Protein 2KI0 (pdb70)

Secondary structure (DSSP, 8-state):
---S-----B---HHHHHHHHHHHHHH-----B---

Solvent-accessible surface area: 3154 Å² total; per-residue (Å²): 134,130,43,119,90,147,85,25,172,21,36,22,64,111,109,59,78,157,121,47,103,76,79,16,141,153,26,140,13,140,37,63,66,86,87,156

Sequence (36 aa):
GSGQVRTIWVGGTPEELKKLKEEAKKANIRVTFWGDGSGQVRTIWVGGTPEELKKLKEEAKKANIRVTFWGDGSGQVRTIWVGGTPEELKKLKEEAKKANIRVTFWGDGSGQVRTIWVGGTPEELKKLKEEAKKANIRVTFWGDGSGQVRTIWVGGTPEELKKLKEEAKKANIRVTFWGDGSGQVRTIWVGGTPEELKKLKEEAKKANIRVTFWGDGSGQVRTIWVGGTPEELKKLKEEAKKANIRVTFWGDGSGQVRTIWVGGTPEELKKLKEEAKKANIRVTFWGDGSGQVRTIWVGGTPEELKKLKEEAKKANIRVTFWGDGSGQVRTIWVGGTPEELKKLKEEAKKANIRVTFWGDGSGQVRTIWVGGTPEELKKLKEEAKKANIRVTFWGDGSGQVRTIWVGGTPEELKKLKEEAKKANIRVTFWGDGSGQVRTIWVGGTPEELKKLKEEAKKANIRVTFWGDGSGQVRTIWVGGTPEELKKLKEEAKKANIRVTFWGDGSGQVRTIWVGGTPEELKKLKEEAKKANIRVTFWGDGSGQVRTIWVGGTPEELKKLKEEAKKANIRVTFWGDGSGQVRTIWVGGTPEELKKLKEEAKKANIRVTFWGDGSGQVRTIWVGGTPEELKKLKEEAKKANIRVTFWGDGSGQVRTIWVGGTPEELKKLKEEAKKANIRVTFWGDGSGQVRTIWVGGTPEELKKLKEEAKKANIRVTFWGD

Nearest PDB structures (foldseek):
  3a0u-assembly1_A  TM=4.942E-01  e=3.829E+00  Thermotoga maritima
  3eq2-assembly1_B  TM=5.271E-01  e=6.794E+00  Pseudomonas aeruginosa
  2ki0-assembly1_A  TM=1.029E+00  e=5.002E-06  unclassified
  8g4i-assembly1_A  TM=6.285E-01  e=5.374E+00  Giardia duodenalis assemblage A
  5kbx-assembly1_B  TM=5.888E-01  e=4.664E+00  Saccharomyces cerevisiae S288C

Structure (mmCIF, N/CA/C/O backbone):
data_2KI0
#
_entry.id   2KI0
#
loop_
_atom_site.group_PDB
_atom_site.id
_atom_site.type_symbol
_atom_site.label_atom_id
_atom_site.label_alt_id
_atom_site.label_comp_id
_atom_site.label_asym_id
_atom_site.label_entity_id
_atom_site.label_seq_id
_atom_site.pdbx_PDB_ins_code
_atom_site.Cartn_x
_atom_site.Cartn_y
_atom_site.Cartn_z
_atom_site.occupancy
_atom_site.B_iso_or_equiv
_atom_site.auth_seq_id
_atom_site.auth_comp_id
_atom_site.auth_asym_id
_atom_site.auth_atom_id
_atom_site.pdbx_PDB_model_num
ATOM 1 N N . GLY A 1 1 ? 9.163 -4.817 -8.353 1.00 0.00 1 GLY A N 1
ATOM 2 C CA . GLY A 1 1 ? 9.776 -5.859 -7.507 1.00 0.00 1 GLY A CA 1
ATOM 3 C C . GLY A 1 1 ? 9.937 -5.374 -6.071 1.00 0.00 1 GLY A C 1
ATOM 4 O O . GLY A 1 1 ? 10.738 -4.473 -5.801 1.00 0.00 1 GLY A O 1
ATOM 10 N N . SER A 1 2 ? 9.181 -5.962 -5.138 1.00 0.00 2 SER A N 1
ATOM 11 C CA . SER A 1 2 ? 9.243 -5.648 -3.712 1.00 0.00 2 SER A CA 1
ATOM 12 C C . SER A 1 2 ? 10.641 -5.927 -3.135 1.00 0.00 2 SER A C 1
ATOM 13 O O . SER A 1 2 ? 11.381 -6.778 -3.643 1.00 0.00 2 SER A O 1
ATOM 21 N N . GLY A 1 3 ? 10.990 -5.236 -2.050 1.00 0.00 3 GLY A N 1
ATOM 22 C CA . GLY A 1 3 ? 12.259 -5.374 -1.349 1.00 0.00 3 GLY A CA 1
ATOM 23 C C . GLY A 1 3 ? 12.292 -4.423 -0.157 1.00 0.00 3 GLY A C 1
ATOM 24 O O . GLY A 1 3 ? 11.316 -3.709 0.101 1.00 0.00 3 GLY A O 1
ATOM 28 N N . GLN A 1 4 ? 13.403 -4.412 0.584 1.00 0.00 4 GLN A N 1
ATOM 29 C CA . GLN A 1 4 ? 13.582 -3.490 1.700 1.00 0.00 4 GLN A CA 1
ATOM 30 C C . GLN A 1 4 ? 13.593 -2.055 1.168 1.00 0.00 4 GLN A C 1
ATOM 31 O O . GLN A 1 4 ? 12.779 -1.241 1.606 1.00 0.00 4 GLN A O 1
ATOM 45 N N . VAL A 1 5 ? 14.481 -1.748 0.215 1.00 0.00 5 VAL A N 1
ATOM 46 C CA . VAL A 1 5 ? 14.648 -0.388 -0.291 1.00 0.00 5 VAL A CA 1
ATOM 47 C C . VAL A 1 5 ? 13.355 0.060 -0.981 1.00 0.00 5 VAL A C 1
ATOM 48 O O . VAL A 1 5 ? 12.716 -0.697 -1.718 1.00 0.00 5 VAL A O 1
ATOM 61 N N . ARG A 1 6 ? 12.977 1.305 -0.700 1.00 0.00 6 ARG A N 1
ATOM 62 C CA . ARG A 1 6 ? 11.744 1.967 -1.099 1.00 0.00 6 ARG A CA 1
ATOM 63 C C . ARG A 1 6 ? 11.995 3.471 -0.993 1.00 0.00 6 ARG A C 1
ATOM 64 O O . ARG A 1 6 ? 13.069 3.875 -0.537 1.00 0.00 6 ARG A O 1
ATOM 85 N N . THR A 1 7 ? 11.013 4.276 -1.379 1.00 0.00 7 THR A N 1
ATOM 86 C CA . THR A 1 7 ? 11.098 5.730 -1.421 1.00 0.00 7 THR A CA 1
ATOM 87 C C . THR A 1 7 ? 9.762 6.282 -0.922 1.00 0.00 7 THR A C 1
ATOM 88 O O . THR A 1 7 ? 8.730 5.604 -0.979 1.00 0.00 7 THR A O 1
ATOM 99 N N . ILE A 1 8 ? 9.798 7.513 -0.415 1.00 0.00 8 ILE A N 1
ATOM 100 C CA . ILE A 1 8 ? 8.677 8.181 0.252 1.00 0.00 8 ILE A CA 1
ATOM 101 C C . ILE A 1 8 ? 8.348 9.478 -0.510 1.00 0.00 8 ILE A C 1
ATOM 102 O O . ILE A 1 8 ? 9.155 9.935 -1.323 1.00 0.00 8 ILE A O 1
ATOM 118 N N . TRP A 1 9 ? 7.199 10.098 -0.218 1.00 0.00 9 TRP A N 1
ATOM 119 C CA . TRP A 1 9 ? 6.817 11.404 -0.765 1.00 0.00 9 TRP A CA 1
ATOM 120 C C . TRP A 1 9 ? 5.983 12.168 0.276 1.00 0.00 9 TRP A C 1
ATOM 121 O O . TRP A 1 9 ? 4.918 12.711 -0.022 1.00 0.00 9 TRP A O 1
ATOM 142 N N . VAL A 1 10 ? 6.411 12.132 1.541 1.00 0.00 10 VAL A N 1
ATOM 143 C CA . VAL A 1 10 ? 5.671 12.768 2.629 1.00 0.00 10 VAL A CA 1
ATOM 144 C C . VAL A 1 10 ? 5.856 14.287 2.581 1.00 0.00 10 VAL A C 1
ATOM 145 O O . VAL A 1 10 ? 6.916 14.790 2.194 1.00 0.00 10 VAL A O 1
ATOM 158 N N . GLY A 1 11 ? 4.839 15.010 3.053 1.00 0.00 11 GLY A N 1
ATOM 159 C CA . GLY A 1 11 ? 4.815 16.466 3.127 1.00 0.00 11 GLY A CA 1
ATOM 160 C C . GLY A 1 11 ? 5.411 16.990 4.435 1.00 0.00 11 GLY A C 1
ATOM 161 O O . GLY A 1 11 ? 4.926 17.989 4.969 1.00 0.00 11 GLY A O 1
ATOM 165 N N . GLY A 1 12 ? 6.423 16.299 4.976 1.00 0.00 12 GLY A N 1
ATOM 166 C CA . GLY A 1 12 ? 7.166 16.742 6.149 1.00 0.00 12 GLY A CA 1
ATOM 167 C C . GLY A 1 12 ? 6.288 16.881 7.395 1.00 0.00 12 GLY A C 1
ATOM 168 O O . GLY A 1 12 ? 6.462 17.833 8.157 1.00 0.00 12 GLY A O 1
ATOM 172 N N . THR A 1 13 ? 5.329 15.973 7.601 1.00 0.00 13 THR A N 1
ATOM 173 C CA . THR A 1 13 ? 4.550 15.910 8.828 1.00 0.00 13 THR A CA 1
ATOM 174 C C . THR A 1 13 ? 5.533 15.602 9.967 1.00 0.00 13 THR A C 1
ATOM 175 O O . THR A 1 13 ? 6.365 14.712 9.781 1.00 0.00 13 THR A O 1
ATOM 186 N N . PRO A 1 14 ? 5.461 16.261 11.138 1.00 0.00 14 PRO A N 1
ATOM 187 C CA . PRO A 1 14 ? 6.342 15.966 12.268 1.00 0.00 14 PRO A CA 1
ATOM 188 C C . PRO A 1 14 ? 6.389 14.479 12.645 1.00 0.00 14 PRO A C 1
ATOM 189 O O . PRO A 1 14 ? 7.432 13.982 13.069 1.00 0.00 14 PRO A O 1
ATOM 200 N N . GLU A 1 15 ? 5.275 13.759 12.471 1.00 0.00 15 GLU A N 1
ATOM 201 C CA . GLU A 1 15 ? 5.190 12.346 12.813 1.00 0.00 15 GLU A CA 1
ATOM 202 C C . GLU A 1 15 ? 5.961 11.509 11.790 1.00 0.00 15 GLU A C 1
ATOM 203 O O . GLU A 1 15 ? 6.658 10.565 12.154 1.00 0.00 15 GLU A O 1
ATOM 215 N N . GLU A 1 16 ? 5.881 11.870 10.509 1.00 0.00 16 GLU A N 1
ATOM 216 C CA . GLU A 1 16 ? 6.532 11.129 9.434 1.00 0.00 16 GLU A CA 1
ATOM 217 C C . GLU A 1 16 ? 8.028 11.456 9.430 1.00 0.00 16 GLU A C 1
ATOM 218 O O . GLU A 1 16 ? 8.855 10.563 9.256 1.00 0.00 16 GLU A O 1
ATOM 230 N N . LEU A 1 17 ? 8.384 12.708 9.737 1.00 0.00 17 LEU A N 1
ATOM 231 C CA . LEU A 1 17 ? 9.757 13.138 9.987 1.00 0.00 17 LEU A CA 1
ATOM 232 C C . LEU A 1 17 ? 10.378 12.374 11.157 1.00 0.00 17 LEU A C 1
ATOM 233 O O . LEU A 1 17 ? 11.598 12.240 11.193 1.00 0.00 17 LEU A O 1
ATOM 249 N N . LYS A 1 18 ? 9.580 11.877 12.111 1.00 0.00 18 LYS A N 1
ATOM 250 C CA . LYS A 1 18 ? 10.086 11.038 13.192 1.00 0.00 18 LYS A CA 1
ATOM 251 C C . LYS A 1 18 ? 10.174 9.595 12.703 1.00 0.00 18 LYS A C 1
ATOM 252 O O . LYS A 1 18 ? 11.270 9.043 12.606 1.00 0.00 18 LYS A O 1
ATOM 271 N N . LYS A 1 19 ? 9.033 8.983 12.371 1.00 0.00 19 LYS A N 1
ATOM 272 C CA . LYS A 1 19 ? 8.955 7.549 12.099 1.00 0.00 19 LYS A CA 1
ATOM 273 C C . LYS A 1 19 ? 9.816 7.161 10.907 1.00 0.00 19 LYS A C 1
ATOM 274 O O . LYS A 1 19 ? 10.591 6.212 10.998 1.00 0.00 19 LYS A O 1
ATOM 293 N N . LEU A 1 20 ? 9.698 7.873 9.786 1.00 0.00 20 LEU A N 1
ATOM 294 C CA . LEU A 1 20 ? 10.358 7.449 8.557 1.00 0.00 20 LEU A CA 1
ATOM 295 C C . LEU A 1 20 ? 11.852 7.752 8.628 1.00 0.00 20 LEU A C 1
ATOM 296 O O . LEU A 1 20 ? 12.642 6.992 8.078 1.00 0.00 20 LEU A O 1
ATOM 312 N N . LYS A 1 21 ? 12.273 8.800 9.347 1.00 0.00 21 LYS A N 1
ATOM 313 C CA . LYS A 1 21 ? 13.696 9.004 9.628 1.00 0.00 21 LYS A CA 1
ATOM 314 C C . LYS A 1 21 ? 14.236 7.846 10.465 1.00 0.00 21 LYS A C 1
ATOM 315 O O . LYS A 1 21 ? 15.351 7.394 10.210 1.00 0.00 21 LYS A O 1
ATOM 334 N N . GLU A 1 22 ? 13.465 7.334 11.425 1.00 0.00 22 GLU A N 1
ATOM 335 C CA . GLU A 1 22 ? 13.872 6.162 12.187 1.00 0.00 22 GLU A CA 1
ATOM 336 C C . GLU A 1 22 ? 14.031 4.961 11.252 1.00 0.00 22 GLU A C 1
ATOM 337 O O . GLU A 1 22 ? 15.034 4.267 11.342 1.00 0.00 22 GLU A O 1
ATOM 349 N N . GLU A 1 23 ? 13.117 4.745 10.302 1.00 0.00 23 GLU A N 1
ATOM 350 C CA . GLU A 1 23 ? 13.238 3.680 9.306 1.00 0.00 23 GLU A CA 1
ATOM 351 C C . GLU A 1 23 ? 14.476 3.882 8.425 1.00 0.00 23 GLU A C 1
ATOM 352 O O . GLU A 1 23 ? 15.175 2.913 8.134 1.00 0.00 23 GLU A O 1
ATOM 364 N N . ALA A 1 24 ? 14.795 5.121 8.038 1.00 0.00 24 ALA A N 1
ATOM 365 C CA . ALA A 1 24 ? 15.998 5.426 7.273 1.00 0.00 24 ALA A CA 1
ATOM 366 C C . ALA A 1 24 ? 17.243 5.019 8.058 1.00 0.00 24 ALA A C 1
ATOM 367 O O . ALA A 1 24 ? 18.127 4.351 7.522 1.00 0.00 24 ALA A O 1
ATOM 374 N N . LYS A 1 25 ? 17.298 5.372 9.344 1.00 0.00 25 LYS A N 1
ATOM 375 C CA . LYS A 1 25 ? 18.403 5.002 10.223 1.00 0.00 25 LYS A CA 1
ATOM 376 C C . LYS A 1 25 ? 18.434 3.490 10.454 1.00 0.00 25 LYS A C 1
ATOM 377 O O . LYS A 1 25 ? 19.520 2.915 10.539 1.00 0.00 25 LYS A O 1
ATOM 396 N N . LYS A 1 26 ? 17.271 2.837 10.567 1.00 0.00 26 LYS A N 1
ATOM 397 C CA . LYS A 1 26 ? 17.193 1.439 10.998 1.00 0.00 26 LYS A CA 1
ATOM 398 C C . LYS A 1 26 ? 17.422 0.470 9.842 1.00 0.00 26 LYS A C 1
ATOM 399 O O . LYS A 1 26 ? 17.989 -0.600 10.069 1.00 0.00 26 LYS A O 1
ATOM 418 N N . ALA A 1 27 ? 17.004 0.823 8.624 1.00 0.00 27 ALA A N 1
ATOM 419 C CA . ALA A 1 27 ? 16.965 -0.087 7.481 1.00 0.00 27 ALA A CA 1
ATOM 420 C C . ALA A 1 27 ? 17.664 0.479 6.237 1.00 0.00 27 ALA A C 1
ATOM 421 O O . ALA A 1 27 ? 17.606 -0.151 5.183 1.00 0.00 27 ALA A O 1
ATOM 428 N N . ASN A 1 28 ? 18.320 1.646 6.336 1.00 0.00 28 ASN A N 1
ATOM 429 C CA . ASN A 1 28 ? 19.071 2.325 5.264 1.00 0.00 28 ASN A CA 1
ATOM 430 C C . ASN A 1 28 ? 18.205 2.795 4.085 1.00 0.00 28 ASN A C 1
ATOM 431 O O . ASN A 1 28 ? 18.732 3.285 3.085 1.00 0.00 28 ASN A O 1
ATOM 442 N N . ILE A 1 29 ? 16.885 2.622 4.166 1.00 0.00 29 ILE A N 1
ATOM 443 C CA . ILE A 1 29 ? 15.964 2.896 3.072 1.00 0.00 29 ILE A CA 1
ATOM 444 C C . ILE A 1 29 ? 15.934 4.394 2.719 1.00 0.00 29 ILE A C 1
ATOM 445 O O . ILE A 1 29 ? 16.302 5.242 3.539 1.00 0.00 29 ILE A O 1
ATOM 461 N N . ARG A 1 30 ? 15.541 4.730 1.481 1.00 0.00 30 ARG A N 1
ATOM 462 C CA . ARG A 1 30 ? 15.547 6.124 1.033 1.00 0.00 30 ARG A CA 1
ATOM 463 C C . ARG A 1 30 ? 14.433 6.873 1.745 1.00 0.00 30 ARG A C 1
ATOM 464 O O . ARG A 1 30 ? 13.331 6.345 1.900 1.00 0.00 30 ARG A O 1
ATOM 485 N N . VAL A 1 31 ? 14.690 8.132 2.081 1.00 0.00 31 VAL A N 1
ATOM 486 C CA . VAL A 1 31 ? 13.682 9.062 2.565 1.00 0.00 31 VAL A CA 1
ATOM 487 C C . VAL A 1 31 ? 13.986 10.427 1.951 1.00 0.00 31 VAL A C 1
ATOM 488 O O . VAL A 1 31 ? 15.151 10.808 1.809 1.00 0.00 31 VAL A O 1
ATOM 501 N N . THR A 1 32 ? 12.931 11.148 1.584 1.00 0.00 32 THR A N 1
ATOM 502 C CA . THR A 1 32 ? 12.983 12.509 1.070 1.00 0.00 32 THR A CA 1
ATOM 503 C C . THR A 1 32 ? 11.722 13.181 1.612 1.00 0.00 32 THR A C 1
ATOM 504 O O . THR A 1 32 ? 10.633 12.614 1.515 1.00 0.00 32 THR A O 1
ATOM 515 N N . PHE A 1 33 ? 11.864 14.359 2.215 1.00 0.00 33 PHE A N 1
ATOM 516 C CA . PHE A 1 33 ? 10.797 15.005 2.967 1.00 0.00 33 PHE A CA 1
ATOM 517 C C . PHE A 1 33 ? 10.533 16.363 2.316 1.00 0.00 33 PHE A C 1
ATOM 518 O O . PHE A 1 33 ? 11.398 17.242 2.351 1.00 0.00 33 PHE A O 1
ATOM 535 N N . TRP A 1 34 ? 9.373 16.525 1.674 1.00 0.00 34 TRP A N 1
ATOM 536 C CA . TRP A 1 34 ? 9.014 17.769 0.999 1.00 0.00 34 TRP A CA 1
ATOM 537 C C . TRP A 1 34 ? 8.356 18.728 1.987 1.00 0.00 34 TRP A C 1
ATOM 538 O O . TRP A 1 34 ? 7.610 18.303 2.869 1.00 0.00 34 TRP A O 1
ATOM 559 N N . GLY A 1 35 ? 8.553 20.031 1.782 1.00 0.00 35 GLY A N 1
ATOM 560 C CA . GLY A 1 35 ? 7.838 21.091 2.487 1.00 0.00 35 GLY A CA 1
ATOM 561 C C . GLY A 1 35 ? 6.518 21.385 1.771 1.00 0.00 35 GLY A C 1
ATOM 562 O O . GLY A 1 35 ? 6.217 22.546 1.483 1.00 0.00 35 GLY A O 1
ATOM 566 N N . ASP A 1 36 ? 5.792 20.330 1.386 1.00 0.00 36 ASP A N 1
ATOM 567 C CA . ASP A 1 36 ? 4.579 20.398 0.573 1.00 0.00 36 ASP A CA 1
ATOM 568 C C . ASP A 1 36 ? 3.516 21.278 1.230 1.00 0.00 36 ASP A C 1
ATOM 569 O O . ASP A 1 36 ? 3.259 21.115 2.442 1.00 0.00 36 ASP A O 1
ATOM 579 N N . GLY A 1 1 ? 10.047 -4.394 -9.082 1.00 0.00 1 GLY A N 2
ATOM 580 C CA . GLY A 1 1 ? 10.493 -5.475 -8.184 1.00 0.00 1 GLY A CA 2
ATOM 581 C C . GLY A 1 1 ? 10.429 -5.040 -6.724 1.00 0.00 1 GLY A C 2
ATOM 582 O O . GLY A 1 1 ? 11.189 -4.163 -6.299 1.00 0.00 1 GLY A O 2
ATOM 588 N N . SER A 1 2 ? 9.524 -5.642 -5.945 1.00 0.00 2 SER A N 2
ATOM 589 C CA . SER A 1 2 ? 9.361 -5.376 -4.516 1.00 0.00 2 SER A CA 2
ATOM 590 C C . SER A 1 2 ? 10.645 -5.701 -3.736 1.00 0.00 2 SER A C 2
ATOM 591 O O . SER A 1 2 ? 11.445 -6.548 -4.151 1.00 0.00 2 SER A O 2
ATOM 599 N N . GLY A 1 3 ? 10.827 -5.057 -2.582 1.00 0.00 3 GLY A N 2
ATOM 600 C CA . GLY A 1 3 ? 11.968 -5.246 -1.699 1.00 0.00 3 GLY A CA 2
ATOM 601 C C . GLY A 1 3 ? 11.840 -4.339 -0.477 1.00 0.00 3 GLY A C 2
ATOM 602 O O . GLY A 1 3 ? 10.854 -3.609 -0.340 1.00 0.00 3 GLY A O 2
ATOM 606 N N . GLN A 1 4 ? 12.834 -4.391 0.415 1.00 0.00 4 GLN A N 2
ATOM 607 C CA . GLN A 1 4 ? 12.878 -3.552 1.612 1.00 0.00 4 GLN A CA 2
ATOM 608 C C . GLN A 1 4 ? 13.042 -2.073 1.232 1.00 0.00 4 GLN A C 2
ATOM 609 O O . GLN A 1 4 ? 12.447 -1.206 1.878 1.00 0.00 4 GLN A O 2
ATOM 623 N N . VAL A 1 5 ? 13.850 -1.788 0.204 1.00 0.00 5 VAL A N 2
ATOM 624 C CA . VAL A 1 5 ? 14.104 -0.440 -0.298 1.00 0.00 5 VAL A CA 2
ATOM 625 C C . VAL A 1 5 ? 12.801 0.131 -0.865 1.00 0.00 5 VAL A C 2
ATOM 626 O O . VAL A 1 5 ? 12.020 -0.579 -1.506 1.00 0.00 5 VAL A O 2
ATOM 639 N N . ARG A 1 6 ? 12.568 1.423 -0.616 1.00 0.00 6 ARG A N 2
ATOM 640 C CA . ARG A 1 6 ? 11.338 2.125 -0.975 1.00 0.00 6 ARG A CA 2
ATOM 641 C C . ARG A 1 6 ? 11.639 3.594 -1.270 1.00 0.00 6 ARG A C 2
ATOM 642 O O . ARG A 1 6 ? 12.776 4.040 -1.112 1.00 0.00 6 ARG A O 2
ATOM 663 N N . THR A 1 7 ? 10.603 4.342 -1.634 1.00 0.00 7 THR A N 2
ATOM 664 C CA . THR A 1 7 ? 10.612 5.791 -1.758 1.00 0.00 7 THR A CA 2
ATOM 665 C C . THR A 1 7 ? 9.366 6.293 -1.027 1.00 0.00 7 THR A C 2
ATOM 666 O O . THR A 1 7 ? 8.374 5.572 -0.880 1.00 0.00 7 THR A O 2
ATOM 677 N N . ILE A 1 8 ? 9.451 7.531 -0.545 1.00 0.00 8 ILE A N 2
ATOM 678 C CA . ILE A 1 8 ? 8.439 8.192 0.276 1.00 0.00 8 ILE A CA 2
ATOM 679 C C . ILE A 1 8 ? 8.082 9.530 -0.391 1.00 0.00 8 ILE A C 2
ATOM 680 O O . ILE A 1 8 ? 8.789 9.965 -1.304 1.00 0.00 8 ILE A O 2
ATOM 696 N N . TRP A 1 9 ? 7.033 10.210 0.086 1.00 0.00 9 TRP A N 2
ATOM 697 C CA . TRP A 1 9 ? 6.675 11.550 -0.383 1.00 0.00 9 TRP A CA 2
ATOM 698 C C . TRP A 1 9 ? 6.055 12.385 0.749 1.00 0.00 9 TRP A C 2
ATOM 699 O O . TRP A 1 9 ? 5.126 13.165 0.534 1.00 0.00 9 TRP A O 2
ATOM 720 N N . VAL A 1 10 ? 6.527 12.194 1.985 1.00 0.00 10 VAL A N 2
ATOM 721 C CA . VAL A 1 10 ? 6.053 12.993 3.113 1.00 0.00 10 VAL A CA 2
ATOM 722 C C . VAL A 1 10 ? 6.649 14.404 3.036 1.00 0.00 10 VAL A C 2
ATOM 723 O O . VAL A 1 10 ? 7.707 14.639 2.436 1.00 0.00 10 VAL A O 2
ATOM 736 N N . GLY A 1 11 ? 5.976 15.331 3.705 1.00 0.00 11 GLY A N 2
ATOM 737 C CA . GLY A 1 11 ? 6.445 16.679 3.954 1.00 0.00 11 GLY A CA 2
ATOM 738 C C . GLY A 1 11 ? 5.511 17.338 4.960 1.00 0.00 11 GLY A C 2
ATOM 739 O O . GLY A 1 11 ? 4.357 16.919 5.089 1.00 0.00 11 GLY A O 2
ATOM 743 N N . GLY A 1 12 ? 6.009 18.334 5.699 1.00 0.00 12 GLY A N 2
ATOM 744 C CA . GLY A 1 12 ? 5.244 19.088 6.693 1.00 0.00 12 GLY A CA 2
ATOM 745 C C . GLY A 1 12 ? 4.503 18.214 7.716 1.00 0.00 12 GLY A C 2
ATOM 746 O O . GLY A 1 12 ? 3.448 18.622 8.207 1.00 0.00 12 GLY A O 2
ATOM 750 N N . THR A 1 13 ? 5.019 17.017 8.018 1.00 0.00 13 THR A N 2
ATOM 751 C CA . THR A 1 13 ? 4.344 16.000 8.818 1.00 0.00 13 THR A CA 2
ATOM 752 C C . THR A 1 13 ? 5.388 15.382 9.761 1.00 0.00 13 THR A C 2
ATOM 753 O O . THR A 1 13 ? 5.870 14.273 9.512 1.00 0.00 13 THR A O 2
ATOM 764 N N . PRO A 1 14 ? 5.797 16.092 10.832 1.00 0.00 14 PRO A N 2
ATOM 765 C CA . PRO A 1 14 ? 6.818 15.599 11.752 1.00 0.00 14 PRO A CA 2
ATOM 766 C C . PRO A 1 14 ? 6.405 14.275 12.403 1.00 0.00 14 PRO A C 2
ATOM 767 O O . PRO A 1 14 ? 7.260 13.450 12.711 1.00 0.00 14 PRO A O 2
ATOM 778 N N . GLU A 1 15 ? 5.099 14.037 12.540 1.00 0.00 15 GLU A N 2
ATOM 779 C CA . GLU A 1 15 ? 4.540 12.846 13.171 1.00 0.00 15 GLU A CA 2
ATOM 780 C C . GLU A 1 15 ? 4.892 11.563 12.402 1.00 0.00 15 GLU A C 2
ATOM 781 O O . GLU A 1 15 ? 4.793 10.474 12.969 1.00 0.00 15 GLU A O 2
ATOM 793 N N . GLU A 1 16 ? 5.317 11.673 11.136 1.00 0.00 16 GLU A N 2
ATOM 794 C CA . GLU A 1 16 ? 5.620 10.525 10.286 1.00 0.00 16 GLU A CA 2
ATOM 795 C C . GLU A 1 16 ? 7.015 10.633 9.690 1.00 0.00 16 GLU A C 2
ATOM 796 O O . GLU A 1 16 ? 7.705 9.619 9.612 1.00 0.00 16 GLU A O 2
ATOM 808 N N . LEU A 1 17 ? 7.500 11.837 9.363 1.00 0.00 17 LEU A N 2
ATOM 809 C CA . LEU A 1 17 ? 8.877 12.003 8.919 1.00 0.00 17 LEU A CA 2
ATOM 810 C C . LEU A 1 17 ? 9.841 11.607 10.035 1.00 0.00 17 LEU A C 2
ATOM 811 O O . LEU A 1 17 ? 10.936 11.160 9.721 1.00 0.00 17 LEU A O 2
ATOM 827 N N . LYS A 1 18 ? 9.444 11.677 11.316 1.00 0.00 18 LYS A N 2
ATOM 828 C CA . LYS A 1 18 ? 10.300 11.181 12.397 1.00 0.00 18 LYS A CA 2
ATOM 829 C C . LYS A 1 18 ? 10.421 9.660 12.338 1.00 0.00 18 LYS A C 2
ATOM 830 O O . LYS A 1 18 ? 11.527 9.141 12.476 1.00 0.00 18 LYS A O 2
ATOM 849 N N . LYS A 1 19 ? 9.330 8.925 12.097 1.00 0.00 19 LYS A N 2
ATOM 850 C CA . LYS A 1 19 ? 9.416 7.465 12.007 1.00 0.00 19 LYS A CA 2
ATOM 851 C C . LYS A 1 19 ? 10.036 7.021 10.686 1.00 0.00 19 LYS A C 2
ATOM 852 O O . LYS A 1 19 ? 10.708 5.993 10.654 1.00 0.00 19 LYS A O 2
ATOM 871 N N . LEU A 1 20 ? 9.878 7.779 9.600 1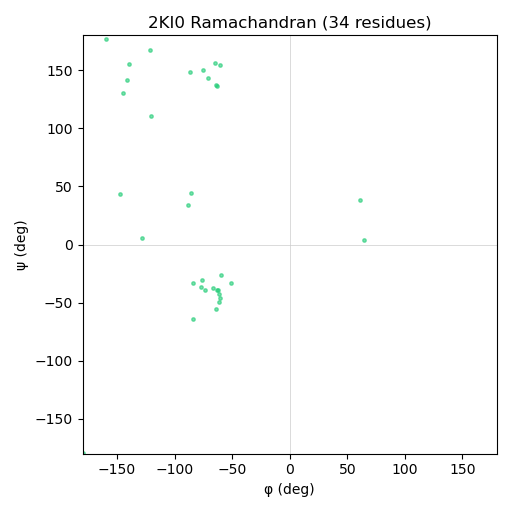.00 0.00 20 LEU A N 2
ATOM 872 C CA . LEU A 1 20 ? 10.580 7.474 8.357 1.00 0.00 20 LEU A CA 2
ATOM 873 C C . LEU A 1 20 ? 12.066 7.818 8.499 1.00 0.00 20 LEU A C 2
ATOM 874 O O . LEU A 1 20 ? 12.898 7.068 7.994 1.00 0.00 20 LEU A O 2
ATOM 890 N N . LYS A 1 21 ? 12.432 8.876 9.240 1.00 0.00 21 LYS A N 2
ATOM 891 C CA . LYS A 1 21 ? 13.838 9.115 9.603 1.00 0.00 21 LYS A CA 2
ATOM 892 C C . LYS A 1 21 ? 14.373 7.933 10.411 1.00 0.00 21 LYS A C 2
ATOM 893 O O . LYS A 1 21 ? 15.472 7.460 10.136 1.00 0.00 21 LYS A O 2
ATOM 912 N N . GLU A 1 22 ? 13.606 7.452 11.392 1.00 0.00 22 GLU A N 2
ATOM 913 C CA . GLU A 1 22 ? 13.970 6.303 12.209 1.00 0.00 22 GLU A CA 2
ATOM 914 C C . GLU A 1 22 ? 14.203 5.083 11.311 1.00 0.00 22 GLU A C 2
ATOM 915 O O . GLU A 1 22 ? 15.235 4.435 11.437 1.00 0.00 22 GLU A O 2
ATOM 927 N N . GLU A 1 23 ? 13.322 4.805 10.348 1.00 0.00 23 GLU A N 2
ATOM 928 C CA . GLU A 1 23 ? 13.479 3.713 9.393 1.00 0.00 23 GLU A CA 2
ATOM 929 C C . GLU A 1 23 ? 14.753 3.899 8.562 1.00 0.00 23 GLU A C 2
ATOM 930 O O . GLU A 1 23 ? 15.503 2.943 8.390 1.00 0.00 23 GLU A O 2
ATOM 942 N N . ALA A 1 24 ? 15.056 5.123 8.119 1.00 0.00 24 ALA A N 2
ATOM 943 C CA . ALA A 1 24 ? 16.269 5.450 7.369 1.00 0.00 24 ALA A CA 2
ATOM 944 C C . ALA A 1 24 ? 17.557 5.358 8.201 1.00 0.00 24 ALA A C 2
ATOM 945 O O . ALA A 1 24 ? 18.649 5.574 7.668 1.00 0.00 24 ALA A O 2
ATOM 952 N N . LYS A 1 25 ? 17.448 5.060 9.499 1.00 0.00 25 LYS A N 2
ATOM 953 C CA . LYS A 1 25 ? 18.574 4.839 10.406 1.00 0.00 25 LYS A CA 2
ATOM 954 C C . LYS A 1 25 ? 18.540 3.402 10.935 1.00 0.00 25 LYS A C 2
ATOM 955 O O . LYS A 1 25 ? 19.590 2.845 11.253 1.00 0.00 25 LYS A O 2
ATOM 974 N N . LYS A 1 26 ? 17.359 2.777 10.987 1.00 0.00 26 LYS A N 2
ATOM 975 C CA . LYS A 1 26 ? 17.174 1.371 11.333 1.00 0.00 26 LYS A CA 2
ATOM 976 C C . LYS A 1 26 ? 17.661 0.494 10.182 1.00 0.00 26 LYS A C 2
ATOM 977 O O . LYS A 1 26 ? 18.301 -0.530 10.418 1.00 0.00 26 LYS A O 2
ATOM 996 N N . ALA A 1 27 ? 17.378 0.914 8.949 1.00 0.00 27 ALA A N 2
ATOM 997 C CA . ALA A 1 27 ? 17.768 0.255 7.715 1.00 0.00 27 ALA A CA 2
ATOM 998 C C . ALA A 1 27 ? 18.335 1.301 6.750 1.00 0.00 27 ALA A C 2
ATOM 999 O O . ALA A 1 27 ? 18.196 2.507 6.951 1.00 0.00 27 ALA A O 2
ATOM 1006 N N . ASN A 1 28 ? 18.965 0.824 5.677 1.00 0.00 28 ASN A N 2
ATOM 1007 C CA . ASN A 1 28 ? 19.671 1.647 4.687 1.00 0.00 28 ASN A CA 2
ATOM 1008 C C . ASN A 1 28 ? 18.724 2.328 3.681 1.00 0.00 28 ASN A C 2
ATOM 1009 O O . ASN A 1 28 ? 19.182 2.935 2.712 1.00 0.00 28 ASN A O 2
ATOM 1020 N N . ILE A 1 29 ? 17.407 2.177 3.855 1.00 0.00 29 ILE A N 2
ATOM 1021 C CA . ILE A 1 29 ? 16.404 2.576 2.872 1.00 0.00 29 ILE A CA 2
ATOM 1022 C C . ILE A 1 29 ? 16.449 4.078 2.544 1.00 0.00 29 ILE A C 2
ATOM 1023 O O . ILE A 1 29 ? 16.866 4.912 3.353 1.00 0.00 29 ILE A O 2
ATOM 1039 N N . ARG A 1 30 ? 16.035 4.414 1.318 1.00 0.00 30 ARG A N 2
ATOM 1040 C CA . ARG A 1 30 ? 15.962 5.787 0.829 1.00 0.00 30 ARG A CA 2
ATOM 1041 C C . ARG A 1 30 ? 14.753 6.476 1.457 1.00 0.00 30 ARG A C 2
ATOM 1042 O O . ARG A 1 30 ? 13.692 5.870 1.602 1.00 0.00 30 ARG A O 2
ATOM 1063 N N . VAL A 1 31 ? 14.901 7.766 1.747 1.00 0.00 31 VAL A N 2
ATOM 1064 C CA . VAL A 1 31 ? 13.837 8.676 2.154 1.00 0.00 31 VAL A CA 2
ATOM 1065 C C . VAL A 1 31 ? 14.142 10.036 1.526 1.00 0.00 31 VAL A C 2
ATOM 1066 O O . VAL A 1 31 ? 15.302 10.356 1.251 1.00 0.00 31 VAL A O 2
ATOM 1079 N N . THR A 1 32 ? 13.100 10.830 1.305 1.00 0.00 32 THR A N 2
ATOM 1080 C CA . THR A 1 32 ? 13.203 12.216 0.848 1.00 0.00 32 THR A CA 2
ATOM 1081 C C . THR A 1 32 ? 12.045 12.987 1.482 1.00 0.00 32 THR A C 2
ATOM 1082 O O . THR A 1 32 ? 10.943 12.453 1.609 1.00 0.00 32 THR A O 2
ATOM 1093 N N . PHE A 1 33 ? 12.295 14.231 1.891 1.00 0.00 33 PHE A N 2
ATOM 1094 C CA . PHE A 1 33 ? 11.371 15.011 2.704 1.00 0.00 33 PHE A CA 2
ATOM 1095 C C . PHE A 1 33 ? 11.162 16.362 2.028 1.00 0.00 33 PHE A C 2
ATOM 1096 O O . PHE A 1 33 ? 12.099 17.161 1.933 1.00 0.00 33 PHE A O 2
ATOM 1113 N N . TRP A 1 34 ? 9.955 16.605 1.516 1.00 0.00 34 TRP A N 2
ATOM 1114 C CA . TRP A 1 34 ? 9.617 17.856 0.847 1.00 0.00 34 TRP A CA 2
ATOM 1115 C C . TRP A 1 34 ? 9.151 18.902 1.861 1.00 0.00 34 TRP A C 2
ATOM 1116 O O . TRP A 1 34 ? 8.617 18.567 2.920 1.00 0.00 34 TRP A O 2
ATOM 1137 N N . GLY A 1 35 ? 9.281 20.180 1.500 1.00 0.00 35 GLY A N 2
ATOM 1138 C CA . GLY A 1 35 ? 8.708 21.306 2.233 1.00 0.00 35 GLY A CA 2
ATOM 1139 C C . GLY A 1 35 ? 7.248 21.501 1.821 1.00 0.00 35 GLY A C 2
ATOM 1140 O O . GLY A 1 35 ? 6.862 22.602 1.422 1.00 0.00 35 GLY A O 2
ATOM 1144 N N . ASP A 1 36 ? 6.475 20.411 1.812 1.00 0.00 36 ASP A N 2
ATOM 1145 C CA . ASP A 1 36 ? 5.094 20.367 1.328 1.00 0.00 36 ASP A CA 2
ATOM 1146 C C . ASP A 1 36 ? 4.218 21.401 2.037 1.00 0.00 36 ASP A C 2
ATOM 1147 O O . ASP A 1 36 ? 3.482 22.130 1.343 1.00 0.00 36 ASP A O 2
ATOM 1157 N N . GLY A 1 1 ? 8.750 -7.946 -4.138 1.00 0.00 1 GLY A N 3
ATOM 1158 C CA . GLY A 1 1 ? 9.579 -6.855 -3.588 1.00 0.00 1 GLY A CA 3
ATOM 1159 C C . GLY A 1 1 ? 11.046 -7.041 -3.954 1.00 0.00 1 GLY A C 3
ATOM 1160 O O . GLY A 1 1 ? 11.695 -7.981 -3.482 1.00 0.00 1 GLY A O 3
ATOM 1166 N N . SER A 1 2 ? 11.591 -6.148 -4.788 1.00 0.00 2 SER A N 3
ATOM 1167 C CA . SER A 1 2 ? 12.964 -6.219 -5.291 1.00 0.00 2 SER A CA 3
ATOM 1168 C C . SER A 1 2 ? 14.021 -6.089 -4.181 1.00 0.00 2 SER A C 3
ATOM 1169 O O . SER A 1 2 ? 15.141 -6.582 -4.338 1.00 0.00 2 SER A O 3
ATOM 1177 N N . GLY A 1 3 ? 13.680 -5.451 -3.058 1.00 0.00 3 GLY A N 3
ATOM 1178 C CA . GLY A 1 3 ? 14.552 -5.264 -1.907 1.00 0.00 3 GLY A CA 3
ATOM 1179 C C . GLY A 1 3 ? 13.806 -4.518 -0.805 1.00 0.00 3 GLY A C 3
ATOM 1180 O O . GLY A 1 3 ? 12.624 -4.193 -0.956 1.00 0.00 3 GLY A O 3
ATOM 1184 N N . GLN A 1 4 ? 14.495 -4.244 0.307 1.00 0.00 4 GLN A N 3
ATOM 1185 C CA . GLN A 1 4 ? 13.930 -3.534 1.455 1.00 0.00 4 GLN A CA 3
ATOM 1186 C C . GLN A 1 4 ? 13.680 -2.047 1.143 1.00 0.00 4 GLN A C 3
ATOM 1187 O O . GLN A 1 4 ? 12.927 -1.391 1.861 1.00 0.00 4 GLN A O 3
ATOM 1201 N N . VAL A 1 5 ? 14.312 -1.491 0.103 1.00 0.00 5 VAL A N 3
ATOM 1202 C CA . VAL A 1 5 ? 14.174 -0.083 -0.262 1.00 0.00 5 VAL A CA 3
ATOM 1203 C C . VAL A 1 5 ? 12.701 0.233 -0.574 1.00 0.00 5 VAL A C 3
ATOM 1204 O O . VAL A 1 5 ? 11.982 -0.568 -1.180 1.00 0.00 5 VAL A O 3
ATOM 1217 N N . ARG A 1 6 ? 12.276 1.434 -0.179 1.00 0.00 6 ARG A N 3
ATOM 1218 C CA . ARG A 1 6 ? 11.001 2.059 -0.523 1.00 0.00 6 ARG A CA 3
ATOM 1219 C C . ARG A 1 6 ? 11.296 3.526 -0.846 1.00 0.00 6 ARG A C 3
ATOM 1220 O O . ARG A 1 6 ? 12.446 3.947 -0.748 1.00 0.00 6 ARG A O 3
ATOM 1241 N N . THR A 1 7 ? 10.285 4.306 -1.202 1.00 0.00 7 THR A N 3
ATOM 1242 C CA . THR A 1 7 ? 10.357 5.724 -1.518 1.00 0.00 7 THR A CA 3
ATOM 1243 C C . THR A 1 7 ? 9.116 6.367 -0.903 1.00 0.00 7 THR A C 3
ATOM 1244 O O . THR A 1 7 ? 8.089 5.708 -0.703 1.00 0.00 7 THR A O 3
ATOM 1255 N N . ILE A 1 8 ? 9.242 7.646 -0.566 1.00 0.00 8 ILE A N 3
ATOM 1256 C CA . ILE A 1 8 ? 8.268 8.409 0.213 1.00 0.00 8 ILE A CA 3
ATOM 1257 C C . ILE A 1 8 ? 7.937 9.703 -0.548 1.00 0.00 8 ILE A C 3
ATOM 1258 O O . ILE A 1 8 ? 8.619 10.022 -1.523 1.00 0.00 8 ILE A O 3
ATOM 1274 N N . TRP A 1 9 ? 6.927 10.458 -0.102 1.00 0.00 9 TRP A N 3
ATOM 1275 C CA . TRP A 1 9 ? 6.566 11.753 -0.689 1.00 0.00 9 TRP A CA 3
ATOM 1276 C C . TRP A 1 9 ? 5.935 12.668 0.379 1.00 0.00 9 TRP A C 3
ATOM 1277 O O . TRP A 1 9 ? 4.949 13.366 0.134 1.00 0.00 9 TRP A O 3
ATOM 1298 N N . VAL A 1 10 ? 6.455 12.608 1.607 1.00 0.00 10 VAL A N 3
ATOM 1299 C CA . VAL A 1 10 ? 5.929 13.372 2.736 1.00 0.00 10 VAL A CA 3
ATOM 1300 C C . VAL A 1 10 ? 6.185 14.877 2.563 1.00 0.00 10 VAL A C 3
ATOM 1301 O O . VAL A 1 10 ? 7.166 15.297 1.940 1.00 0.00 10 VAL A O 3
ATOM 1314 N N . GLY A 1 11 ? 5.309 15.682 3.167 1.00 0.00 11 GLY A N 3
ATOM 1315 C CA . GLY A 1 11 ? 5.343 17.140 3.125 1.00 0.00 11 GLY A CA 3
ATOM 1316 C C . GLY A 1 11 ? 4.571 17.734 4.306 1.00 0.00 11 GLY A C 3
ATOM 1317 O O . GLY A 1 11 ? 3.781 18.666 4.135 1.00 0.00 11 GLY A O 3
ATOM 1321 N N . GLY A 1 12 ? 4.729 17.138 5.490 1.00 0.00 12 GLY A N 3
ATOM 1322 C CA . GLY A 1 12 ? 4.020 17.482 6.716 1.00 0.00 12 GLY A CA 3
ATOM 1323 C C . GLY A 1 12 ? 4.139 16.321 7.701 1.00 0.00 12 GLY A C 3
ATOM 1324 O O . GLY A 1 12 ? 4.876 15.368 7.433 1.00 0.00 12 GLY A O 3
ATOM 1328 N N . THR A 1 13 ? 3.387 16.378 8.805 1.00 0.00 13 THR A N 3
ATOM 1329 C CA . THR A 1 13 ? 3.312 15.332 9.821 1.00 0.00 13 THR A CA 3
ATOM 1330 C C . THR A 1 13 ? 4.711 15.059 10.402 1.00 0.00 13 THR A C 3
ATOM 1331 O O . THR A 1 13 ? 5.313 14.031 10.098 1.00 0.00 13 THR A O 3
ATOM 1342 N N . PRO A 1 14 ? 5.260 15.954 11.247 1.00 0.00 14 PRO A N 3
ATOM 1343 C CA . PRO A 1 14 ? 6.604 15.790 11.796 1.00 0.00 14 PRO A CA 3
ATOM 1344 C C . PRO A 1 14 ? 6.771 14.487 12.588 1.00 0.00 14 PRO A C 3
ATOM 1345 O O . PRO A 1 14 ? 7.886 13.972 12.678 1.00 0.00 14 PRO A O 3
ATOM 1356 N N . GLU A 1 15 ? 5.678 13.911 13.101 1.00 0.00 15 GLU A N 3
ATOM 1357 C CA . GLU A 1 15 ? 5.713 12.596 13.733 1.00 0.00 15 GLU A CA 3
ATOM 1358 C C . GLU A 1 15 ? 6.134 11.528 12.712 1.00 0.00 15 GLU A C 3
ATOM 1359 O O . GLU A 1 15 ? 6.968 10.674 13.003 1.00 0.00 15 GLU A O 3
ATOM 1371 N N . GLU A 1 16 ? 5.591 11.585 11.496 1.00 0.00 16 GLU A N 3
ATOM 1372 C CA . GLU A 1 16 ? 5.890 10.661 10.436 1.00 0.00 16 GLU A CA 3
ATOM 1373 C C . GLU A 1 16 ? 7.273 10.970 9.856 1.00 0.00 16 GLU A C 3
ATOM 1374 O O . GLU A 1 16 ? 7.979 10.038 9.497 1.00 0.00 16 GLU A O 3
ATOM 1386 N N . LEU A 1 17 ? 7.723 12.229 9.830 1.00 0.00 17 LEU A N 3
ATOM 1387 C CA . LEU A 1 17 ? 9.090 12.566 9.440 1.00 0.00 17 LEU A CA 3
ATOM 1388 C C . LEU A 1 17 ? 10.056 11.880 10.400 1.00 0.00 17 LEU A C 3
ATOM 1389 O O . LEU A 1 17 ? 11.029 11.281 9.951 1.00 0.00 17 LEU A O 3
ATOM 1405 N N . LYS A 1 18 ? 9.773 11.911 11.708 1.00 0.00 18 LYS A N 3
ATOM 1406 C CA . LYS A 1 18 ? 10.591 11.231 12.708 1.00 0.00 18 LYS A CA 3
ATOM 1407 C C . LYS A 1 18 ? 10.543 9.720 12.494 1.00 0.00 18 LYS A C 3
ATOM 1408 O O . LYS A 1 18 ? 11.593 9.084 12.474 1.00 0.00 18 LYS A O 3
ATOM 1427 N N . LYS A 1 19 ? 9.359 9.130 12.303 1.00 0.00 19 LYS A N 3
ATOM 1428 C CA . LYS A 1 19 ? 9.236 7.682 12.107 1.00 0.00 19 LYS A CA 3
ATOM 1429 C C . LYS A 1 19 ? 9.951 7.237 10.832 1.00 0.00 19 LYS A C 3
ATOM 1430 O O . LYS A 1 19 ? 10.701 6.267 10.868 1.00 0.00 19 LYS A O 3
ATOM 1449 N N . LEU A 1 20 ? 9.769 7.940 9.715 1.00 0.00 20 LEU A N 3
ATOM 1450 C CA . LEU A 1 20 ? 10.438 7.618 8.459 1.00 0.00 20 LEU A CA 3
ATOM 1451 C C . LEU A 1 20 ? 11.942 7.852 8.590 1.00 0.00 20 LEU A C 3
ATOM 1452 O O . LEU A 1 20 ? 12.719 7.053 8.069 1.00 0.00 20 LEU A O 3
ATOM 1468 N N . LYS A 1 21 ? 12.381 8.891 9.312 1.00 0.00 21 LYS A N 3
ATOM 1469 C CA . LYS A 1 21 ? 13.809 9.055 9.611 1.00 0.00 21 LYS A CA 3
ATOM 1470 C C . LYS A 1 21 ? 14.333 7.859 10.408 1.00 0.00 21 LYS A C 3
ATOM 1471 O O . LYS A 1 21 ? 15.425 7.376 10.121 1.00 0.00 21 LYS A O 3
ATOM 1490 N N . GLU A 1 22 ? 13.572 7.353 11.377 1.00 0.00 22 GLU A N 3
ATOM 1491 C CA . GLU A 1 22 ? 13.956 6.181 12.150 1.00 0.00 22 GLU A CA 3
ATOM 1492 C C . GLU A 1 22 ? 14.065 4.954 11.242 1.00 0.00 22 GLU A C 3
ATOM 1493 O O . GLU A 1 22 ? 15.031 4.212 11.367 1.00 0.00 22 GLU A O 3
ATOM 1505 N N . GLU A 1 23 ? 13.154 4.762 10.285 1.00 0.00 23 GLU A N 3
ATOM 1506 C CA . GLU A 1 23 ? 13.239 3.678 9.306 1.00 0.00 23 GLU A CA 3
ATOM 1507 C C . GLU A 1 23 ? 14.494 3.821 8.445 1.00 0.00 23 GLU A C 3
ATOM 1508 O O . GLU A 1 23 ? 15.180 2.827 8.209 1.00 0.00 23 GLU A O 3
ATOM 1520 N N . ALA A 1 24 ? 14.839 5.037 8.014 1.00 0.00 24 ALA A N 3
ATOM 1521 C CA . ALA A 1 24 ? 16.061 5.280 7.258 1.00 0.00 24 ALA A CA 3
ATOM 1522 C C . ALA A 1 24 ? 17.287 4.898 8.084 1.00 0.00 24 ALA A C 3
ATOM 1523 O O . ALA A 1 24 ? 18.176 4.205 7.590 1.00 0.00 24 ALA A O 3
ATOM 1530 N N . LYS A 1 25 ? 17.323 5.300 9.356 1.00 0.00 25 LYS A N 3
ATOM 1531 C CA . LYS A 1 25 ? 18.413 4.953 10.264 1.00 0.00 25 LYS A CA 3
ATOM 1532 C C . LYS A 1 25 ? 18.438 3.448 10.543 1.00 0.00 25 LYS A C 3
ATOM 1533 O O . LYS A 1 25 ? 19.524 2.883 10.683 1.00 0.00 25 LYS A O 3
ATOM 1552 N N . LYS A 1 26 ? 17.277 2.788 10.625 1.00 0.00 26 LYS A N 3
ATOM 1553 C CA . LYS A 1 26 ? 17.200 1.385 11.040 1.00 0.00 26 LYS A CA 3
ATOM 1554 C C . LYS A 1 26 ? 17.509 0.438 9.888 1.00 0.00 26 LYS A C 3
ATOM 1555 O O . LYS A 1 26 ? 18.189 -0.566 10.110 1.00 0.00 26 LYS A O 3
ATOM 1574 N N . ALA A 1 27 ? 17.037 0.739 8.675 1.00 0.00 27 ALA A N 3
ATOM 1575 C CA . ALA A 1 27 ? 17.083 -0.180 7.538 1.00 0.00 27 ALA A CA 3
ATOM 1576 C C . ALA A 1 27 ? 17.938 0.349 6.378 1.00 0.00 27 ALA A C 3
ATOM 1577 O O . ALA A 1 27 ? 17.975 -0.285 5.324 1.00 0.00 27 ALA A O 3
ATOM 1584 N N . ASN A 1 28 ? 18.614 1.495 6.546 1.00 0.00 28 ASN A N 3
ATOM 1585 C CA . ASN A 1 28 ? 19.456 2.185 5.553 1.00 0.00 28 ASN A CA 3
ATOM 1586 C C . ASN A 1 28 ? 18.684 2.722 4.337 1.00 0.00 28 ASN A C 3
ATOM 1587 O O . ASN A 1 28 ? 19.286 3.258 3.404 1.00 0.00 28 ASN A O 3
ATOM 1598 N N . ILE A 1 29 ? 17.362 2.545 4.305 1.00 0.00 29 ILE A N 3
ATOM 1599 C CA . ILE A 1 29 ? 16.520 2.888 3.168 1.00 0.00 29 ILE A CA 3
ATOM 1600 C C . ILE A 1 29 ? 16.550 4.401 2.894 1.00 0.00 29 ILE A C 3
ATOM 1601 O O . ILE A 1 29 ? 16.707 5.211 3.812 1.00 0.00 29 ILE A O 3
ATOM 1617 N N . ARG A 1 30 ? 16.438 4.790 1.619 1.00 0.00 30 ARG A N 3
ATOM 1618 C CA . ARG A 1 30 ? 16.481 6.199 1.224 1.00 0.00 30 ARG A CA 3
ATOM 1619 C C . ARG A 1 30 ? 15.126 6.829 1.513 1.00 0.00 30 ARG A C 3
ATOM 1620 O O . ARG A 1 30 ? 14.104 6.301 1.075 1.00 0.00 30 ARG A O 3
ATOM 1641 N N . VAL A 1 31 ? 15.133 8.009 2.123 1.00 0.00 31 VAL A N 3
ATOM 1642 C CA . VAL A 1 31 ? 13.954 8.833 2.368 1.00 0.00 31 VAL A CA 3
ATOM 1643 C C . VAL A 1 31 ? 14.151 10.178 1.667 1.00 0.00 31 VAL A C 3
ATOM 1644 O O . VAL A 1 31 ? 15.284 10.599 1.416 1.00 0.00 31 VAL A O 3
ATOM 1657 N N . THR A 1 32 ? 13.039 10.836 1.350 1.00 0.00 32 THR A N 3
ATOM 1658 C CA . THR A 1 32 ? 13.007 12.017 0.496 1.00 0.00 32 THR A CA 3
ATOM 1659 C C . THR A 1 32 ? 12.036 13.023 1.121 1.00 0.00 32 THR A C 3
ATOM 1660 O O . THR A 1 32 ? 10.821 12.946 0.936 1.00 0.00 32 THR A O 3
ATOM 1671 N N . PHE A 1 33 ? 12.573 13.921 1.948 1.00 0.00 33 PHE A N 3
ATOM 1672 C CA . PHE A 1 33 ? 11.792 14.887 2.707 1.00 0.00 33 PHE A CA 3
ATOM 1673 C C . PHE A 1 33 ? 11.687 16.177 1.893 1.00 0.00 33 PHE A C 3
ATOM 1674 O O . PHE A 1 33 ? 12.585 17.022 1.944 1.00 0.00 33 PHE A O 3
ATOM 1691 N N . TRP A 1 34 ? 10.608 16.326 1.118 1.00 0.00 34 TRP A N 3
ATOM 1692 C CA . TRP A 1 34 ? 10.343 17.577 0.410 1.00 0.00 34 TRP A CA 3
ATOM 1693 C C . TRP A 1 34 ? 10.046 18.703 1.396 1.00 0.00 34 TRP A C 3
ATOM 1694 O O . TRP A 1 34 ? 10.572 19.808 1.255 1.00 0.00 34 TRP A O 3
ATOM 1715 N N . GLY A 1 35 ? 9.190 18.429 2.381 1.00 0.00 35 GLY A N 3
ATOM 1716 C CA . GLY A 1 35 ? 8.629 19.435 3.275 1.00 0.00 35 GLY A CA 3
ATOM 1717 C C . GLY A 1 35 ? 7.514 20.195 2.551 1.00 0.00 35 GLY A C 3
ATOM 1718 O O . GLY A 1 35 ? 6.395 20.273 3.056 1.00 0.00 35 GLY A O 3
ATOM 1722 N N . ASP A 1 36 ? 7.790 20.683 1.340 1.00 0.00 36 ASP A N 3
ATOM 1723 C CA . ASP A 1 36 ? 6.839 21.246 0.386 1.00 0.00 36 ASP A CA 3
ATOM 1724 C C . ASP A 1 36 ? 7.478 21.218 -0.999 1.00 0.00 36 ASP A C 3
ATOM 1725 O O . ASP A 1 36 ? 8.689 21.506 -1.098 1.00 0.00 36 ASP A O 3
ATOM 1735 N N . GLY A 1 1 ? 9.272 -9.875 -6.094 1.00 0.00 1 GLY A N 4
ATOM 1736 C CA . GLY A 1 1 ? 10.438 -9.141 -5.568 1.00 0.00 1 GLY A CA 4
ATOM 1737 C C . GLY A 1 1 ? 9.999 -7.898 -4.804 1.00 0.00 1 GLY A C 4
ATOM 1738 O O . GLY A 1 1 ? 9.558 -6.916 -5.413 1.00 0.00 1 GLY A O 4
ATOM 1744 N N . SER A 1 2 ? 10.140 -7.920 -3.475 1.00 0.00 2 SER A N 4
ATOM 1745 C CA . SER A 1 2 ? 9.732 -6.847 -2.567 1.00 0.00 2 SER A CA 4
ATOM 1746 C C . SER A 1 2 ? 10.745 -6.748 -1.417 1.00 0.00 2 SER A C 4
ATOM 1747 O O . SER A 1 2 ? 11.536 -7.671 -1.193 1.00 0.00 2 SER A O 4
ATOM 1755 N N . GLY A 1 3 ? 10.714 -5.642 -0.672 1.00 0.00 3 GLY A N 4
ATOM 1756 C CA . GLY A 1 3 ? 11.577 -5.393 0.473 1.00 0.00 3 GLY A CA 4
ATOM 1757 C C . GLY A 1 3 ? 11.226 -4.055 1.117 1.00 0.00 3 GLY A C 4
ATOM 1758 O O . GLY A 1 3 ? 10.339 -3.342 0.637 1.00 0.00 3 GLY A O 4
ATOM 1762 N N . GLN A 1 4 ? 11.915 -3.716 2.211 1.00 0.00 4 GLN A N 4
ATOM 1763 C CA . GLN A 1 4 ? 11.683 -2.476 2.954 1.00 0.00 4 GLN A CA 4
ATOM 1764 C C . GLN A 1 4 ? 12.122 -1.245 2.143 1.00 0.00 4 GLN A C 4
ATOM 1765 O O . GLN A 1 4 ? 11.582 -0.154 2.353 1.00 0.00 4 GLN A O 4
ATOM 1779 N N . VAL A 1 5 ? 13.105 -1.410 1.248 1.00 0.00 5 VAL A N 4
ATOM 1780 C CA . VAL A 1 5 ? 13.632 -0.345 0.396 1.00 0.00 5 VAL A CA 4
ATOM 1781 C C . VAL A 1 5 ? 12.493 0.156 -0.497 1.00 0.00 5 VAL A C 4
ATOM 1782 O O . VAL A 1 5 ? 11.856 -0.630 -1.205 1.00 0.00 5 VAL A O 4
ATOM 1795 N N . ARG A 1 6 ? 12.230 1.464 -0.450 1.00 0.00 6 ARG A N 4
ATOM 1796 C CA . ARG A 1 6 ? 11.148 2.125 -1.174 1.00 0.00 6 ARG A CA 4
ATOM 1797 C C . ARG A 1 6 ? 11.457 3.619 -1.260 1.00 0.00 6 ARG A C 4
ATOM 1798 O O . ARG A 1 6 ? 12.488 4.059 -0.747 1.00 0.00 6 ARG A O 4
ATOM 1819 N N . THR A 1 7 ? 10.556 4.391 -1.857 1.00 0.00 7 THR A N 4
ATOM 1820 C CA . THR A 1 7 ? 10.608 5.849 -1.871 1.00 0.00 7 THR A CA 4
ATOM 1821 C C . THR A 1 7 ? 9.378 6.353 -1.114 1.00 0.00 7 THR A C 4
ATOM 1822 O O . THR A 1 7 ? 8.364 5.656 -1.002 1.00 0.00 7 THR A O 4
ATOM 1833 N N . ILE A 1 8 ? 9.496 7.560 -0.571 1.00 0.00 8 ILE A N 4
ATOM 1834 C CA . ILE A 1 8 ? 8.531 8.165 0.342 1.00 0.00 8 ILE A CA 4
ATOM 1835 C C . ILE A 1 8 ? 8.021 9.479 -0.267 1.00 0.00 8 ILE A C 4
ATOM 1836 O O . ILE A 1 8 ? 8.529 9.915 -1.304 1.00 0.00 8 ILE A O 4
ATOM 1852 N N . TRP A 1 9 ? 7.048 10.131 0.379 1.00 0.00 9 TRP A N 4
ATOM 1853 C CA . TRP A 1 9 ? 6.542 11.432 -0.045 1.00 0.00 9 TRP A CA 4
ATOM 1854 C C . TRP A 1 9 ? 6.016 12.180 1.186 1.00 0.00 9 TRP A C 4
ATOM 1855 O O . TRP A 1 9 ? 4.809 12.360 1.362 1.00 0.00 9 TRP A O 4
ATOM 1876 N N . VAL A 1 10 ? 6.930 12.570 2.079 1.00 0.00 10 VAL A N 4
ATOM 1877 C CA . VAL A 1 10 ? 6.604 13.343 3.281 1.00 0.00 10 VAL A CA 4
ATOM 1878 C C . VAL A 1 10 ? 7.403 14.646 3.272 1.00 0.00 10 VAL A C 4
ATOM 1879 O O . VAL A 1 10 ? 8.347 14.816 2.497 1.00 0.00 10 VAL A O 4
ATOM 1892 N N . GLY A 1 11 ? 7.003 15.572 4.139 1.00 0.00 11 GLY A N 4
ATOM 1893 C CA . GLY A 1 11 ? 7.638 16.882 4.253 1.00 0.00 11 GLY A CA 4
ATOM 1894 C C . GLY A 1 11 ? 7.192 17.681 5.476 1.00 0.00 11 GLY A C 4
ATOM 1895 O O . GLY A 1 11 ? 7.962 18.492 5.989 1.00 0.00 11 GLY A O 4
ATOM 1899 N N . GLY A 1 12 ? 5.980 17.423 5.980 1.00 0.00 12 GLY A N 4
ATOM 1900 C CA . GLY A 1 12 ? 5.420 18.098 7.148 1.00 0.00 12 GLY A CA 4
ATOM 1901 C C . GLY A 1 12 ? 4.319 17.262 7.796 1.00 0.00 12 GLY A C 4
ATOM 1902 O O . GLY A 1 12 ? 3.282 17.803 8.184 1.00 0.00 12 GLY A O 4
ATOM 1906 N N . THR A 1 13 ? 4.499 15.939 7.847 1.00 0.00 13 THR A N 4
ATOM 1907 C CA . THR A 1 13 ? 3.566 15.018 8.482 1.00 0.00 13 THR A CA 4
ATOM 1908 C C . THR A 1 13 ? 3.573 15.231 10.009 1.00 0.00 13 THR A C 4
ATOM 1909 O O . THR A 1 13 ? 4.539 15.790 10.543 1.00 0.00 13 THR A O 4
ATOM 1920 N N . PRO A 1 14 ? 2.519 14.797 10.734 1.00 0.00 14 PRO A N 4
ATOM 1921 C CA . PRO A 1 14 ? 2.449 14.932 12.187 1.00 0.00 14 PRO A CA 4
ATOM 1922 C C . PRO A 1 14 ? 3.668 14.331 12.897 1.00 0.00 14 PRO A C 4
ATOM 1923 O O . PRO A 1 14 ? 4.190 14.936 13.836 1.00 0.00 14 PRO A O 4
ATOM 1934 N N . GLU A 1 15 ? 4.125 13.157 12.441 1.00 0.00 15 GLU A N 4
ATOM 1935 C CA . GLU A 1 15 ? 5.265 12.443 13.008 1.00 0.00 15 GLU A CA 4
ATOM 1936 C C . GLU A 1 15 ? 5.849 11.400 12.045 1.00 0.00 15 GLU A C 4
ATOM 1937 O O . GLU A 1 15 ? 6.783 10.691 12.422 1.00 0.00 15 GLU A O 4
ATOM 1949 N N . GLU A 1 16 ? 5.346 11.267 10.808 1.00 0.00 16 GLU A N 4
ATOM 1950 C CA . GLU A 1 16 ? 5.833 10.210 9.908 1.00 0.00 16 GLU A CA 4
ATOM 1951 C C . GLU A 1 16 ? 7.272 10.496 9.475 1.00 0.00 16 GLU A C 4
ATOM 1952 O O . GLU A 1 16 ? 8.050 9.565 9.284 1.00 0.00 16 GLU A O 4
ATOM 1964 N N . LEU A 1 17 ? 7.662 11.775 9.433 1.00 0.00 17 LEU A N 4
ATOM 1965 C CA . LEU A 1 17 ? 9.036 12.228 9.264 1.00 0.00 17 LEU A CA 4
ATOM 1966 C C . LEU A 1 17 ? 9.937 11.528 10.274 1.00 0.00 17 LEU A C 4
ATOM 1967 O O . LEU A 1 17 ? 11.044 11.142 9.917 1.00 0.00 17 LEU A O 4
ATOM 1983 N N . LYS A 1 18 ? 9.480 11.337 11.518 1.00 0.00 18 LYS A N 4
ATOM 1984 C CA . LYS A 1 18 ? 10.305 10.721 12.555 1.00 0.00 18 LYS A CA 4
ATOM 1985 C C . LYS A 1 18 ? 10.470 9.237 12.257 1.00 0.00 18 LYS A C 4
ATOM 1986 O O . LYS A 1 18 ? 11.585 8.724 12.320 1.00 0.00 18 LYS A O 4
ATOM 2005 N N . LYS A 1 19 ? 9.380 8.547 11.902 1.00 0.00 19 LYS A N 4
ATOM 2006 C CA . LYS A 1 19 ? 9.421 7.107 11.638 1.00 0.00 19 LYS A CA 4
ATOM 2007 C C . LYS A 1 19 ? 10.309 6.837 10.428 1.00 0.00 19 LYS A C 4
ATOM 2008 O O . LYS A 1 19 ? 11.162 5.952 10.467 1.00 0.00 19 LYS A O 4
ATOM 2027 N N . LEU A 1 20 ? 10.129 7.609 9.355 1.00 0.00 20 LEU A N 4
ATOM 2028 C CA . LEU A 1 20 ? 10.851 7.401 8.110 1.00 0.00 20 LEU A CA 4
ATOM 2029 C C . LEU A 1 20 ? 12.307 7.840 8.267 1.00 0.00 20 LEU A C 4
ATOM 2030 O O . LEU A 1 20 ? 13.193 7.134 7.790 1.00 0.00 20 LEU A O 4
ATOM 2046 N N . LYS A 1 21 ? 12.591 8.934 8.991 1.00 0.00 21 LYS A N 4
ATOM 2047 C CA . LYS A 1 21 ? 13.980 9.275 9.333 1.00 0.00 21 LYS A CA 4
ATOM 2048 C C . LYS A 1 21 ? 14.631 8.155 10.147 1.00 0.00 21 LYS A C 4
ATOM 2049 O O . LYS A 1 21 ? 15.792 7.836 9.899 1.00 0.00 21 LYS A O 4
ATOM 2068 N N . GLU A 1 22 ? 13.914 7.535 11.087 1.00 0.00 22 GLU A N 4
ATOM 2069 C CA . GLU A 1 22 ? 14.456 6.410 11.835 1.00 0.00 22 GLU A CA 4
ATOM 2070 C C . GLU A 1 22 ? 14.736 5.237 10.891 1.00 0.00 22 GLU A C 4
ATOM 2071 O O . GLU A 1 22 ? 15.812 4.660 10.970 1.00 0.00 22 GLU A O 4
ATOM 2083 N N . GLU A 1 23 ? 13.847 4.904 9.955 1.00 0.00 23 GLU A N 4
ATOM 2084 C CA . GLU A 1 23 ? 14.087 3.835 8.988 1.00 0.00 23 GLU A CA 4
ATOM 2085 C C . GLU A 1 23 ? 15.318 4.122 8.120 1.00 0.00 23 GLU A C 4
ATOM 2086 O O . GLU A 1 23 ? 16.077 3.198 7.823 1.00 0.00 23 GLU A O 4
ATOM 2098 N N . ALA A 1 24 ? 15.586 5.383 7.772 1.00 0.00 24 ALA A N 4
ATOM 2099 C CA . ALA A 1 24 ? 16.807 5.753 7.057 1.00 0.00 24 ALA A CA 4
ATOM 2100 C C . ALA A 1 24 ? 18.071 5.410 7.857 1.00 0.00 24 ALA A C 4
ATOM 2101 O O . ALA A 1 24 ? 19.136 5.218 7.269 1.00 0.00 24 ALA A O 4
ATOM 2108 N N . LYS A 1 25 ? 17.961 5.308 9.185 1.00 0.00 25 LYS A N 4
ATOM 2109 C CA . LYS A 1 25 ? 19.066 5.034 10.100 1.00 0.00 25 LYS A CA 4
ATOM 2110 C C . LYS A 1 25 ? 19.033 3.592 10.615 1.00 0.00 25 LYS A C 4
ATOM 2111 O O . LYS A 1 25 ? 20.075 3.094 11.043 1.00 0.00 25 LYS A O 4
ATOM 2130 N N . LYS A 1 26 ? 17.883 2.902 10.564 1.00 0.00 26 LYS A N 4
ATOM 2131 C CA . LYS A 1 26 ? 17.714 1.567 11.160 1.00 0.00 26 LYS A CA 4
ATOM 2132 C C . LYS A 1 26 ? 17.557 0.475 10.104 1.00 0.00 26 LYS A C 4
ATOM 2133 O O . LYS A 1 26 ? 17.816 -0.690 10.405 1.00 0.00 26 LYS A O 4
ATOM 2152 N N . ALA A 1 27 ? 17.177 0.833 8.875 1.00 0.00 27 ALA A N 4
ATOM 2153 C CA . ALA A 1 27 ? 17.010 -0.078 7.746 1.00 0.00 27 ALA A CA 4
ATOM 2154 C C . ALA A 1 27 ? 17.748 0.430 6.497 1.00 0.00 27 ALA A C 4
ATOM 2155 O O . ALA A 1 27 ? 17.710 -0.237 5.464 1.00 0.00 27 ALA A O 4
ATOM 2162 N N . ASN A 1 28 ? 18.425 1.587 6.581 1.00 0.00 28 ASN A N 4
ATOM 2163 C CA . ASN A 1 28 ? 19.230 2.223 5.524 1.00 0.00 28 ASN A CA 4
ATOM 2164 C C . ASN A 1 28 ? 18.425 2.653 4.288 1.00 0.00 28 ASN A C 4
ATOM 2165 O O . ASN A 1 28 ? 19.013 3.031 3.273 1.00 0.00 28 ASN A O 4
ATOM 2176 N N . ILE A 1 29 ? 17.095 2.553 4.330 1.00 0.00 29 ILE A N 4
ATOM 2177 C CA . ILE A 1 29 ? 16.254 2.760 3.158 1.00 0.00 29 ILE A CA 4
ATOM 2178 C C . ILE A 1 29 ? 16.328 4.210 2.648 1.00 0.00 29 ILE A C 4
ATOM 2179 O O . ILE A 1 29 ? 16.688 5.131 3.388 1.00 0.00 29 ILE A O 4
ATOM 2195 N N . ARG A 1 30 ? 16.009 4.413 1.364 1.00 0.00 30 ARG A N 4
ATOM 2196 C CA . ARG A 1 30 ? 15.996 5.751 0.769 1.00 0.00 30 ARG A CA 4
ATOM 2197 C C . ARG A 1 30 ? 14.866 6.561 1.394 1.00 0.00 30 ARG A C 4
ATOM 2198 O O . ARG A 1 30 ? 13.769 6.043 1.605 1.00 0.00 30 ARG A O 4
ATOM 2219 N N . VAL A 1 31 ? 15.113 7.847 1.621 1.00 0.00 31 VAL A N 4
ATOM 2220 C CA . VAL A 1 31 ? 14.115 8.803 2.080 1.00 0.00 31 VAL A CA 4
ATOM 2221 C C . VAL A 1 31 ? 14.305 10.095 1.291 1.00 0.00 31 VAL A C 4
ATOM 2222 O O . VAL A 1 31 ? 15.409 10.404 0.834 1.00 0.00 31 VAL A O 4
ATOM 2235 N N . THR A 1 32 ? 13.217 10.839 1.126 1.00 0.00 32 THR A N 4
ATOM 2236 C CA . THR A 1 32 ? 13.187 12.093 0.385 1.00 0.00 32 THR A CA 4
ATOM 2237 C C . THR A 1 32 ? 12.164 12.986 1.088 1.00 0.00 32 THR A C 4
ATOM 2238 O O . THR A 1 32 ? 11.059 12.532 1.387 1.00 0.00 32 THR A O 4
ATOM 2249 N N . PHE A 1 33 ? 12.534 14.234 1.381 1.00 0.00 33 PHE A N 4
ATOM 2250 C CA . PHE A 1 33 ? 11.748 15.116 2.233 1.00 0.00 33 PHE A CA 4
ATOM 2251 C C . PHE A 1 33 ? 11.467 16.409 1.474 1.00 0.00 33 PHE A C 4
ATOM 2252 O O . PHE A 1 33 ? 12.387 17.170 1.160 1.00 0.00 33 PHE A O 4
ATOM 2269 N N . TRP A 1 34 ? 10.196 16.628 1.138 1.00 0.00 34 TRP A N 4
ATOM 2270 C CA . TRP A 1 34 ? 9.734 17.821 0.441 1.00 0.00 34 TRP A CA 4
ATOM 2271 C C . TRP A 1 34 ? 9.620 18.999 1.411 1.00 0.00 34 TRP A C 4
ATOM 2272 O O . TRP A 1 34 ? 9.432 18.812 2.616 1.00 0.00 34 TRP A O 4
ATOM 2293 N N . GLY A 1 35 ? 9.649 20.220 0.873 1.00 0.00 35 GLY A N 4
ATOM 2294 C CA . GLY A 1 35 ? 9.344 21.448 1.600 1.00 0.00 35 GLY A CA 4
ATOM 2295 C C . GLY A 1 35 ? 7.829 21.659 1.652 1.00 0.00 35 GLY A C 4
ATOM 2296 O O . GLY A 1 35 ? 7.341 22.723 1.269 1.00 0.00 35 GLY A O 4
ATOM 2300 N N . ASP A 1 36 ? 7.088 20.608 2.019 1.00 0.00 36 ASP A N 4
ATOM 2301 C CA . ASP A 1 36 ? 5.627 20.572 2.014 1.00 0.00 36 ASP A CA 4
ATOM 2302 C C . ASP A 1 36 ? 5.039 21.698 2.866 1.00 0.00 36 ASP A C 4
ATOM 2303 O O . ASP A 1 36 ? 4.122 22.391 2.383 1.00 0.00 36 ASP A O 4
ATOM 2313 N N . GLY A 1 1 ? 14.106 -8.682 -4.602 1.00 0.00 1 GLY A N 5
ATOM 2314 C CA . GLY A 1 1 ? 14.025 -7.658 -3.542 1.00 0.00 1 GLY A CA 5
ATOM 2315 C C . GLY A 1 1 ? 15.349 -7.534 -2.797 1.00 0.00 1 GLY A C 5
ATOM 2316 O O . GLY A 1 1 ? 15.747 -8.447 -2.066 1.00 0.00 1 GLY A O 5
ATOM 2322 N N . SER A 1 2 ? 16.044 -6.403 -2.962 1.00 0.00 2 SER A N 5
ATOM 2323 C CA . SER A 1 2 ? 17.316 -6.113 -2.303 1.00 0.00 2 SER A CA 5
ATOM 2324 C C . SER A 1 2 ? 17.166 -5.970 -0.780 1.00 0.00 2 SER A C 5
ATOM 2325 O O . SER A 1 2 ? 18.098 -6.280 -0.034 1.00 0.00 2 SER A O 5
ATOM 2333 N N . GLY A 1 3 ? 15.998 -5.523 -0.311 1.00 0.00 3 GLY A N 5
ATOM 2334 C CA . GLY A 1 3 ? 15.686 -5.299 1.091 1.00 0.00 3 GLY A CA 5
ATOM 2335 C C . GLY A 1 3 ? 14.340 -4.589 1.201 1.00 0.00 3 GLY A C 5
ATOM 2336 O O . GLY A 1 3 ? 13.624 -4.454 0.206 1.00 0.00 3 GLY A O 5
ATOM 2340 N N . GLN A 1 4 ? 14.011 -4.096 2.398 1.00 0.00 4 GLN A N 5
ATOM 2341 C CA . GLN A 1 4 ? 12.777 -3.363 2.708 1.00 0.00 4 GLN A CA 5
ATOM 2342 C C . GLN A 1 4 ? 12.726 -1.941 2.092 1.00 0.00 4 GLN A C 5
ATOM 2343 O O . GLN A 1 4 ? 12.085 -1.047 2.659 1.00 0.00 4 GLN A O 5
ATOM 2357 N N . VAL A 1 5 ? 13.457 -1.704 0.998 1.00 0.00 5 VAL A N 5
ATOM 2358 C CA . VAL A 1 5 ? 13.628 -0.404 0.351 1.00 0.00 5 VAL A CA 5
ATOM 2359 C C . VAL A 1 5 ? 12.274 0.128 -0.128 1.00 0.00 5 VAL A C 5
ATOM 2360 O O . VAL A 1 5 ? 11.374 -0.629 -0.504 1.00 0.00 5 VAL A O 5
ATOM 2373 N N . ARG A 1 6 ? 12.146 1.453 -0.091 1.00 0.00 6 ARG A N 5
ATOM 2374 C CA . ARG A 1 6 ? 10.935 2.208 -0.378 1.00 0.00 6 ARG A CA 5
ATOM 2375 C C . ARG A 1 6 ? 11.330 3.580 -0.914 1.00 0.00 6 ARG A C 5
ATOM 2376 O O . ARG A 1 6 ? 12.509 3.935 -0.896 1.00 0.00 6 ARG A O 5
ATOM 2397 N N . THR A 1 7 ? 10.339 4.359 -1.324 1.00 0.00 7 THR A N 5
ATOM 2398 C CA . THR A 1 7 ? 10.467 5.766 -1.668 1.00 0.00 7 THR A CA 5
ATOM 2399 C C . THR A 1 7 ? 9.258 6.446 -1.032 1.00 0.00 7 THR A C 5
ATOM 2400 O O . THR A 1 7 ? 8.195 5.832 -0.889 1.00 0.00 7 THR A O 5
ATOM 2411 N N . ILE A 1 8 ? 9.439 7.695 -0.618 1.00 0.00 8 ILE A N 5
ATOM 2412 C CA . ILE A 1 8 ? 8.471 8.426 0.199 1.00 0.00 8 ILE A CA 5
ATOM 2413 C C . ILE A 1 8 ? 8.149 9.759 -0.485 1.00 0.00 8 ILE A C 5
ATOM 2414 O O . ILE A 1 8 ? 8.906 10.215 -1.346 1.00 0.00 8 ILE A O 5
ATOM 2430 N N . TRP A 1 9 ? 7.053 10.400 -0.075 1.00 0.00 9 TRP A N 5
ATOM 2431 C CA . TRP A 1 9 ? 6.649 11.714 -0.572 1.00 0.00 9 TRP A CA 5
ATOM 2432 C C . TRP A 1 9 ? 5.899 12.467 0.538 1.00 0.00 9 TRP A C 5
ATOM 2433 O O . TRP A 1 9 ? 4.853 13.075 0.309 1.00 0.00 9 TRP A O 5
ATOM 2454 N N . VAL A 1 10 ? 6.383 12.363 1.780 1.00 0.00 10 VAL A N 5
ATOM 2455 C CA . VAL A 1 10 ? 5.783 13.086 2.896 1.00 0.00 10 VAL A CA 5
ATOM 2456 C C . VAL A 1 10 ? 6.015 14.587 2.687 1.00 0.00 10 VAL A C 5
ATOM 2457 O O . VAL A 1 10 ? 7.134 15.012 2.374 1.00 0.00 10 VAL A O 5
ATOM 2470 N N . GLY A 1 11 ? 4.958 15.384 2.864 1.00 0.00 11 GLY A N 5
ATOM 2471 C CA . GLY A 1 11 ? 5.063 16.834 2.876 1.00 0.00 11 GLY A CA 5
ATOM 2472 C C . GLY A 1 11 ? 5.906 17.270 4.067 1.00 0.00 11 GLY A C 5
ATOM 2473 O O . GLY A 1 11 ? 6.906 17.962 3.882 1.00 0.00 11 GLY A O 5
ATOM 2477 N N . GLY A 1 12 ? 5.559 16.811 5.274 1.00 0.00 12 GLY A N 5
ATOM 2478 C CA . GLY A 1 12 ? 6.331 17.100 6.477 1.00 0.00 12 GLY A CA 5
ATOM 2479 C C . GLY A 1 12 ? 5.528 16.904 7.760 1.00 0.00 12 GLY A C 5
ATOM 2480 O O . GLY A 1 12 ? 5.599 17.756 8.647 1.00 0.00 12 GLY A O 5
ATOM 2484 N N . THR A 1 13 ? 4.725 15.840 7.863 1.00 0.00 13 THR A N 5
ATOM 2485 C CA . THR A 1 13 ? 3.979 15.513 9.068 1.00 0.00 13 THR A CA 5
ATOM 2486 C C . THR A 1 13 ? 5.026 15.137 10.119 1.00 0.00 13 THR A C 5
ATOM 2487 O O . THR A 1 13 ? 5.794 14.212 9.846 1.00 0.00 13 THR A O 5
ATOM 2498 N N . PRO A 1 14 ? 5.091 15.785 11.296 1.00 0.00 14 PRO A N 5
ATOM 2499 C CA . PRO A 1 14 ? 6.103 15.474 12.303 1.00 0.00 14 PRO A CA 5
ATOM 2500 C C . PRO A 1 14 ? 6.189 13.982 12.631 1.00 0.00 14 PRO A C 5
ATOM 2501 O O . PRO A 1 14 ? 7.276 13.461 12.861 1.00 0.00 14 PRO A O 5
ATOM 2512 N N . GLU A 1 15 ? 5.054 13.278 12.611 1.00 0.00 15 GLU A N 5
ATOM 2513 C CA . GLU A 1 15 ? 4.998 11.876 13.000 1.00 0.00 15 GLU A CA 5
ATOM 2514 C C . GLU A 1 15 ? 5.609 11.001 11.906 1.00 0.00 15 GLU A C 5
ATOM 2515 O O . GLU A 1 15 ? 6.295 10.022 12.198 1.00 0.00 15 GLU A O 5
ATOM 2527 N N . GLU A 1 16 ? 5.406 11.367 10.640 1.00 0.00 16 GLU A N 5
ATOM 2528 C CA . GLU A 1 16 ? 5.904 10.586 9.515 1.00 0.00 16 GLU A CA 5
ATOM 2529 C C . GLU A 1 16 ? 7.376 10.903 9.298 1.00 0.00 16 GLU A C 5
ATOM 2530 O O . GLU A 1 16 ? 8.157 9.998 9.023 1.00 0.00 16 GLU A O 5
ATOM 2542 N N . LEU A 1 17 ? 7.785 12.158 9.511 1.00 0.00 17 LEU A N 5
ATOM 2543 C CA . LEU A 1 17 ? 9.187 12.538 9.552 1.00 0.00 17 LEU A CA 5
ATOM 2544 C C . LEU A 1 17 ? 9.887 11.701 10.618 1.00 0.00 17 LEU A C 5
ATOM 2545 O O . LEU A 1 17 ? 10.975 11.199 10.359 1.00 0.00 17 LEU A O 5
ATOM 2561 N N . LYS A 1 18 ? 9.259 11.494 11.785 1.00 0.00 18 LYS A N 5
ATOM 2562 C CA . LYS A 1 18 ? 9.869 10.707 12.858 1.00 0.00 18 LYS A CA 5
ATOM 2563 C C . LYS A 1 18 ? 9.993 9.250 12.427 1.00 0.00 18 LYS A C 5
ATOM 2564 O O . LYS A 1 18 ? 11.101 8.714 12.425 1.00 0.00 18 LYS A O 5
ATOM 2583 N N . LYS A 1 19 ? 8.888 8.602 12.043 1.00 0.00 19 LYS A N 5
ATOM 2584 C CA . LYS A 1 19 ? 8.908 7.176 11.714 1.00 0.00 19 LYS A CA 5
ATOM 2585 C C . LYS A 1 19 ? 9.823 6.900 10.526 1.00 0.00 19 LYS A C 5
ATOM 2586 O O . LYS A 1 19 ? 10.616 5.962 10.572 1.00 0.00 19 LYS A O 5
ATOM 2605 N N . LEU A 1 20 ? 9.741 7.698 9.462 1.00 0.00 20 LEU A N 5
ATOM 2606 C CA . LEU A 1 20 ? 10.497 7.430 8.245 1.00 0.00 20 LEU A CA 5
ATOM 260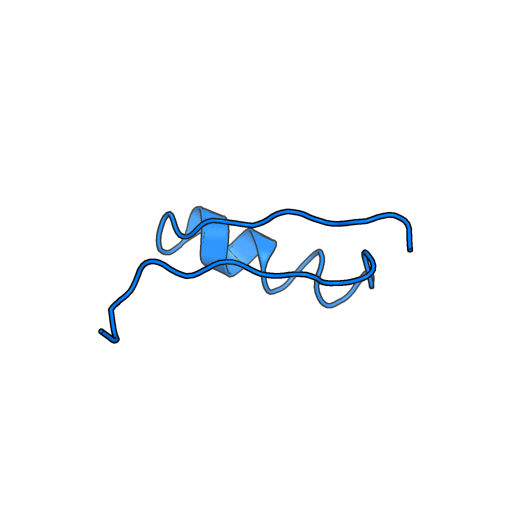7 C C . LEU A 1 20 ? 11.971 7.777 8.447 1.00 0.00 20 LEU A C 5
ATOM 2608 O O . LEU A 1 20 ? 12.821 7.041 7.949 1.00 0.00 20 LEU A O 5
ATOM 2624 N N . LYS A 1 21 ? 12.314 8.820 9.220 1.00 0.00 21 LYS A N 5
ATOM 2625 C CA . LYS A 1 21 ? 13.714 9.033 9.605 1.00 0.00 21 LYS A CA 5
ATOM 2626 C C . LYS A 1 21 ? 14.218 7.849 10.426 1.00 0.00 21 LYS A C 5
ATOM 2627 O O . LYS A 1 21 ? 15.351 7.417 10.218 1.00 0.00 21 LYS A O 5
ATOM 2646 N N . GLU A 1 22 ? 13.406 7.296 11.326 1.00 0.00 22 GLU A N 5
ATOM 2647 C CA . GLU A 1 22 ? 13.816 6.142 12.112 1.00 0.00 22 GLU A CA 5
ATOM 2648 C C . GLU A 1 22 ? 14.076 4.940 11.200 1.00 0.00 22 GLU A C 5
ATOM 2649 O O . GLU A 1 22 ? 15.071 4.254 11.398 1.00 0.00 22 GLU A O 5
ATOM 2661 N N . GLU A 1 23 ? 13.276 4.713 10.154 1.00 0.00 23 GLU A N 5
ATOM 2662 C CA . GLU A 1 23 ? 13.560 3.678 9.159 1.00 0.00 23 GLU A CA 5
ATOM 2663 C C . GLU A 1 23 ? 14.853 3.976 8.40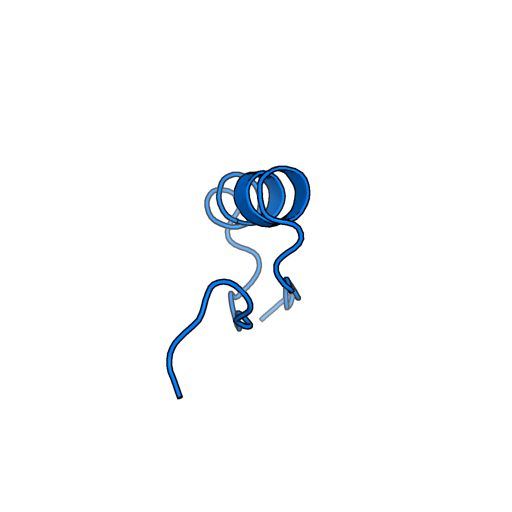0 1.00 0.00 23 GLU A C 5
ATOM 2664 O O . GLU A 1 23 ? 15.643 3.058 8.192 1.00 0.00 23 GLU A O 5
ATOM 2676 N N . ALA A 1 24 ? 15.117 5.235 8.037 1.00 0.00 24 ALA A N 5
ATOM 2677 C CA . ALA A 1 24 ? 16.352 5.621 7.356 1.00 0.00 24 ALA A CA 5
ATOM 2678 C C . ALA A 1 24 ? 17.592 5.431 8.243 1.00 0.00 24 ALA A C 5
ATOM 2679 O O . ALA A 1 24 ? 18.704 5.294 7.730 1.00 0.00 24 ALA A O 5
ATOM 2686 N N . LYS A 1 25 ? 17.421 5.439 9.569 1.00 0.00 25 LYS A N 5
ATOM 2687 C CA . LYS A 1 25 ? 18.477 5.106 10.524 1.00 0.00 25 LYS A CA 5
ATOM 2688 C C . LYS A 1 25 ? 18.552 3.590 10.718 1.00 0.00 25 LYS A C 5
ATOM 2689 O O . LYS A 1 25 ? 19.650 3.048 10.855 1.00 0.00 25 LYS A O 5
ATOM 2708 N N . LYS A 1 26 ? 17.406 2.900 10.741 1.00 0.00 26 LYS A N 5
ATOM 2709 C CA . LYS A 1 26 ? 17.321 1.470 11.036 1.00 0.00 26 LYS A CA 5
ATOM 2710 C C . LYS A 1 26 ? 17.906 0.654 9.888 1.00 0.00 26 LYS A C 5
ATOM 2711 O O . LYS A 1 26 ? 18.626 -0.316 10.133 1.00 0.00 26 LYS A O 5
ATOM 2730 N N . ALA A 1 27 ? 17.602 1.041 8.650 1.00 0.00 27 ALA A N 5
ATOM 2731 C CA . ALA A 1 27 ? 17.947 0.313 7.438 1.00 0.00 27 ALA A CA 5
ATOM 2732 C C . ALA A 1 27 ? 18.476 1.287 6.383 1.00 0.00 27 ALA A C 5
ATOM 2733 O O . ALA A 1 27 ? 18.288 2.498 6.485 1.00 0.00 27 ALA A O 5
ATOM 2740 N N . ASN A 1 28 ? 19.105 0.750 5.334 1.00 0.00 28 ASN A N 5
ATOM 2741 C CA . ASN A 1 28 ? 19.759 1.513 4.259 1.00 0.00 28 ASN A CA 5
ATOM 2742 C C . ASN A 1 28 ? 18.766 2.234 3.323 1.00 0.00 28 ASN A C 5
ATOM 2743 O O . ASN A 1 28 ? 19.154 2.740 2.270 1.00 0.00 28 ASN A O 5
ATOM 2754 N N . ILE A 1 29 ? 17.472 2.220 3.651 1.00 0.00 29 ILE A N 5
ATOM 2755 C CA . ILE A 1 29 ? 16.399 2.689 2.782 1.00 0.00 29 ILE A CA 5
ATOM 2756 C C . ILE A 1 29 ? 16.516 4.197 2.513 1.00 0.00 29 ILE A C 5
ATOM 2757 O O . ILE A 1 29 ? 17.100 4.938 3.311 1.00 0.00 29 ILE A O 5
ATOM 2773 N N . ARG A 1 30 ? 15.967 4.653 1.380 1.00 0.00 30 ARG A N 5
ATOM 2774 C CA . ARG A 1 30 ? 15.977 6.075 1.027 1.00 0.00 30 ARG A CA 5
ATOM 2775 C C . ARG A 1 30 ? 14.734 6.765 1.576 1.00 0.00 30 ARG A C 5
ATOM 2776 O O . ARG A 1 30 ? 13.674 6.152 1.708 1.00 0.00 30 ARG A O 5
ATOM 2797 N N . VAL A 1 31 ? 14.872 8.059 1.842 1.00 0.00 31 VAL A N 5
ATOM 2798 C CA . VAL A 1 31 ? 13.809 8.963 2.266 1.00 0.00 31 VAL A CA 5
ATOM 2799 C C . VAL A 1 31 ? 14.062 10.315 1.603 1.00 0.00 31 VAL A C 5
ATOM 2800 O O . VAL A 1 31 ? 15.188 10.631 1.209 1.00 0.00 31 VAL A O 5
ATOM 2813 N N . THR A 1 32 ? 13.012 11.117 1.465 1.00 0.00 32 THR A N 5
ATOM 2814 C CA . THR A 1 32 ? 13.089 12.498 0.990 1.00 0.00 32 THR A CA 5
ATOM 2815 C C . THR A 1 32 ? 11.956 13.277 1.659 1.00 0.00 32 THR A C 5
ATOM 2816 O O . THR A 1 32 ? 10.821 12.802 1.707 1.00 0.00 32 THR A O 5
ATOM 2827 N N . PHE A 1 33 ? 12.261 14.461 2.190 1.00 0.00 33 PHE A N 5
ATOM 2828 C CA . PHE A 1 33 ? 11.357 15.226 3.039 1.00 0.00 33 PHE A CA 5
ATOM 2829 C C . PHE A 1 33 ? 11.146 16.582 2.370 1.00 0.00 33 PHE A C 5
ATOM 2830 O O . PHE A 1 33 ? 12.087 17.372 2.263 1.00 0.00 33 PHE A O 5
ATOM 2847 N N . TRP A 1 34 ? 9.938 16.828 1.854 1.00 0.00 34 TRP A N 5
ATOM 2848 C CA . TRP A 1 34 ? 9.683 18.001 1.021 1.00 0.00 34 TRP A CA 5
ATOM 2849 C C . TRP A 1 34 ? 9.702 19.315 1.806 1.00 0.00 34 TRP A C 5
ATOM 2850 O O . TRP A 1 34 ? 10.124 20.341 1.268 1.00 0.00 34 TRP A O 5
ATOM 2871 N N . GLY A 1 35 ? 9.278 19.286 3.069 1.00 0.00 35 GLY A N 5
ATOM 2872 C CA . GLY A 1 35 ? 9.086 20.491 3.869 1.00 0.00 35 GLY A CA 5
ATOM 2873 C C . GLY A 1 35 ? 7.969 21.347 3.264 1.00 0.00 35 GLY A C 5
ATOM 2874 O O . GLY A 1 35 ? 8.110 22.567 3.157 1.00 0.00 35 GLY A O 5
ATOM 2878 N N . ASP A 1 36 ? 6.903 20.691 2.793 1.00 0.00 36 ASP A N 5
ATOM 2879 C CA . ASP A 1 36 ? 5.766 21.313 2.118 1.00 0.00 36 ASP A CA 5
ATOM 2880 C C . ASP A 1 36 ? 5.133 22.401 2.985 1.00 0.00 36 ASP A C 5
ATOM 2881 O O . ASP A 1 36 ? 4.893 23.511 2.468 1.00 0.00 36 ASP A O 5
ATOM 2891 N N . GLY A 1 1 ? 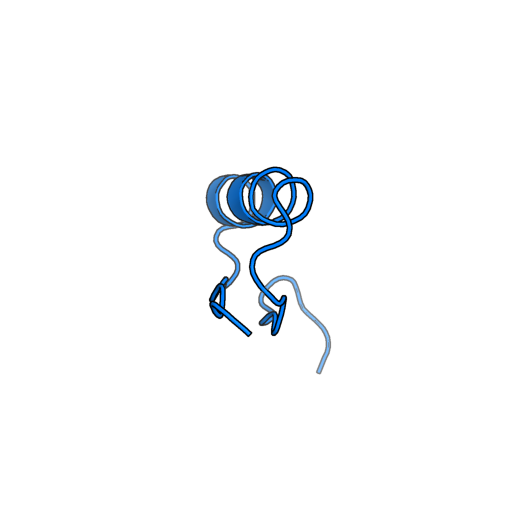16.132 -11.868 -0.397 1.00 0.00 1 GLY A N 6
ATOM 2892 C CA . GLY A 1 1 ? 15.747 -10.476 -0.699 1.00 0.00 1 GLY A CA 6
ATOM 2893 C C . GLY A 1 1 ? 16.976 -9.591 -0.867 1.00 0.00 1 GLY A C 6
ATOM 2894 O O . GLY A 1 1 ? 17.702 -9.336 0.099 1.00 0.00 1 GLY A O 6
ATOM 2900 N N . SER A 1 2 ? 17.220 -9.105 -2.090 1.00 0.00 2 SER A N 6
ATOM 2901 C CA . SER A 1 2 ? 18.390 -8.295 -2.436 1.00 0.00 2 SER A CA 6
ATOM 2902 C C . SER A 1 2 ? 18.425 -6.941 -1.703 1.00 0.00 2 SER A C 6
ATOM 2903 O O . SER A 1 2 ? 19.503 -6.374 -1.512 1.00 0.00 2 SER A O 6
ATOM 2911 N N . GLY A 1 3 ? 17.267 -6.424 -1.280 1.00 0.00 3 GLY A N 6
ATOM 2912 C CA . GLY A 1 3 ? 17.130 -5.168 -0.559 1.00 0.00 3 GLY A CA 6
ATOM 2913 C C . GLY A 1 3 ? 15.662 -4.923 -0.215 1.00 0.00 3 GLY A C 6
ATOM 2914 O O . GLY A 1 3 ? 14.800 -5.751 -0.528 1.00 0.00 3 GLY A O 6
ATOM 2918 N N . GLN A 1 4 ? 15.381 -3.784 0.425 1.00 0.00 4 GLN A N 6
ATOM 2919 C CA . GLN A 1 4 ? 14.042 -3.400 0.883 1.00 0.00 4 GLN A CA 6
ATOM 2920 C C . GLN A 1 4 ? 13.770 -1.903 0.654 1.00 0.00 4 GLN A C 6
ATOM 2921 O O . GLN A 1 4 ? 12.890 -1.328 1.300 1.00 0.00 4 GLN A O 6
ATOM 2935 N N . VAL A 1 5 ? 14.549 -1.249 -0.217 1.00 0.00 5 VAL A N 6
ATOM 2936 C CA . VAL A 1 5 ? 14.445 0.186 -0.477 1.00 0.00 5 VAL A CA 6
ATOM 2937 C C . VAL A 1 5 ? 13.037 0.515 -0.989 1.00 0.00 5 VAL A C 6
ATOM 2938 O O . VAL A 1 5 ? 12.463 -0.223 -1.797 1.00 0.00 5 VAL A O 6
ATOM 2951 N N . ARG A 1 6 ? 12.495 1.641 -0.521 1.00 0.00 6 ARG A N 6
ATOM 2952 C CA . ARG A 1 6 ? 11.212 2.198 -0.933 1.00 0.00 6 ARG A CA 6
ATOM 2953 C C . ARG A 1 6 ? 11.344 3.718 -0.930 1.00 0.00 6 ARG A C 6
ATOM 2954 O O . ARG A 1 6 ? 12.298 4.244 -0.357 1.00 0.00 6 ARG A O 6
ATOM 2975 N N . THR A 1 7 ? 10.381 4.416 -1.516 1.00 0.00 7 THR A N 6
ATOM 2976 C CA . THR A 1 7 ? 10.333 5.873 -1.572 1.00 0.00 7 THR A CA 6
ATOM 2977 C C . THR A 1 7 ? 8.971 6.308 -1.037 1.00 0.00 7 THR A C 6
ATOM 2978 O O . THR A 1 7 ? 7.996 5.551 -1.085 1.00 0.00 7 THR A O 6
ATOM 2989 N N . ILE A 1 8 ? 8.926 7.526 -0.504 1.00 0.00 8 ILE A N 6
ATOM 2990 C CA . ILE A 1 8 ? 7.765 8.092 0.177 1.00 0.00 8 ILE A CA 6
ATOM 2991 C C . ILE A 1 8 ? 7.443 9.445 -0.471 1.00 0.00 8 ILE A C 6
ATOM 2992 O O . ILE A 1 8 ? 8.240 9.949 -1.265 1.00 0.00 8 ILE A O 6
ATOM 3008 N N . TRP A 1 9 ? 6.306 10.054 -0.137 1.00 0.00 9 TRP A N 6
ATOM 3009 C CA . TRP A 1 9 ? 5.893 11.327 -0.718 1.00 0.00 9 TRP A CA 6
ATOM 3010 C C . TRP A 1 9 ? 5.163 12.116 0.372 1.00 0.00 9 TRP A C 6
ATOM 3011 O O . TRP A 1 9 ? 3.932 12.161 0.413 1.00 0.00 9 TRP A O 6
ATOM 3032 N N . VAL A 1 10 ? 5.930 12.675 1.313 1.00 0.00 10 VAL A N 6
ATOM 3033 C CA . VAL A 1 10 ? 5.393 13.346 2.497 1.00 0.00 10 VAL A CA 6
ATOM 3034 C C . VAL A 1 10 ? 5.950 14.764 2.582 1.00 0.00 10 VAL A C 6
ATOM 3035 O O . VAL A 1 10 ? 7.061 15.047 2.120 1.00 0.00 10 VAL A O 6
ATOM 3048 N N . GLY A 1 11 ? 5.196 15.652 3.225 1.00 0.00 11 GLY A N 6
ATOM 3049 C CA . GLY A 1 11 ? 5.521 17.067 3.360 1.00 0.00 11 GLY A CA 6
ATOM 3050 C C . GLY A 1 11 ? 6.514 17.336 4.492 1.00 0.00 11 GLY A C 6
ATOM 3051 O O . GLY A 1 11 ? 6.415 18.371 5.148 1.00 0.00 11 GLY A O 6
ATOM 3055 N N . GLY A 1 12 ? 7.446 16.407 4.748 1.00 0.00 12 GLY A N 6
ATOM 3056 C CA . GLY A 1 12 ? 8.360 16.460 5.888 1.00 0.00 12 GLY A CA 6
ATOM 3057 C C . GLY A 1 12 ? 7.599 16.593 7.209 1.00 0.00 12 GLY A C 6
ATOM 3058 O O . GLY A 1 12 ? 7.992 17.377 8.071 1.00 0.00 12 GLY A O 6
ATOM 3062 N N . THR A 1 13 ? 6.467 15.896 7.331 1.00 0.00 13 THR A N 6
ATOM 3063 C CA . THR A 1 13 ? 5.508 16.047 8.409 1.00 0.00 13 THR A CA 6
ATOM 3064 C C . THR A 1 13 ? 6.189 15.728 9.748 1.00 0.00 13 THR A C 6
ATOM 3065 O O . THR A 1 13 ? 6.735 14.628 9.883 1.00 0.00 13 THR A O 6
ATOM 3076 N N . PRO A 1 14 ? 6.132 16.616 10.759 1.00 0.00 14 PRO A N 6
ATOM 3077 C CA . PRO A 1 14 ? 6.630 16.331 12.103 1.00 0.00 14 PRO A CA 6
ATOM 3078 C C . PRO A 1 14 ? 6.055 15.052 12.720 1.00 0.00 14 PRO A C 6
ATOM 3079 O O . PRO A 1 14 ? 6.674 14.479 13.613 1.00 0.00 14 PRO A O 6
ATOM 3090 N N . GLU A 1 15 ? 4.884 14.600 12.261 1.00 0.00 15 GLU A N 6
ATOM 3091 C CA . GLU A 1 15 ? 4.191 13.434 12.791 1.00 0.00 15 GLU A CA 6
ATOM 3092 C C . GLU A 1 15 ? 4.561 12.153 12.029 1.00 0.00 15 GLU A C 6
ATOM 3093 O O . GLU A 1 15 ? 4.136 11.067 12.425 1.00 0.00 15 GLU A O 6
ATOM 3105 N N . GLU A 1 16 ? 5.366 12.254 10.963 1.00 0.00 16 GLU A N 6
ATOM 3106 C CA . GLU A 1 16 ? 5.773 11.113 10.139 1.00 0.00 16 GLU A CA 6
ATOM 3107 C C . GLU A 1 16 ? 7.285 10.944 10.219 1.00 0.00 16 GLU A C 6
ATOM 3108 O O . GLU A 1 16 ? 7.766 9.820 10.350 1.00 0.00 16 GLU A O 6
ATOM 3120 N N . LEU A 1 17 ? 8.035 12.051 10.279 1.00 0.00 17 LEU A N 6
ATOM 3121 C CA . LEU A 1 17 ? 9.469 12.067 10.577 1.00 0.00 17 LEU A CA 6
ATOM 3122 C C . LEU A 1 17 ? 9.799 11.195 11.791 1.00 0.00 17 LEU A C 6
ATOM 3123 O O . LEU A 1 17 ? 10.832 10.528 11.789 1.00 0.00 17 LEU A O 6
ATOM 3139 N N . LYS A 1 18 ? 8.902 11.136 12.788 1.00 0.00 18 LYS A N 6
ATOM 3140 C CA . LYS A 1 18 ? 9.088 10.341 14.008 1.00 0.00 18 LYS A CA 6
ATOM 3141 C C . LYS A 1 18 ? 9.336 8.854 13.732 1.00 0.00 18 LYS A C 6
ATOM 3142 O O . LYS A 1 18 ? 9.967 8.196 14.559 1.00 0.00 18 LYS A O 6
ATOM 3161 N N . LYS A 1 19 ? 8.870 8.319 12.598 1.00 0.00 19 LYS A N 6
ATOM 3162 C CA . LYS A 1 19 ? 9.050 6.912 12.232 1.00 0.00 19 LYS A CA 6
ATOM 3163 C C . LYS A 1 19 ? 9.850 6.800 10.941 1.00 0.00 19 LYS A C 6
ATOM 3164 O O . LYS A 1 19 ? 10.705 5.927 10.833 1.00 0.00 19 LYS A O 6
ATOM 3183 N N . LEU A 1 20 ? 9.622 7.688 9.973 1.00 0.00 20 LEU A N 6
ATOM 3184 C CA . LEU A 1 20 ? 10.261 7.601 8.666 1.00 0.00 20 LEU A CA 6
ATOM 3185 C C . LEU A 1 20 ? 11.761 7.874 8.763 1.00 0.00 20 LEU A C 6
ATOM 3186 O O . LEU A 1 20 ? 12.549 7.166 8.135 1.00 0.00 20 LEU A O 6
ATOM 3202 N N . LYS A 1 21 ? 12.181 8.862 9.567 1.00 0.00 21 LYS A N 6
ATOM 3203 C CA . LYS A 1 21 ? 13.606 9.131 9.755 1.00 0.00 21 LYS A CA 6
ATOM 3204 C C . LYS A 1 21 ? 14.257 7.990 10.534 1.00 0.00 21 LYS A C 6
ATOM 3205 O O . LYS A 1 21 ? 15.403 7.646 10.255 1.00 0.00 21 LYS A O 6
ATOM 3224 N N . GLU A 1 22 ? 13.533 7.383 11.480 1.00 0.00 22 GLU A N 6
ATOM 3225 C CA . GLU A 1 22 ? 14.031 6.231 12.218 1.00 0.00 22 GLU A CA 6
ATOM 3226 C C . GLU A 1 22 ? 14.251 5.062 11.256 1.00 0.00 22 GLU A C 6
ATOM 3227 O O . GLU A 1 22 ? 15.313 4.458 11.282 1.00 0.00 22 GLU A O 6
ATOM 3239 N N . GLU A 1 23 ? 13.311 4.774 10.352 1.00 0.00 23 GLU A N 6
ATOM 3240 C CA . GLU A 1 23 ? 13.433 3.703 9.362 1.00 0.00 23 GLU A CA 6
ATOM 3241 C C . GLU A 1 23 ? 14.646 3.942 8.460 1.00 0.00 23 GLU A C 6
ATOM 3242 O O . GLU A 1 23 ? 15.423 3.016 8.222 1.00 0.00 23 GLU A O 6
ATOM 3254 N N . ALA A 1 24 ? 14.869 5.192 8.042 1.00 0.00 24 ALA A N 6
ATOM 3255 C CA . ALA A 1 24 ? 16.018 5.603 7.237 1.00 0.00 24 ALA A CA 6
ATOM 3256 C C . ALA A 1 24 ? 17.366 5.482 7.970 1.00 0.00 24 ALA A C 6
ATOM 3257 O O . ALA A 1 24 ? 18.410 5.762 7.378 1.00 0.00 24 ALA A O 6
ATOM 3264 N N . LYS A 1 25 ? 17.360 5.080 9.244 1.00 0.00 25 LYS A N 6
ATOM 3265 C CA . LYS A 1 25 ? 18.550 4.828 10.054 1.00 0.00 25 LYS A CA 6
ATOM 3266 C C . LYS A 1 25 ? 18.548 3.385 10.567 1.00 0.00 25 LYS A C 6
ATOM 3267 O O . LYS A 1 25 ? 19.620 2.818 10.777 1.00 0.00 25 LYS A O 6
ATOM 3286 N N . LYS A 1 26 ? 17.373 2.767 10.737 1.00 0.00 26 LYS A N 6
ATOM 3287 C CA . LYS A 1 26 ? 17.233 1.369 11.138 1.00 0.00 26 LYS A CA 6
ATOM 3288 C C . LYS A 1 26 ? 17.673 0.468 9.990 1.00 0.00 26 LYS A C 6
ATOM 3289 O O . LYS A 1 26 ? 18.341 -0.538 10.226 1.00 0.00 26 LYS A O 6
ATOM 3308 N N . ALA A 1 27 ? 17.317 0.842 8.759 1.00 0.00 27 ALA A N 6
ATOM 3309 C CA . ALA A 1 27 ? 17.677 0.134 7.542 1.00 0.00 27 ALA A CA 6
ATOM 3310 C C . ALA A 1 27 ? 18.423 1.088 6.607 1.00 0.00 27 ALA A C 6
ATOM 3311 O O . ALA A 1 27 ? 18.407 2.307 6.788 1.00 0.00 27 ALA A O 6
ATOM 3318 N N . ASN A 1 28 ? 19.058 0.519 5.578 1.00 0.00 28 ASN A N 6
ATOM 3319 C CA . ASN A 1 28 ? 19.858 1.248 4.584 1.00 0.00 28 ASN A CA 6
ATOM 3320 C C . ASN A 1 28 ? 18.998 2.060 3.597 1.00 0.00 28 ASN A C 6
ATOM 3321 O O . ASN A 1 28 ? 19.527 2.695 2.683 1.00 0.00 28 ASN A O 6
ATOM 3332 N N . ILE A 1 29 ? 17.670 1.994 3.729 1.00 0.00 29 ILE A N 6
ATOM 3333 C CA . ILE A 1 29 ? 16.714 2.683 2.866 1.00 0.00 29 ILE A CA 6
ATOM 3334 C C . ILE A 1 29 ? 16.903 4.208 2.948 1.00 0.00 29 ILE A C 6
ATOM 3335 O O . ILE A 1 29 ? 17.498 4.724 3.898 1.00 0.00 29 ILE A O 6
ATOM 3351 N N . ARG A 1 30 ? 16.359 4.936 1.967 1.00 0.00 30 ARG A N 6
ATOM 3352 C CA . ARG A 1 30 ? 16.420 6.398 1.906 1.00 0.00 30 ARG A CA 6
ATOM 3353 C C . ARG A 1 30 ? 15.025 6.930 1.627 1.00 0.00 30 ARG A C 6
ATOM 3354 O O . ARG A 1 30 ? 14.255 6.289 0.910 1.00 0.00 30 ARG A O 6
ATOM 3375 N N . VAL A 1 31 ? 14.733 8.105 2.164 1.00 0.00 31 VAL A N 6
ATOM 3376 C CA . VAL A 1 31 ? 13.400 8.693 2.207 1.00 0.00 31 VAL A CA 6
ATOM 3377 C C . VAL A 1 31 ? 13.428 10.104 1.625 1.00 0.00 31 VAL A C 6
ATOM 3378 O O . VAL A 1 31 ? 14.489 10.698 1.412 1.00 0.00 31 VAL A O 6
ATOM 3391 N N . THR A 1 32 ? 12.233 10.624 1.380 1.00 0.00 32 THR A N 6
ATOM 3392 C CA . THR A 1 32 ? 11.987 11.849 0.639 1.00 0.00 32 THR A CA 6
ATOM 3393 C C . THR A 1 32 ? 11.053 12.740 1.462 1.00 0.00 32 THR A C 6
ATOM 3394 O O . THR A 1 32 ? 9.971 12.313 1.861 1.00 0.00 32 THR A O 6
ATOM 3405 N N . PHE A 1 33 ? 11.468 13.981 1.723 1.00 0.00 33 PHE A N 6
ATOM 3406 C CA . PHE A 1 33 ? 10.743 14.925 2.567 1.00 0.00 33 PHE A CA 6
ATOM 3407 C C . PHE A 1 33 ? 10.605 16.217 1.764 1.00 0.00 33 PHE A C 6
ATOM 3408 O O . PHE A 1 33 ? 11.535 17.024 1.701 1.00 0.00 33 PHE A O 6
ATOM 3425 N N . TRP A 1 34 ? 9.471 16.377 1.076 1.00 0.00 34 TRP A N 6
ATOM 3426 C CA . TRP A 1 34 ? 9.278 17.465 0.118 1.00 0.00 34 TRP A CA 6
ATOM 3427 C C . TRP A 1 34 ? 9.121 18.839 0.776 1.00 0.00 34 TRP A C 6
ATOM 3428 O O . TRP A 1 34 ? 9.387 19.857 0.134 1.00 0.00 34 TRP A O 6
ATOM 3449 N N . GLY A 1 35 ? 8.675 18.878 2.034 1.00 0.00 35 GLY A N 6
ATOM 3450 C CA . GLY A 1 35 ? 8.279 20.120 2.693 1.00 0.00 35 GLY A CA 6
ATOM 3451 C C . GLY A 1 35 ? 7.075 20.768 1.990 1.00 0.00 35 GLY A C 6
ATOM 3452 O O . GLY A 1 35 ? 6.930 21.991 2.024 1.00 0.00 35 GLY A O 6
ATOM 3456 N N . ASP A 1 36 ? 6.256 19.958 1.304 1.00 0.00 36 ASP A N 6
ATOM 3457 C CA . ASP A 1 36 ? 5.095 20.388 0.529 1.00 0.00 36 ASP A CA 6
ATOM 3458 C C . ASP A 1 36 ? 4.131 21.217 1.378 1.00 0.00 36 ASP A C 6
ATOM 3459 O O . ASP A 1 36 ? 3.796 20.791 2.503 1.00 0.00 36 ASP A O 6
ATOM 3469 N N . GLY A 1 1 ? 24.251 -7.441 5.353 1.00 0.00 1 GLY A N 7
ATOM 3470 C CA . GLY A 1 1 ? 23.374 -6.498 6.073 1.00 0.00 1 GLY A CA 7
ATOM 3471 C C . GLY A 1 1 ? 21.930 -6.620 5.599 1.00 0.00 1 GLY A C 7
ATOM 3472 O O . GLY A 1 1 ? 21.283 -7.649 5.828 1.00 0.00 1 GLY A O 7
ATOM 3478 N N . SER A 1 2 ? 21.417 -5.578 4.935 1.00 0.00 2 SER A N 7
ATOM 3479 C CA . SER A 1 2 ? 20.041 -5.484 4.448 1.00 0.00 2 SER A CA 7
ATOM 3480 C C . SER A 1 2 ? 20.036 -4.752 3.099 1.00 0.00 2 SER A C 7
ATOM 3481 O O . SER A 1 2 ? 20.992 -4.039 2.774 1.00 0.00 2 SER A O 7
ATOM 3489 N N . GLY A 1 3 ? 18.959 -4.906 2.322 1.00 0.00 3 GLY A N 7
ATOM 3490 C CA . GLY A 1 3 ? 18.851 -4.360 0.970 1.00 0.00 3 GLY A CA 7
ATOM 3491 C C . GLY A 1 3 ? 17.408 -4.048 0.573 1.00 0.00 3 GLY A C 7
ATOM 3492 O O . GLY A 1 3 ? 17.093 -4.036 -0.619 1.00 0.00 3 GLY A O 7
ATOM 3496 N N . GLN A 1 4 ? 16.523 -3.820 1.552 1.00 0.00 4 GLN A N 7
ATOM 3497 C CA . GLN A 1 4 ? 15.167 -3.331 1.308 1.00 0.00 4 GLN A CA 7
ATOM 3498 C C . GLN A 1 4 ? 15.252 -1.950 0.647 1.00 0.00 4 GLN A C 7
ATOM 3499 O O . GLN A 1 4 ? 16.176 -1.186 0.942 1.00 0.00 4 GLN A O 7
ATOM 3513 N N . VAL A 1 5 ? 14.280 -1.593 -0.195 1.00 0.00 5 VAL A N 7
ATOM 3514 C CA . VAL A 1 5 ? 14.177 -0.252 -0.765 1.00 0.00 5 VAL A CA 7
ATOM 3515 C C . VAL A 1 5 ? 12.701 0.157 -0.747 1.00 0.00 5 VAL A C 7
ATOM 3516 O O . VAL A 1 5 ? 11.813 -0.615 -1.110 1.00 0.00 5 VAL A O 7
ATOM 3529 N N . ARG A 1 6 ? 12.476 1.399 -0.329 1.00 0.00 6 ARG A N 7
ATOM 3530 C CA . ARG A 1 6 ? 11.242 2.175 -0.369 1.00 0.00 6 ARG A CA 7
ATOM 3531 C C . ARG A 1 6 ? 11.709 3.606 -0.637 1.00 0.00 6 ARG A C 7
ATOM 3532 O O . ARG A 1 6 ? 12.876 3.909 -0.373 1.00 0.00 6 ARG A O 7
ATOM 3553 N N . THR A 1 7 ? 10.817 4.467 -1.112 1.00 0.00 7 THR A N 7
ATOM 3554 C CA . THR A 1 7 ? 11.013 5.909 -1.230 1.00 0.00 7 THR A CA 7
ATOM 3555 C C . THR A 1 7 ? 9.685 6.543 -0.819 1.00 0.00 7 THR A C 7
ATOM 3556 O O . THR A 1 7 ? 8.622 5.924 -0.945 1.00 0.00 7 THR A O 7
ATOM 3567 N N . ILE A 1 8 ? 9.761 7.763 -0.295 1.00 0.00 8 ILE A N 7
ATOM 3568 C CA . ILE A 1 8 ? 8.643 8.452 0.353 1.00 0.00 8 ILE A CA 7
ATOM 3569 C C . ILE A 1 8 ? 8.469 9.837 -0.289 1.00 0.00 8 ILE A C 7
ATOM 3570 O O . ILE A 1 8 ? 9.369 10.316 -0.981 1.00 0.00 8 ILE A O 7
ATOM 3586 N N . TRP A 1 9 ? 7.331 10.488 -0.032 1.00 0.00 9 TRP A N 7
ATOM 3587 C CA . TRP A 1 9 ? 7.000 11.800 -0.589 1.00 0.00 9 TRP A CA 7
ATOM 3588 C C . TRP A 1 9 ? 6.250 12.633 0.464 1.00 0.00 9 TRP A C 7
ATOM 3589 O O . TRP A 1 9 ? 5.242 13.280 0.179 1.00 0.00 9 TRP A O 7
ATOM 3610 N N . VAL A 1 10 ? 6.696 12.556 1.721 1.00 0.00 10 VAL A N 7
ATOM 3611 C CA . VAL A 1 10 ? 6.101 13.326 2.808 1.00 0.00 10 VAL A CA 7
ATOM 3612 C C . VAL A 1 10 ? 6.423 14.815 2.613 1.00 0.00 10 VAL A C 7
ATOM 3613 O O . VAL A 1 10 ? 7.520 15.174 2.166 1.00 0.00 10 VAL A O 7
ATOM 3626 N N . GLY A 1 11 ? 5.470 15.679 2.970 1.00 0.00 11 GLY A N 7
ATOM 3627 C CA . GLY A 1 11 ? 5.614 17.126 2.867 1.00 0.00 11 GLY A CA 7
ATOM 3628 C C . GLY A 1 11 ? 4.530 17.880 3.636 1.00 0.00 11 GLY A C 7
ATOM 3629 O O . GLY A 1 11 ? 4.119 18.962 3.214 1.00 0.00 11 GLY A O 7
ATOM 3633 N N . GLY A 1 12 ? 4.033 17.304 4.735 1.00 0.00 12 GLY A N 7
ATOM 3634 C CA . GLY A 1 12 ? 2.982 17.905 5.555 1.00 0.00 12 GLY A CA 7
ATOM 3635 C C . GLY A 1 12 ? 2.663 17.079 6.801 1.00 0.00 12 GLY A C 7
ATOM 3636 O O . GLY A 1 12 ? 1.528 17.107 7.280 1.00 0.00 12 GLY A O 7
ATOM 3640 N N . THR A 1 13 ? 3.635 16.311 7.299 1.00 0.00 13 THR A N 7
ATOM 3641 C CA . THR A 1 13 ? 3.464 15.304 8.345 1.00 0.00 13 THR A CA 7
ATOM 3642 C C . THR A 1 13 ? 4.723 15.313 9.233 1.00 0.00 13 THR A C 7
ATOM 3643 O O . THR A 1 13 ? 5.434 14.308 9.304 1.00 0.00 13 THR A O 7
ATOM 3654 N N . PRO A 1 14 ? 5.062 16.449 9.878 1.00 0.00 14 PRO A N 7
ATOM 3655 C CA . PRO A 1 14 ? 6.344 16.615 10.559 1.00 0.00 14 PRO A CA 7
ATOM 3656 C C . PRO A 1 14 ? 6.542 15.631 11.716 1.00 0.00 14 PRO A C 7
ATOM 3657 O O . PRO A 1 14 ? 7.678 15.292 12.040 1.00 0.00 14 PRO A O 7
ATOM 3668 N N . GLU A 1 15 ? 5.459 15.140 12.327 1.00 0.00 15 GLU A N 7
ATOM 3669 C CA . GLU A 1 15 ? 5.549 14.163 13.403 1.00 0.00 15 GLU A CA 7
ATOM 3670 C C . GLU A 1 15 ? 5.985 12.794 12.866 1.00 0.00 15 GLU A C 7
ATOM 3671 O O . GLU A 1 15 ? 6.668 12.054 13.571 1.00 0.00 15 GLU A O 7
ATOM 3683 N N . GLU A 1 16 ? 5.639 12.443 11.622 1.00 0.00 16 GLU A N 7
ATOM 3684 C CA . GLU A 1 16 ? 5.961 11.122 11.085 1.00 0.00 16 GLU A CA 7
ATOM 3685 C C . GLU A 1 16 ? 7.440 11.017 10.715 1.00 0.00 16 GLU A C 7
ATOM 3686 O O . GLU A 1 16 ? 7.982 9.913 10.695 1.00 0.00 16 GLU A O 7
ATOM 3698 N N . LEU A 1 17 ? 8.132 12.145 10.533 1.00 0.00 17 LEU A N 7
ATOM 3699 C CA . LEU A 1 17 ? 9.585 12.201 10.390 1.00 0.00 17 LEU A CA 7
ATOM 3700 C C . LEU A 1 17 ? 10.269 11.472 11.549 1.00 0.00 17 LEU A C 7
ATOM 3701 O O . LEU A 1 17 ? 11.316 10.867 11.340 1.00 0.00 17 LEU A O 7
ATOM 3717 N N . LYS A 1 18 ? 9.671 11.461 12.749 1.00 0.00 18 LYS A N 7
ATOM 3718 C CA . LYS A 1 18 ? 10.229 10.747 13.900 1.00 0.00 18 LYS A CA 7
ATOM 3719 C C . LYS A 1 18 ? 10.302 9.240 13.642 1.00 0.00 18 LYS A C 7
ATOM 3720 O O . LYS A 1 18 ? 11.216 8.587 14.146 1.00 0.00 18 LYS A O 7
ATOM 3739 N N . LYS A 1 19 ? 9.367 8.676 12.865 1.00 0.00 19 LYS A N 7
ATOM 3740 C CA . LYS A 1 19 ? 9.379 7.258 12.513 1.00 0.00 19 LYS A CA 7
ATOM 3741 C C . LYS A 1 19 ? 10.271 7.080 11.294 1.00 0.00 19 LYS A C 7
ATOM 3742 O O . LYS A 1 19 ? 11.152 6.227 11.282 1.00 0.00 19 LYS A O 7
ATOM 3761 N N . LEU A 1 20 ? 10.058 7.907 10.270 1.00 0.00 20 LEU A N 7
ATOM 3762 C CA . LEU A 1 20 ? 10.682 7.741 8.965 1.00 0.00 20 LEU A CA 7
ATOM 3763 C C . LEU A 1 20 ? 12.197 7.906 9.045 1.00 0.00 20 LEU A C 7
ATOM 3764 O O . LEU A 1 20 ? 12.926 7.127 8.434 1.00 0.00 20 LEU A O 7
ATOM 3780 N N . LYS A 1 21 ? 12.690 8.877 9.823 1.00 0.00 21 LYS A N 7
ATOM 3781 C CA . LYS A 1 21 ? 14.129 9.042 10.034 1.00 0.00 21 LYS A CA 7
ATOM 3782 C C . LYS A 1 21 ? 14.720 7.839 10.771 1.00 0.00 21 LYS A C 7
ATOM 3783 O O . LYS A 1 21 ? 15.874 7.496 10.523 1.00 0.00 21 LYS A O 7
ATOM 3802 N N . GLU A 1 22 ? 13.957 7.180 11.649 1.00 0.00 22 GLU A N 7
ATOM 3803 C CA . GLU A 1 22 ? 14.425 5.965 12.300 1.00 0.00 22 GLU A CA 7
ATOM 3804 C C . GLU A 1 22 ? 14.520 4.847 11.263 1.00 0.00 22 GLU A C 7
ATOM 3805 O O . GLU A 1 22 ? 15.557 4.202 11.182 1.00 0.00 22 GLU A O 7
ATOM 3817 N N . GLU A 1 23 ? 13.507 4.650 10.415 1.00 0.00 23 GLU A N 7
ATOM 3818 C CA . GLU A 1 23 ? 13.533 3.633 9.364 1.00 0.00 23 GLU A CA 7
ATOM 3819 C C . GLU A 1 23 ? 14.707 3.861 8.406 1.00 0.00 23 GLU A C 7
ATOM 3820 O O . GLU A 1 23 ? 15.365 2.899 8.016 1.00 0.00 23 GLU A O 7
ATOM 3832 N N . ALA A 1 24 ? 15.026 5.122 8.093 1.00 0.00 24 ALA A N 7
ATOM 3833 C CA . ALA A 1 24 ? 16.161 5.499 7.254 1.00 0.00 24 ALA A CA 7
ATOM 3834 C C . ALA A 1 24 ? 17.520 5.071 7.830 1.00 0.00 24 ALA A C 7
ATOM 3835 O O . ALA A 1 24 ? 18.526 5.117 7.118 1.00 0.00 24 ALA A O 7
ATOM 3842 N N . LYS A 1 25 ? 17.567 4.681 9.108 1.00 0.00 25 LYS A N 7
ATOM 3843 C CA . LYS A 1 25 ? 18.776 4.264 9.814 1.00 0.00 25 LYS A CA 7
ATOM 3844 C C . LYS A 1 25 ? 18.655 2.805 10.257 1.00 0.00 25 LYS A C 7
ATOM 3845 O O . LYS A 1 25 ? 19.665 2.102 10.308 1.00 0.00 25 LYS A O 7
ATOM 3864 N N . LYS A 1 26 ? 17.439 2.327 10.544 1.00 0.00 26 LYS A N 7
ATOM 3865 C CA . LYS A 1 26 ? 17.177 0.944 10.935 1.00 0.00 26 LYS A CA 7
ATOM 3866 C C . LYS A 1 26 ? 17.195 0.016 9.721 1.00 0.00 26 LYS A C 7
ATOM 3867 O O . LYS A 1 26 ? 17.456 -1.176 9.891 1.00 0.00 26 LYS A O 7
ATOM 3886 N N . ALA A 1 27 ? 16.940 0.529 8.514 1.00 0.00 27 ALA A N 7
ATOM 3887 C CA . ALA A 1 27 ? 16.911 -0.238 7.277 1.00 0.00 27 ALA A CA 7
ATOM 3888 C C . ALA A 1 27 ? 17.587 0.547 6.149 1.00 0.00 27 ALA A C 7
ATOM 3889 O O . ALA A 1 27 ? 17.871 1.740 6.274 1.00 0.00 27 ALA A O 7
ATOM 3896 N N . ASN A 1 28 ? 17.831 -0.142 5.031 1.00 0.00 28 ASN A N 7
ATOM 3897 C CA . ASN A 1 28 ? 18.521 0.378 3.845 1.00 0.00 28 ASN A CA 7
ATOM 3898 C C . ASN A 1 28 ? 17.680 1.392 3.044 1.00 0.00 28 ASN A C 7
ATOM 3899 O O . ASN A 1 28 ? 18.192 2.024 2.120 1.00 0.00 28 ASN A O 7
ATOM 3910 N N . ILE A 1 29 ? 16.388 1.529 3.363 1.00 0.00 29 ILE A N 7
ATOM 3911 C CA . ILE A 1 29 ? 15.416 2.282 2.572 1.00 0.00 29 ILE A CA 7
ATOM 3912 C C . ILE A 1 29 ? 15.798 3.757 2.372 1.00 0.00 29 ILE A C 7
ATOM 3913 O O . ILE A 1 29 ? 16.481 4.363 3.203 1.00 0.00 29 ILE A O 7
ATOM 3929 N N . ARG A 1 30 ? 15.350 4.334 1.251 1.00 0.00 30 ARG A N 7
ATOM 3930 C CA . ARG A 1 30 ? 15.522 5.753 0.949 1.00 0.00 30 ARG A CA 7
ATOM 3931 C C . ARG A 1 30 ? 14.407 6.532 1.635 1.00 0.00 30 ARG A C 7
ATOM 3932 O O . ARG A 1 30 ? 13.285 6.045 1.784 1.00 0.00 30 ARG A O 7
ATOM 3953 N N . VAL A 1 31 ? 14.707 7.772 1.996 1.00 0.00 31 VAL A N 7
ATOM 3954 C CA . VAL A 1 31 ? 13.731 8.747 2.457 1.00 0.00 31 VAL A CA 7
ATOM 3955 C C . VAL A 1 31 ? 14.049 10.069 1.764 1.00 0.00 31 VAL A C 7
ATOM 3956 O O . VAL A 1 31 ? 15.212 10.366 1.472 1.00 0.00 31 VAL A O 7
ATOM 3969 N N . THR A 1 32 ? 13.005 10.854 1.526 1.00 0.00 32 THR A N 7
ATOM 3970 C CA . THR A 1 32 ? 13.088 12.167 0.907 1.00 0.00 32 THR A CA 7
ATOM 3971 C C . THR A 1 32 ? 12.014 13.016 1.586 1.00 0.00 32 THR A C 7
ATOM 3972 O O . THR A 1 32 ? 10.922 12.521 1.872 1.00 0.00 32 THR A O 7
ATOM 3983 N N . PHE A 1 33 ? 12.329 14.278 1.872 1.00 0.00 33 PHE A N 7
ATOM 3984 C CA . PHE A 1 33 ? 11.500 15.137 2.704 1.00 0.00 33 PHE A CA 7
ATOM 3985 C C . PHE A 1 33 ? 11.312 16.467 1.976 1.00 0.00 33 PHE A C 7
ATOM 3986 O O . PHE A 1 33 ? 12.294 17.164 1.708 1.00 0.00 33 PHE A O 7
ATOM 4003 N N . TRP A 1 34 ? 10.067 16.816 1.643 1.00 0.00 34 TRP A N 7
ATOM 4004 C CA . TRP A 1 34 ? 9.735 18.115 1.067 1.00 0.00 34 TRP A CA 7
ATOM 4005 C C . TRP A 1 34 ? 9.274 19.070 2.166 1.00 0.00 34 TRP A C 7
ATOM 4006 O O . TRP A 1 34 ? 8.706 18.643 3.175 1.00 0.00 34 TRP A O 7
ATOM 4027 N N . GLY A 1 35 ? 9.498 20.370 1.959 1.00 0.00 35 GLY A N 7
ATOM 4028 C CA . GLY A 1 35 ? 8.922 21.407 2.807 1.00 0.00 35 GLY A CA 7
ATOM 4029 C C . GLY A 1 35 ? 7.426 21.522 2.504 1.00 0.00 35 GLY A C 7
ATOM 4030 O O . GLY A 1 35 ? 6.608 21.598 3.422 1.00 0.00 35 GLY A O 7
ATOM 4034 N N . ASP A 1 36 ? 7.070 21.464 1.217 1.00 0.00 36 ASP A N 7
ATOM 4035 C CA . ASP A 1 36 ? 5.717 21.344 0.685 1.00 0.00 36 ASP A CA 7
ATOM 4036 C C . ASP A 1 36 ? 5.825 20.827 -0.746 1.00 0.00 36 ASP A C 7
ATOM 4037 O O . ASP A 1 36 ? 4.998 19.983 -1.142 1.00 0.00 36 ASP A O 7
ATOM 4047 N N . GLY A 1 1 ? 10.665 -9.359 8.099 1.00 0.00 1 GLY A N 8
ATOM 4048 C CA . GLY A 1 1 ? 11.438 -8.664 7.050 1.00 0.00 1 GLY A CA 8
ATOM 4049 C C . GLY A 1 1 ? 12.731 -8.086 7.613 1.00 0.00 1 GLY A C 8
ATOM 4050 O O . GLY A 1 1 ? 12.699 -7.144 8.411 1.00 0.00 1 GLY A O 8
ATOM 4056 N N . SER A 1 2 ? 13.879 -8.634 7.199 1.00 0.00 2 SER A N 8
ATOM 4057 C CA . SER A 1 2 ? 15.203 -8.245 7.692 1.00 0.00 2 SER A CA 8
ATOM 4058 C C . SER A 1 2 ? 15.575 -6.791 7.346 1.00 0.00 2 SER A C 8
ATOM 4059 O O . SER A 1 2 ? 16.394 -6.185 8.039 1.00 0.00 2 SER A O 8
ATOM 4067 N N . GLY A 1 3 ? 14.976 -6.221 6.296 1.00 0.00 3 GLY A N 8
ATOM 4068 C CA . GLY A 1 3 ? 15.198 -4.854 5.850 1.00 0.00 3 GLY A CA 8
ATOM 4069 C C . GLY A 1 3 ? 14.288 -4.541 4.663 1.00 0.00 3 GLY A C 8
ATOM 4070 O O . GLY A 1 3 ? 13.512 -5.399 4.228 1.00 0.00 3 GLY A O 8
ATOM 4074 N N . GLN A 1 4 ? 14.381 -3.316 4.147 1.00 0.00 4 GLN A N 8
ATOM 4075 C CA . GLN A 1 4 ? 13.638 -2.839 2.986 1.00 0.00 4 GLN A CA 8
ATOM 4076 C C . GLN A 1 4 ? 14.414 -1.691 2.333 1.00 0.00 4 GLN A C 8
ATOM 4077 O O . GLN A 1 4 ? 15.285 -1.085 2.965 1.00 0.00 4 GLN A O 8
ATOM 4091 N N . VAL A 1 5 ? 14.056 -1.357 1.095 1.00 0.00 5 VAL A N 8
ATOM 4092 C CA . VAL A 1 5 ? 14.516 -0.168 0.390 1.00 0.00 5 VAL A CA 8
ATOM 4093 C C . VAL A 1 5 ? 13.331 0.322 -0.445 1.00 0.00 5 VAL A C 8
ATOM 4094 O O . VAL A 1 5 ? 12.709 -0.457 -1.169 1.00 0.00 5 VAL A O 8
ATOM 4107 N N . ARG A 1 6 ? 12.985 1.604 -0.299 1.00 0.00 6 ARG A N 8
ATOM 4108 C CA . ARG A 1 6 ? 11.919 2.283 -1.025 1.00 0.00 6 ARG A CA 8
ATOM 4109 C C . ARG A 1 6 ? 12.131 3.789 -0.892 1.00 0.00 6 ARG A C 8
ATOM 4110 O O . ARG A 1 6 ? 12.959 4.225 -0.084 1.00 0.00 6 ARG A O 8
ATOM 4131 N N . THR A 1 7 ? 11.367 4.557 -1.656 1.00 0.00 7 THR A N 8
ATOM 4132 C CA . THR A 1 7 ? 11.254 6.007 -1.541 1.00 0.00 7 THR A CA 8
ATOM 4133 C C . THR A 1 7 ? 9.995 6.297 -0.723 1.00 0.00 7 THR A C 8
ATOM 4134 O O . THR A 1 7 ? 9.120 5.441 -0.553 1.00 0.00 7 THR A O 8
ATOM 4145 N N . ILE A 1 8 ? 9.926 7.511 -0.192 1.00 0.00 8 ILE A N 8
ATOM 4146 C CA . ILE A 1 8 ? 8.834 8.002 0.639 1.00 0.00 8 ILE A CA 8
ATOM 4147 C C . ILE A 1 8 ? 8.221 9.227 -0.056 1.00 0.00 8 ILE A C 8
ATOM 4148 O O . ILE A 1 8 ? 8.763 9.700 -1.057 1.00 0.00 8 ILE A O 8
ATOM 4164 N N . TRP A 1 9 ? 7.126 9.772 0.476 1.00 0.00 9 TRP A N 8
ATOM 4165 C CA . TRP A 1 9 ? 6.583 11.052 0.035 1.00 0.00 9 TRP A CA 8
ATOM 4166 C C . TRP A 1 9 ? 5.957 11.701 1.263 1.00 0.00 9 TRP A C 8
ATOM 4167 O O . TRP A 1 9 ? 4.793 11.467 1.593 1.00 0.00 9 TRP A O 8
ATOM 4188 N N . VAL A 1 10 ? 6.780 12.444 1.996 1.00 0.00 10 VAL A N 8
ATOM 4189 C CA . VAL A 1 10 ? 6.427 13.010 3.294 1.00 0.00 10 VAL A CA 8
ATOM 4190 C C . VAL A 1 10 ? 6.868 14.475 3.325 1.00 0.00 10 VAL A C 8
ATOM 4191 O O . VAL A 1 10 ? 7.809 14.858 2.620 1.00 0.00 10 VAL A O 8
ATOM 4204 N N . GLY A 1 11 ? 6.222 15.276 4.172 1.00 0.00 11 GLY A N 8
ATOM 4205 C CA . GLY A 1 11 ? 6.672 16.632 4.455 1.00 0.00 11 GLY A CA 8
ATOM 4206 C C . GLY A 1 11 ? 5.820 17.298 5.528 1.00 0.00 11 GLY A C 8
ATOM 4207 O O . GLY A 1 11 ? 6.301 17.528 6.638 1.00 0.00 11 GLY A O 8
ATOM 4211 N N . GLY A 1 12 ? 4.541 17.543 5.236 1.00 0.00 12 GLY A N 8
ATOM 4212 C CA . GLY A 1 12 ? 3.622 18.281 6.105 1.00 0.00 12 GLY A CA 8
ATOM 4213 C C . GLY A 1 12 ? 3.010 17.396 7.191 1.00 0.00 12 GLY A C 8
ATOM 4214 O O . GLY A 1 12 ? 1.817 17.508 7.480 1.00 0.00 12 GLY A O 8
ATOM 4218 N N . THR A 1 13 ? 3.806 16.493 7.759 1.00 0.00 13 THR A N 8
ATOM 4219 C CA . THR A 1 13 ? 3.401 15.418 8.647 1.00 0.00 13 THR A CA 8
ATOM 4220 C C . THR A 1 13 ? 4.575 15.200 9.614 1.00 0.00 13 THR A C 8
ATOM 4221 O O . THR A 1 13 ? 5.325 14.236 9.443 1.00 0.00 13 THR A O 8
ATOM 4232 N N . PRO A 1 14 ? 4.829 16.127 10.561 1.00 0.00 14 PRO A N 8
ATOM 4233 C CA . PRO A 1 14 ? 6.038 16.117 11.382 1.00 0.00 14 PRO A CA 8
ATOM 4234 C C . PRO A 1 14 ? 6.304 14.786 12.087 1.00 0.00 14 PRO A C 8
ATOM 4235 O O . PRO A 1 14 ? 7.456 14.380 12.219 1.00 0.00 14 PRO A O 8
ATOM 4246 N N . GLU A 1 15 ? 5.251 14.082 12.508 1.00 0.00 15 GLU A N 8
ATOM 4247 C CA . GLU A 1 15 ? 5.388 12.807 13.204 1.00 0.00 15 GLU A CA 8
ATOM 4248 C C . GLU A 1 15 ? 5.971 11.749 12.261 1.00 0.00 15 GLU A C 8
ATOM 4249 O O . GLU A 1 15 ? 6.797 10.931 12.662 1.00 0.00 15 GLU A O 8
ATOM 4261 N N . GLU A 1 16 ? 5.584 11.787 10.985 1.00 0.00 16 GLU A N 8
ATOM 4262 C CA . GLU A 1 16 ? 6.056 10.832 9.995 1.00 0.00 16 GLU A CA 8
ATOM 4263 C C . GLU A 1 16 ? 7.481 11.162 9.572 1.00 0.00 16 GLU A C 8
ATOM 4264 O O . GLU A 1 16 ? 8.219 10.250 9.217 1.00 0.00 16 GLU A O 8
ATOM 4276 N N . LEU A 1 17 ? 7.920 12.421 9.684 1.00 0.00 17 LEU A N 8
ATOM 4277 C CA . LEU A 1 17 ? 9.332 12.747 9.513 1.00 0.00 17 LEU A CA 8
ATOM 4278 C C . LEU A 1 17 ? 10.131 12.008 10.579 1.00 0.00 17 LEU A C 8
ATOM 4279 O O . LEU A 1 17 ? 11.207 11.508 10.268 1.00 0.00 17 LEU A O 8
ATOM 4295 N N . LYS A 1 18 ? 9.615 11.883 11.811 1.00 0.00 18 LYS A N 8
ATOM 4296 C CA . LYS A 1 18 ? 10.347 11.180 12.867 1.00 0.00 18 LYS A CA 8
ATOM 4297 C C . LYS A 1 18 ? 10.360 9.687 12.568 1.00 0.00 18 LYS A C 8
ATOM 4298 O O . LYS A 1 18 ? 11.428 9.077 12.565 1.00 0.00 18 LYS A O 8
ATOM 4317 N N . LYS A 1 19 ? 9.194 9.098 12.275 1.00 0.00 19 LYS A N 8
ATOM 4318 C CA . LYS A 1 19 ? 9.094 7.661 12.007 1.00 0.00 19 LYS A CA 8
ATOM 4319 C C . LYS A 1 19 ? 9.967 7.275 10.818 1.00 0.00 19 LYS A C 8
ATOM 4320 O O . LYS A 1 19 ? 10.736 6.320 10.902 1.00 0.00 19 LYS A O 8
ATOM 4339 N N . LEU A 1 20 ? 9.876 8.014 9.712 1.00 0.00 20 LEU A N 8
ATOM 4340 C CA . LEU A 1 20 ? 10.593 7.667 8.494 1.00 0.00 20 LEU A CA 8
ATOM 4341 C C . LEU A 1 20 ? 12.077 7.993 8.642 1.00 0.00 20 LEU A C 8
ATOM 4342 O O . LEU A 1 20 ? 12.896 7.224 8.144 1.00 0.00 20 LEU A O 8
ATOM 4358 N N . LYS A 1 21 ? 12.464 9.050 9.371 1.00 0.00 21 LYS A N 8
ATOM 4359 C CA . LYS A 1 21 ? 13.879 9.249 9.707 1.00 0.00 21 LYS A CA 8
ATOM 4360 C C . LYS A 1 21 ? 14.401 8.077 10.536 1.00 0.00 21 LYS A C 8
ATOM 4361 O O . LYS A 1 21 ? 15.535 7.663 10.317 1.00 0.00 21 LYS A O 8
ATOM 4380 N N . GLU A 1 22 ? 13.615 7.513 11.455 1.00 0.00 22 GLU A N 8
ATOM 4381 C CA . GLU A 1 22 ? 14.043 6.335 12.201 1.00 0.00 22 GLU A CA 8
ATOM 4382 C C . GLU A 1 22 ? 14.257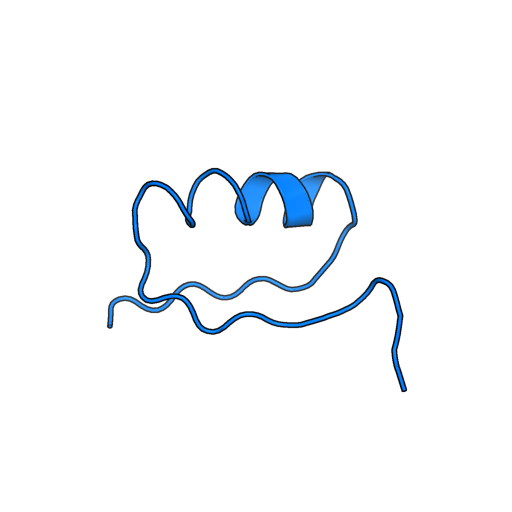 5.168 11.231 1.00 0.00 22 GLU A C 8
ATOM 4383 O O . GLU A 1 22 ? 15.308 4.522 11.259 1.00 0.00 22 GLU A O 8
ATOM 4395 N N . GLU A 1 23 ? 13.319 4.947 10.303 1.00 0.00 23 GLU A N 8
ATOM 4396 C CA . GLU A 1 23 ? 13.451 3.926 9.269 1.00 0.00 23 GLU A CA 8
ATOM 4397 C C . GLU A 1 23 ? 14.690 4.144 8.390 1.00 0.00 23 GLU A C 8
ATOM 4398 O O . GLU A 1 23 ? 15.273 3.162 7.933 1.00 0.00 23 GLU A O 8
ATOM 4410 N N . ALA A 1 24 ? 15.155 5.385 8.208 1.00 0.00 24 ALA A N 8
ATOM 4411 C CA . ALA A 1 24 ? 16.376 5.680 7.459 1.00 0.00 24 ALA A CA 8
ATOM 4412 C C . ALA A 1 24 ? 17.625 5.041 8.083 1.00 0.00 24 ALA A C 8
ATOM 4413 O O . ALA A 1 24 ? 18.623 4.865 7.381 1.00 0.00 24 ALA A O 8
ATOM 4420 N N . LYS A 1 25 ? 17.590 4.698 9.380 1.00 0.00 25 LYS A N 8
ATOM 4421 C CA . LYS A 1 25 ? 18.635 3.895 10.017 1.00 0.00 25 LYS A CA 8
ATOM 4422 C C . LYS A 1 25 ? 18.177 2.444 10.167 1.00 0.00 25 LYS A C 8
ATOM 4423 O O . LYS A 1 25 ? 19.014 1.545 10.094 1.00 0.00 25 LYS A O 8
ATOM 4442 N N . LYS A 1 26 ? 16.877 2.195 10.385 1.00 0.00 26 LYS A N 8
ATOM 4443 C CA . LYS A 1 26 ? 16.381 0.837 10.626 1.00 0.00 26 LYS A CA 8
ATOM 4444 C C . LYS A 1 26 ? 16.518 -0.031 9.370 1.00 0.00 26 LYS A C 8
ATOM 4445 O O . LYS A 1 26 ? 16.684 -1.246 9.485 1.00 0.00 26 LYS A O 8
ATOM 4464 N N . ALA A 1 27 ? 16.453 0.579 8.186 1.00 0.00 27 ALA A N 8
ATOM 4465 C CA . ALA A 1 27 ? 16.440 -0.079 6.889 1.00 0.00 27 ALA A CA 8
ATOM 4466 C C . ALA A 1 27 ? 17.291 0.721 5.892 1.00 0.00 27 ALA A C 8
ATOM 4467 O O . ALA A 1 27 ? 17.856 1.762 6.231 1.00 0.00 27 ALA A O 8
ATOM 4474 N N . ASN A 1 28 ? 17.379 0.236 4.650 1.00 0.00 28 ASN A N 8
ATOM 4475 C CA . ASN A 1 28 ? 18.247 0.776 3.597 1.00 0.00 28 ASN A CA 8
ATOM 4476 C C . ASN A 1 28 ? 17.528 1.829 2.738 1.00 0.00 28 ASN A C 8
ATOM 4477 O O . ASN A 1 28 ? 17.975 2.170 1.642 1.00 0.00 28 ASN A O 8
ATOM 4488 N N . ILE A 1 29 ? 16.353 2.276 3.180 1.00 0.00 29 ILE A N 8
ATOM 4489 C CA . ILE A 1 29 ? 15.455 3.129 2.413 1.00 0.00 29 ILE A CA 8
ATOM 4490 C C . ILE A 1 29 ? 16.096 4.484 2.069 1.00 0.00 29 ILE A C 8
ATOM 4491 O O . ILE A 1 29 ? 16.983 4.967 2.780 1.00 0.00 29 ILE A O 8
ATOM 4507 N N . ARG A 1 30 ? 15.606 5.121 1.000 1.00 0.00 30 ARG A N 8
ATOM 4508 C CA . ARG A 1 30 ? 16.106 6.408 0.517 1.00 0.00 30 ARG A CA 8
ATOM 4509 C C . ARG A 1 30 ? 15.092 7.493 0.840 1.00 0.00 30 ARG A C 8
ATOM 4510 O O . ARG A 1 30 ? 14.329 7.948 -0.018 1.00 0.00 30 ARG A O 8
ATOM 4531 N N . VAL A 1 31 ? 15.054 7.856 2.120 1.00 0.00 31 VAL A N 8
ATOM 4532 C CA . VAL A 1 31 ? 14.174 8.905 2.611 1.00 0.00 31 VAL A CA 8
ATOM 4533 C C . VAL A 1 31 ? 14.398 10.196 1.813 1.00 0.00 31 VAL A C 8
ATOM 4534 O O . VAL A 1 31 ? 15.529 10.548 1.469 1.00 0.00 31 VAL A O 8
ATOM 4547 N N . THR A 1 32 ? 13.298 10.880 1.507 1.00 0.00 32 THR A N 8
ATOM 4548 C CA . THR A 1 32 ? 13.250 12.083 0.691 1.00 0.00 32 THR A CA 8
ATOM 4549 C C . THR A 1 32 ? 12.174 12.950 1.347 1.00 0.00 32 THR A C 8
ATOM 4550 O O . THR A 1 32 ? 11.033 12.508 1.492 1.00 0.00 32 THR A O 8
ATOM 4561 N N . PHE A 1 33 ? 12.539 14.148 1.800 1.00 0.00 33 PHE A N 8
ATOM 4562 C CA . PHE A 1 33 ? 11.682 14.979 2.636 1.00 0.00 33 PHE A CA 8
ATOM 4563 C C . PHE A 1 33 ? 11.318 16.241 1.856 1.00 0.00 33 PHE A C 8
ATOM 4564 O O . PHE A 1 33 ? 12.186 17.073 1.577 1.00 0.00 33 PHE A O 8
ATOM 4581 N N . TRP A 1 34 ? 10.047 16.371 1.467 1.00 0.00 34 TRP A N 8
ATOM 4582 C CA . TRP A 1 34 ? 9.535 17.563 0.800 1.00 0.00 34 TRP A CA 8
ATOM 4583 C C . TRP A 1 34 ? 9.249 18.657 1.829 1.00 0.00 34 TRP A C 8
ATOM 4584 O O . TRP A 1 34 ? 8.915 18.373 2.981 1.00 0.00 34 TRP A O 8
ATOM 4605 N N . GLY A 1 35 ? 9.289 19.914 1.383 1.00 0.00 35 GLY A N 8
ATOM 4606 C CA . GLY A 1 35 ? 8.837 21.073 2.148 1.00 0.00 35 GLY A CA 8
ATOM 4607 C C . GLY A 1 35 ? 7.335 21.279 1.928 1.00 0.00 35 GLY A C 8
ATOM 4608 O O . GLY A 1 35 ? 6.892 22.406 1.697 1.00 0.00 35 GLY A O 8
ATOM 4612 N N . ASP A 1 36 ? 6.575 20.178 1.888 1.00 0.00 36 ASP A N 8
ATOM 4613 C CA . ASP A 1 36 ? 5.151 20.151 1.564 1.00 0.00 36 ASP A CA 8
ATOM 4614 C C . ASP A 1 36 ? 4.349 21.030 2.524 1.00 0.00 36 ASP A C 8
ATOM 4615 O O . ASP A 1 36 ? 3.495 21.805 2.047 1.00 0.00 36 ASP A O 8
ATOM 4625 N N . GLY A 1 1 ? 7.992 -7.429 -8.450 1.00 0.00 1 GLY A N 9
ATOM 4626 C CA . GLY A 1 1 ? 9.231 -6.716 -8.081 1.00 0.00 1 GLY A CA 9
ATOM 4627 C C . GLY A 1 1 ? 9.084 -6.038 -6.725 1.00 0.00 1 GLY A C 9
ATOM 4628 O O . GLY A 1 1 ? 8.365 -5.039 -6.602 1.00 0.00 1 GLY A O 9
ATOM 4634 N N . SER A 1 2 ? 9.782 -6.555 -5.707 1.00 0.00 2 SER A N 9
ATOM 4635 C CA . SER A 1 2 ? 9.733 -6.077 -4.326 1.00 0.00 2 SER A CA 9
ATOM 4636 C C . SER A 1 2 ? 11.131 -6.190 -3.701 1.00 0.00 2 SER A C 9
ATOM 4637 O O . SER A 1 2 ? 12.001 -6.893 -4.227 1.00 0.00 2 SER A O 9
ATOM 4645 N N . GLY A 1 3 ? 11.347 -5.513 -2.572 1.00 0.00 3 GLY A N 9
ATOM 4646 C CA . GLY A 1 3 ? 12.599 -5.518 -1.829 1.00 0.00 3 GLY A CA 9
ATOM 4647 C C . GLY A 1 3 ? 12.465 -4.650 -0.579 1.00 0.00 3 GLY A C 9
ATOM 4648 O O . GLY A 1 3 ? 11.400 -4.076 -0.328 1.00 0.00 3 GLY A O 9
ATOM 4652 N N . GLN A 1 4 ? 13.539 -4.560 0.210 1.00 0.00 4 GLN A N 9
ATOM 4653 C CA . GLN A 1 4 ? 13.572 -3.745 1.424 1.00 0.00 4 GLN A CA 9
ATOM 4654 C C . GLN A 1 4 ? 13.474 -2.251 1.085 1.00 0.00 4 GLN A C 9
ATOM 4655 O O . GLN A 1 4 ? 12.874 -1.489 1.848 1.00 0.00 4 GLN A O 9
ATOM 4669 N N . VAL A 1 5 ? 14.077 -1.827 -0.033 1.00 0.00 5 VAL A N 9
ATOM 4670 C CA . VAL A 1 5 ? 14.110 -0.430 -0.457 1.00 0.00 5 VAL A CA 9
ATOM 4671 C C . VAL A 1 5 ? 12.689 0.094 -0.705 1.00 0.00 5 VAL A C 9
ATOM 4672 O O . VAL A 1 5 ? 11.788 -0.644 -1.116 1.00 0.00 5 VAL A O 9
ATOM 4685 N N . ARG A 1 6 ? 12.499 1.385 -0.430 1.00 0.00 6 ARG A N 9
ATOM 4686 C CA . ARG A 1 6 ? 11.218 2.084 -0.498 1.00 0.00 6 ARG A CA 9
ATOM 4687 C C . ARG A 1 6 ? 11.458 3.538 -0.901 1.00 0.00 6 ARG A C 9
ATOM 4688 O O . ARG A 1 6 ? 12.601 3.994 -0.915 1.00 0.00 6 ARG A O 9
ATOM 4709 N N . THR A 1 7 ? 10.378 4.261 -1.178 1.00 0.00 7 THR A N 9
ATOM 4710 C CA . THR A 1 7 ? 10.364 5.698 -1.399 1.00 0.00 7 THR A CA 9
ATOM 4711 C C . THR A 1 7 ? 9.188 6.252 -0.597 1.00 0.00 7 THR A C 9
ATOM 4712 O O . THR A 1 7 ? 8.218 5.544 -0.305 1.00 0.00 7 THR A O 9
ATOM 4723 N N . ILE A 1 8 ? 9.310 7.521 -0.223 1.00 0.00 8 ILE A N 9
ATOM 4724 C CA . ILE A 1 8 ? 8.378 8.251 0.631 1.00 0.00 8 ILE A CA 9
ATOM 4725 C C . ILE A 1 8 ? 8.026 9.568 -0.078 1.00 0.00 8 ILE A C 9
ATOM 4726 O O . ILE A 1 8 ? 8.719 9.959 -1.022 1.00 0.00 8 ILE A O 9
ATOM 4742 N N . TRP A 1 9 ? 6.998 10.277 0.397 1.00 0.00 9 TRP A N 9
ATOM 4743 C CA . TRP A 1 9 ? 6.628 11.590 -0.134 1.00 0.00 9 TRP A CA 9
ATOM 4744 C C . TRP A 1 9 ? 6.030 12.472 0.973 1.00 0.00 9 TRP A C 9
ATOM 4745 O O . TRP A 1 9 ? 5.032 13.166 0.775 1.00 0.00 9 TRP A O 9
ATOM 4766 N N . VAL A 1 10 ? 6.598 12.402 2.180 1.00 0.00 10 VAL A N 9
ATOM 4767 C CA . VAL A 1 10 ? 6.154 13.249 3.283 1.00 0.00 10 VAL A CA 9
ATOM 4768 C C . VAL A 1 10 ? 6.533 14.710 3.004 1.00 0.00 10 VAL A C 9
ATOM 4769 O O . VAL A 1 10 ? 7.592 15.007 2.439 1.00 0.00 10 VAL A O 9
ATOM 4782 N N . GLY A 1 11 ? 5.656 15.608 3.440 1.00 0.00 11 GLY A N 9
ATOM 4783 C CA . GLY A 1 11 ? 5.805 17.051 3.453 1.00 0.00 11 GLY A CA 9
ATOM 4784 C C . GLY A 1 11 ? 4.612 17.607 4.230 1.00 0.00 11 GLY A C 9
ATOM 4785 O O . GLY A 1 11 ? 3.545 16.983 4.248 1.00 0.00 11 GLY A O 9
ATOM 4789 N N . GLY A 1 12 ? 4.797 18.720 4.941 1.00 0.00 12 GLY A N 9
ATOM 4790 C CA . GLY A 1 12 ? 3.811 19.251 5.882 1.00 0.00 12 GLY A CA 9
ATOM 4791 C C . GLY A 1 12 ? 3.380 18.236 6.953 1.00 0.00 12 GLY A C 9
ATOM 4792 O O . GLY A 1 12 ? 2.272 18.345 7.480 1.00 0.00 12 GLY A O 9
ATOM 4796 N N . THR A 1 13 ? 4.222 17.241 7.259 1.00 0.00 13 THR A N 9
ATOM 4797 C CA . THR A 1 13 ? 3.902 16.094 8.111 1.00 0.00 13 THR A CA 9
ATOM 4798 C C . THR A 1 13 ? 5.113 15.756 9.005 1.00 0.00 13 THR A C 9
ATOM 4799 O O . THR A 1 13 ? 5.676 14.662 8.915 1.00 0.00 13 THR A O 9
ATOM 4810 N N . PRO A 1 14 ? 5.562 16.683 9.879 1.00 0.00 14 PRO A N 9
ATOM 4811 C CA . PRO A 1 14 ? 6.756 16.478 10.698 1.00 0.00 14 PRO A CA 9
ATOM 4812 C C . PRO A 1 14 ? 6.617 15.291 11.662 1.00 0.00 14 PRO A C 9
ATOM 4813 O O . PRO A 1 14 ? 7.618 14.691 12.050 1.00 0.00 14 PRO A O 9
ATOM 4824 N N . GLU A 1 15 ? 5.387 14.911 12.017 1.00 0.00 15 GLU A N 9
ATOM 4825 C CA . GLU A 1 15 ? 5.102 13.765 12.871 1.00 0.00 15 GLU A CA 9
ATOM 4826 C C . GLU A 1 15 ? 5.457 12.433 12.195 1.00 0.00 15 GLU A C 9
ATOM 4827 O O . GLU A 1 15 ? 5.624 11.427 12.883 1.00 0.00 15 GLU A O 9
ATOM 4839 N N . GLU A 1 16 ? 5.589 12.397 10.866 1.00 0.00 16 GLU A N 9
ATOM 4840 C CA . GLU A 1 16 ? 5.890 11.172 10.122 1.00 0.00 16 GLU A CA 9
ATOM 4841 C C . GLU A 1 16 ? 7.395 10.999 9.983 1.00 0.00 16 GLU A C 9
ATOM 4842 O O . GLU A 1 16 ? 7.886 9.868 9.958 1.00 0.00 16 GLU A O 9
ATOM 4854 N N . LEU A 1 17 ? 8.147 12.107 10.020 1.00 0.00 17 LEU A N 9
ATOM 4855 C CA . LEU A 1 17 ? 9.606 12.076 10.121 1.00 0.00 17 LEU A CA 9
ATOM 4856 C C . LEU A 1 17 ? 10.005 11.255 11.345 1.00 0.00 17 LEU A C 9
ATOM 4857 O O . LEU A 1 17 ? 11.039 10.594 11.321 1.00 0.00 17 LEU A O 9
ATOM 4873 N N . LYS A 1 18 ? 9.167 11.240 12.392 1.00 0.00 18 LYS A N 9
ATOM 4874 C CA . LYS A 1 18 ? 9.479 10.529 13.634 1.00 0.00 18 LYS A CA 9
ATOM 4875 C C . LYS A 1 18 ? 9.571 9.015 13.422 1.00 0.00 18 LYS A C 9
ATOM 4876 O O . LYS A 1 18 ? 10.245 8.342 14.202 1.00 0.00 18 LYS A O 9
ATOM 4895 N N . LYS A 1 19 ? 8.926 8.474 12.380 1.00 0.00 19 LYS A N 9
ATOM 4896 C CA . LYS A 1 19 ? 9.008 7.057 12.032 1.00 0.00 19 LYS A CA 9
ATOM 4897 C C . LYS A 1 19 ? 10.003 6.881 10.894 1.00 0.00 19 LYS A C 9
ATOM 4898 O O . LYS A 1 19 ? 10.853 5.997 10.947 1.00 0.00 19 LYS A O 9
ATOM 4917 N N . LEU A 1 20 ? 9.925 7.725 9.863 1.00 0.00 20 LEU A N 9
ATOM 4918 C CA . LEU A 1 20 ? 10.685 7.504 8.637 1.00 0.00 20 LEU A CA 9
ATOM 4919 C C . LEU A 1 20 ? 12.176 7.777 8.839 1.00 0.00 20 LEU A C 9
ATOM 4920 O O . LEU A 1 20 ? 12.990 7.099 8.213 1.00 0.00 20 LEU A O 9
ATOM 4936 N N . LYS A 1 21 ? 12.566 8.688 9.744 1.00 0.00 21 LYS A N 9
ATOM 4937 C CA . LYS A 1 21 ? 13.975 8.815 10.128 1.00 0.00 21 LYS A CA 9
ATOM 4938 C C . LYS A 1 21 ? 14.463 7.534 10.789 1.00 0.00 21 LYS A C 9
ATOM 4939 O O . LYS A 1 21 ? 15.602 7.142 10.547 1.00 0.00 21 LYS A O 9
ATOM 4958 N N . GLU A 1 22 ? 13.633 6.881 11.609 1.00 0.00 22 GLU A N 9
ATOM 4959 C CA . GLU A 1 22 ? 14.035 5.642 12.258 1.00 0.00 22 GLU A CA 9
ATOM 4960 C C . GLU A 1 22 ? 14.275 4.585 11.185 1.00 0.00 22 GLU A C 9
ATOM 4961 O O . GLU A 1 22 ? 15.318 3.952 11.204 1.00 0.00 22 GLU A O 9
ATOM 4973 N N . GLU A 1 23 ? 13.385 4.434 10.203 1.00 0.00 23 GLU A N 9
ATOM 4974 C CA . GLU A 1 23 ? 13.555 3.477 9.107 1.00 0.00 23 GLU A CA 9
ATOM 4975 C C . GLU A 1 23 ? 14.830 3.771 8.314 1.00 0.00 23 GLU A C 9
ATOM 4976 O O . GLU A 1 23 ? 15.590 2.845 8.037 1.00 0.00 23 GLU A O 9
ATOM 4988 N N . ALA A 1 24 ? 15.112 5.047 8.029 1.00 0.00 24 ALA A N 9
ATOM 4989 C CA . ALA A 1 24 ? 16.312 5.489 7.321 1.00 0.00 24 ALA A CA 9
ATOM 4990 C C . ALA A 1 24 ? 17.617 5.246 8.096 1.00 0.00 24 ALA A C 9
ATOM 4991 O O . ALA A 1 24 ? 18.700 5.498 7.562 1.00 0.00 24 ALA A O 9
ATOM 4998 N N . LYS A 1 25 ? 17.530 4.791 9.349 1.00 0.00 25 LYS A N 9
ATOM 4999 C CA . LYS A 1 25 ? 18.669 4.503 10.219 1.00 0.00 25 LYS A CA 9
ATOM 5000 C C . LYS A 1 25 ? 18.633 3.036 10.664 1.00 0.00 25 LYS A C 9
ATOM 5001 O O . LYS A 1 25 ? 19.686 2.460 10.940 1.00 0.00 25 LYS A O 9
ATOM 5020 N N . LYS A 1 26 ? 17.453 2.406 10.684 1.00 0.00 26 LYS A N 9
ATOM 5021 C CA . LYS A 1 26 ? 17.268 0.979 10.935 1.00 0.00 26 LYS A CA 9
ATOM 5022 C C . LYS A 1 26 ? 17.800 0.196 9.740 1.00 0.00 26 LYS A C 9
ATOM 5023 O O . LYS A 1 26 ? 18.461 -0.827 9.927 1.00 0.00 26 LYS A O 9
ATOM 5042 N N . ALA A 1 27 ? 17.544 0.692 8.527 1.00 0.00 27 ALA A N 9
ATOM 5043 C CA . ALA A 1 27 ? 18.043 0.132 7.281 1.00 0.00 27 ALA A CA 9
ATOM 5044 C C . ALA A 1 27 ? 18.566 1.264 6.393 1.00 0.00 27 ALA A C 9
ATOM 5045 O O . ALA A 1 27 ? 18.283 2.439 6.623 1.00 0.00 27 ALA A O 9
ATOM 5052 N N . ASN A 1 28 ? 19.310 0.903 5.347 1.00 0.00 28 ASN A N 9
ATOM 5053 C CA . ASN A 1 28 ? 19.957 1.838 4.415 1.00 0.00 28 ASN A CA 9
ATOM 5054 C C . ASN A 1 28 ? 18.970 2.467 3.413 1.00 0.00 28 ASN A C 9
ATOM 5055 O O . ASN A 1 28 ? 19.381 3.038 2.401 1.00 0.00 28 ASN A O 9
ATOM 5066 N N . ILE A 1 29 ? 17.666 2.279 3.624 1.00 0.00 29 ILE A N 9
ATOM 5067 C CA . ILE A 1 29 ? 16.628 2.618 2.663 1.00 0.00 29 ILE A CA 9
ATOM 5068 C C . ILE A 1 29 ? 16.582 4.119 2.347 1.00 0.00 29 ILE A C 9
ATOM 5069 O O . ILE A 1 29 ? 16.994 4.970 3.142 1.00 0.00 29 ILE A O 9
ATOM 5085 N N . ARG A 1 30 ? 16.094 4.433 1.145 1.00 0.00 30 ARG A N 9
ATOM 5086 C CA . ARG A 1 30 ? 15.954 5.796 0.650 1.00 0.00 30 ARG A CA 9
ATOM 5087 C C . ARG A 1 30 ? 14.795 6.480 1.373 1.00 0.00 30 ARG A C 9
ATOM 5088 O O . ARG A 1 30 ? 13.757 5.867 1.620 1.00 0.00 30 ARG A O 9
ATOM 5109 N N . VAL A 1 31 ? 14.956 7.775 1.630 1.00 0.00 31 VAL A N 9
ATOM 5110 C CA . VAL A 1 31 ? 13.925 8.687 2.109 1.00 0.00 31 VAL A CA 9
ATOM 5111 C C . VAL A 1 31 ? 14.185 10.031 1.430 1.00 0.00 31 VAL A C 9
ATOM 5112 O O . VAL A 1 31 ? 15.325 10.347 1.078 1.00 0.00 31 VAL A O 9
ATOM 5125 N N . THR A 1 32 ? 13.128 10.818 1.252 1.00 0.00 32 THR A N 9
ATOM 5126 C CA . THR A 1 32 ? 13.214 12.189 0.751 1.00 0.00 32 THR A CA 9
ATOM 5127 C C . THR A 1 32 ? 12.147 13.003 1.485 1.00 0.00 32 THR A C 9
ATOM 5128 O O . THR A 1 32 ? 11.008 12.557 1.616 1.00 0.00 32 THR A O 9
ATOM 5139 N N . PHE A 1 33 ? 12.519 14.182 1.981 1.00 0.00 33 PHE A N 9
ATOM 5140 C CA . PHE A 1 33 ? 11.695 14.971 2.886 1.00 0.00 33 PHE A CA 9
ATOM 5141 C C . PHE A 1 33 ? 11.428 16.325 2.234 1.00 0.00 33 PHE A C 9
ATOM 5142 O O . PHE A 1 33 ? 12.313 17.186 2.197 1.00 0.00 33 PHE A O 9
ATOM 5159 N N . TRP A 1 34 ? 10.229 16.505 1.676 1.00 0.00 34 TRP A N 9
ATOM 5160 C CA . TRP A 1 34 ? 9.796 17.804 1.177 1.00 0.00 34 TRP A CA 9
ATOM 5161 C C . TRP A 1 34 ? 9.415 18.697 2.359 1.00 0.00 34 TRP A C 9
ATOM 5162 O O . TRP A 1 34 ? 9.040 18.200 3.425 1.00 0.00 34 TRP A O 9
ATOM 5183 N N . GLY A 1 35 ? 9.489 20.017 2.167 1.00 0.00 35 GLY A N 9
ATOM 5184 C CA . GLY A 1 35 ? 8.949 20.968 3.131 1.00 0.00 35 GLY A CA 9
ATOM 5185 C C . GLY A 1 35 ? 7.428 20.823 3.147 1.00 0.00 35 GLY A C 9
ATOM 5186 O O . GLY A 1 35 ? 6.831 20.613 4.203 1.00 0.00 35 GLY A O 9
ATOM 5190 N N . ASP A 1 36 ? 6.819 20.839 1.959 1.00 0.00 36 ASP A N 9
ATOM 5191 C CA . ASP A 1 36 ? 5.422 20.518 1.687 1.00 0.00 36 ASP A CA 9
ATOM 5192 C C . ASP A 1 36 ? 5.296 20.208 0.198 1.00 0.00 36 ASP A C 9
ATOM 5193 O O . ASP A 1 36 ? 4.559 19.267 -0.153 1.00 0.00 36 ASP A O 9
ATOM 5203 N N . GLY A 1 1 ? 23.298 -7.312 -1.179 1.00 0.00 1 GLY A N 10
ATOM 5204 C CA . GLY A 1 1 ? 23.685 -5.973 -0.697 1.00 0.00 1 GLY A CA 10
ATOM 5205 C C . GLY A 1 1 ? 22.460 -5.102 -0.452 1.00 0.00 1 GLY A C 10
ATOM 5206 O O . GLY A 1 1 ? 21.670 -5.375 0.457 1.00 0.00 1 GLY A O 10
ATOM 5212 N N . SER A 1 2 ? 22.301 -4.033 -1.239 1.00 0.00 2 SER A N 10
ATOM 5213 C CA . SER A 1 2 ? 21.173 -3.107 -1.152 1.00 0.00 2 SER A CA 10
ATOM 5214 C C . SER A 1 2 ? 19.835 -3.834 -1.369 1.00 0.00 2 SER A C 10
ATOM 5215 O O . SER A 1 2 ? 19.763 -4.818 -2.112 1.00 0.00 2 SER A O 10
ATOM 5223 N N . GLY A 1 3 ? 18.770 -3.331 -0.744 1.00 0.00 3 GLY A N 10
ATOM 5224 C CA . GLY A 1 3 ? 17.423 -3.878 -0.839 1.00 0.00 3 GLY A CA 10
ATOM 5225 C C . GLY A 1 3 ? 16.468 -3.099 0.059 1.00 0.00 3 GLY A C 10
ATOM 5226 O O . GLY A 1 3 ? 16.846 -2.068 0.622 1.00 0.00 3 GLY A O 10
ATOM 5230 N N . GLN A 1 4 ? 15.233 -3.595 0.186 1.00 0.00 4 GLN A N 10
ATOM 5231 C CA . GLN A 1 4 ? 14.168 -3.115 1.075 1.00 0.00 4 GLN A CA 10
ATOM 5232 C C . GLN A 1 4 ? 13.651 -1.694 0.775 1.00 0.00 4 GLN A C 10
ATOM 5233 O O . GLN A 1 4 ? 12.633 -1.307 1.353 1.00 0.00 4 GLN A O 10
ATOM 5247 N N . VAL A 1 5 ? 14.295 -0.917 -0.103 1.00 0.00 5 VAL A N 10
ATOM 5248 C CA . VAL A 1 5 ? 13.945 0.470 -0.395 1.00 0.00 5 VAL A CA 10
ATOM 5249 C C . VAL A 1 5 ? 12.457 0.617 -0.747 1.00 0.00 5 VAL A C 10
ATOM 5250 O O . VAL A 1 5 ? 11.893 -0.228 -1.449 1.00 0.00 5 VAL A O 10
ATOM 5263 N N . ARG A 1 6 ? 11.835 1.713 -0.287 1.00 0.00 6 ARG A N 10
ATOM 5264 C CA . ARG A 1 6 ? 10.433 2.008 -0.608 1.00 0.00 6 ARG A CA 10
ATOM 5265 C C . ARG A 1 6 ? 10.244 3.385 -1.241 1.00 0.00 6 ARG A C 10
ATOM 5266 O O . ARG A 1 6 ? 9.372 3.522 -2.100 1.00 0.00 6 ARG A O 10
ATOM 5287 N N . THR A 1 7 ? 11.080 4.367 -0.876 1.00 0.00 7 THR A N 10
ATOM 5288 C CA . THR A 1 7 ? 10.910 5.785 -1.210 1.00 0.00 7 THR A CA 10
ATOM 5289 C C . THR A 1 7 ? 9.640 6.337 -0.538 1.00 0.00 7 THR A C 10
ATOM 5290 O O . THR A 1 7 ? 8.696 5.613 -0.207 1.00 0.00 7 THR A O 10
ATOM 5301 N N . ILE A 1 8 ? 9.665 7.639 -0.259 1.00 0.00 8 ILE A N 10
ATOM 5302 C CA . ILE A 1 8 ? 8.676 8.342 0.560 1.00 0.00 8 ILE A CA 10
ATOM 5303 C C . ILE A 1 8 ? 8.298 9.655 -0.146 1.00 0.00 8 ILE A C 10
ATOM 5304 O O . ILE A 1 8 ? 8.943 10.013 -1.132 1.00 0.00 8 ILE A O 10
ATOM 5320 N N . TRP A 1 9 ? 7.293 10.384 0.356 1.00 0.00 9 TRP A N 10
ATOM 5321 C CA . TRP A 1 9 ? 6.886 11.683 -0.197 1.00 0.00 9 TRP A CA 10
ATOM 5322 C C . TRP A 1 9 ? 6.252 12.572 0.892 1.00 0.00 9 TRP A C 10
ATOM 5323 O O . TRP A 1 9 ? 5.255 13.260 0.659 1.00 0.00 9 TRP A O 10
ATOM 5344 N N . VAL A 1 10 ? 6.776 12.510 2.121 1.00 0.00 10 VAL A N 10
ATOM 5345 C CA . VAL A 1 10 ? 6.195 13.218 3.262 1.00 0.00 10 VAL A CA 10
ATOM 5346 C C . VAL A 1 10 ? 6.316 14.742 3.130 1.00 0.00 10 VAL A C 10
ATOM 5347 O O . VAL A 1 10 ? 7.236 15.273 2.497 1.00 0.00 10 VAL A O 10
ATOM 5360 N N . GLY A 1 11 ? 5.384 15.436 3.779 1.00 0.00 11 GLY A N 10
ATOM 5361 C CA . GLY A 1 11 ? 5.311 16.882 3.865 1.00 0.00 11 GLY A CA 10
ATOM 5362 C C . GLY A 1 11 ? 4.020 17.260 4.586 1.00 0.00 11 GLY A C 10
ATOM 5363 O O . GLY A 1 11 ? 2.985 16.620 4.375 1.00 0.00 11 GLY A O 10
ATOM 5367 N N . GLY A 1 12 ? 4.083 18.266 5.464 1.00 0.00 12 GLY A N 10
ATOM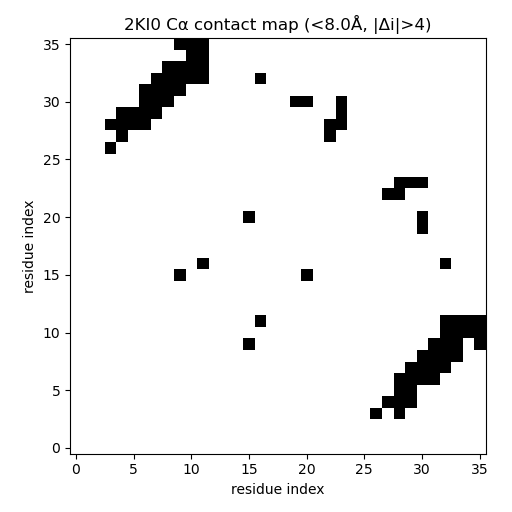 5368 C CA . GLY A 1 12 ? 2.970 18.628 6.338 1.00 0.00 12 GLY A CA 10
ATOM 5369 C C . GLY A 1 12 ? 2.631 17.507 7.327 1.00 0.00 12 GLY A C 10
ATOM 5370 O O . GLY A 1 12 ? 1.472 17.368 7.721 1.00 0.00 12 GLY A O 10
ATOM 5374 N N . THR A 1 13 ? 3.625 16.699 7.712 1.00 0.00 13 THR A N 10
ATOM 5375 C CA . THR A 1 13 ? 3.470 15.487 8.509 1.00 0.00 13 THR A CA 10
ATOM 5376 C C . THR A 1 13 ? 4.650 15.405 9.500 1.00 0.00 13 THR A C 10
ATOM 5377 O O . THR A 1 13 ? 5.505 14.523 9.362 1.00 0.00 13 THR A O 10
ATOM 5388 N N . PRO A 1 14 ? 4.759 16.346 10.465 1.00 0.00 14 PRO A N 10
ATOM 5389 C CA . PRO A 1 14 ? 5.936 16.510 11.323 1.00 0.00 14 PRO A CA 10
ATOM 5390 C C . PRO A 1 14 ? 6.390 15.259 12.079 1.00 0.00 14 PRO A C 10
ATOM 5391 O O . PRO A 1 14 ? 7.554 15.178 12.467 1.00 0.00 14 PRO A O 10
ATOM 5402 N N . GLU A 1 15 ? 5.492 14.298 12.316 1.00 0.00 15 GLU A N 10
ATOM 5403 C CA . GLU A 1 15 ? 5.761 13.121 13.132 1.00 0.00 15 GLU A CA 10
ATOM 5404 C C . GLU A 1 15 ? 6.014 11.881 12.262 1.00 0.00 15 GLU A C 10
ATOM 5405 O O . GLU A 1 15 ? 6.467 10.853 12.764 1.00 0.00 15 GLU A O 10
ATOM 5417 N N . GLU A 1 16 ? 5.736 11.947 10.959 1.00 0.00 16 GLU A N 10
ATOM 5418 C CA . GLU A 1 16 ? 5.866 10.794 10.068 1.00 0.00 16 GLU A CA 10
ATOM 5419 C C . GLU A 1 16 ? 7.284 10.760 9.524 1.00 0.00 16 GLU A C 10
ATOM 5420 O O . GLU A 1 16 ? 7.920 9.709 9.523 1.00 0.00 16 GLU A O 10
ATOM 5432 N N . LEU A 1 17 ? 7.835 11.928 9.182 1.00 0.00 17 LEU A N 10
ATOM 5433 C CA . LEU A 1 17 ? 9.244 12.079 8.852 1.00 0.00 17 LEU A CA 10
ATOM 5434 C C . LEU A 1 17 ? 10.129 11.604 10.002 1.00 0.00 17 LEU A C 10
ATOM 5435 O O . LEU A 1 17 ? 11.245 11.175 9.742 1.00 0.00 17 LEU A O 10
ATOM 5451 N N . LYS A 1 18 ? 9.647 11.624 11.254 1.00 0.00 18 LYS A N 10
ATOM 5452 C CA . LYS A 1 18 ? 10.435 11.119 12.382 1.00 0.00 18 LYS A CA 10
ATOM 5453 C C . LYS A 1 18 ? 10.493 9.595 12.338 1.00 0.00 18 LYS A C 10
ATOM 5454 O O . LYS A 1 18 ? 11.574 9.021 12.459 1.00 0.00 18 LYS A O 10
ATOM 5473 N N . LYS A 1 19 ? 9.356 8.929 12.111 1.00 0.00 19 LYS A N 10
ATOM 5474 C CA . LYS A 1 19 ? 9.312 7.469 11.990 1.00 0.00 19 LYS A CA 10
ATOM 5475 C C . LYS A 1 19 ? 10.130 7.028 10.781 1.00 0.00 19 LYS A C 10
ATOM 5476 O O . LYS A 1 19 ? 10.909 6.083 10.874 1.00 0.00 19 LYS A O 10
ATOM 5495 N N . LEU A 1 20 ? 9.988 7.724 9.653 1.00 0.00 20 LEU A N 10
ATOM 5496 C CA . LEU A 1 20 ? 10.714 7.383 8.436 1.00 0.00 20 LEU A CA 10
ATOM 5497 C C . LEU A 1 20 ? 12.206 7.665 8.612 1.00 0.00 20 LEU A C 10
ATOM 5498 O O . LEU A 1 20 ? 13.017 6.848 8.183 1.00 0.00 20 LEU A O 10
ATOM 5514 N N . LYS A 1 21 ? 12.598 8.754 9.286 1.00 0.00 21 LYS A N 10
ATOM 5515 C CA . LYS A 1 21 ? 14.007 8.969 9.645 1.00 0.00 21 LYS A CA 10
ATOM 5516 C C . LYS A 1 21 ? 14.527 7.819 10.509 1.00 0.00 21 LYS A C 10
ATOM 5517 O O . LYS A 1 21 ? 15.642 7.354 10.279 1.00 0.00 21 LYS A O 10
ATOM 5536 N N . GLU A 1 22 ? 13.742 7.328 11.469 1.00 0.00 22 GLU A N 10
ATOM 5537 C CA . GLU A 1 22 ? 14.149 6.187 12.279 1.00 0.00 22 GLU A CA 10
ATOM 5538 C C . GLU A 1 22 ? 14.360 4.958 11.387 1.00 0.00 22 GLU A C 10
ATOM 5539 O O . GLU A 1 22 ? 15.368 4.276 11.540 1.00 0.00 22 GLU A O 10
ATOM 5551 N N . GLU A 1 23 ? 13.490 4.702 10.406 1.00 0.00 23 GLU A N 10
ATOM 5552 C CA . GLU A 1 23 ? 13.683 3.615 9.448 1.00 0.00 23 GLU A CA 10
ATOM 5553 C C . GLU A 1 23 ? 14.946 3.816 8.607 1.00 0.00 23 GLU A C 10
ATOM 5554 O O . GLU A 1 23 ? 15.659 2.846 8.364 1.00 0.00 23 GLU A O 10
ATOM 5566 N N . ALA A 1 24 ? 15.264 5.049 8.201 1.00 0.00 24 ALA A N 10
ATOM 5567 C CA . ALA A 1 24 ? 16.477 5.340 7.442 1.00 0.00 24 ALA A CA 10
ATOM 5568 C C . ALA A 1 24 ? 17.738 5.040 8.259 1.00 0.00 24 ALA A C 10
ATOM 5569 O O . ALA A 1 24 ? 18.777 4.690 7.696 1.00 0.00 24 ALA A O 10
ATOM 5576 N N . LYS A 1 25 ? 17.661 5.192 9.583 1.00 0.00 25 LYS A N 10
ATOM 5577 C CA . LYS A 1 25 ? 18.743 4.830 10.494 1.00 0.00 25 LYS A CA 10
ATOM 5578 C C . LYS A 1 25 ? 18.734 3.321 10.753 1.00 0.00 25 LYS A C 10
ATOM 5579 O O . LYS A 1 25 ? 19.806 2.729 10.893 1.00 0.00 25 LYS A O 10
ATOM 5598 N N . LYS A 1 26 ? 17.556 2.691 10.824 1.00 0.00 26 LYS A N 10
ATOM 5599 C CA . LYS A 1 26 ? 17.425 1.285 11.209 1.00 0.00 26 LYS A CA 10
ATOM 5600 C C . LYS A 1 26 ? 17.818 0.359 10.059 1.00 0.00 26 LYS A C 10
ATOM 5601 O O . LYS A 1 26 ? 18.477 -0.652 10.300 1.00 0.00 26 LYS A O 10
ATOM 5620 N N . ALA A 1 27 ? 17.427 0.692 8.827 1.00 0.00 27 ALA A N 10
ATOM 5621 C CA . ALA A 1 27 ? 17.529 -0.174 7.658 1.00 0.00 27 ALA A CA 10
ATOM 5622 C C . ALA A 1 27 ? 18.146 0.572 6.470 1.00 0.00 27 ALA A C 10
ATOM 5623 O O . ALA A 1 27 ? 18.394 1.776 6.526 1.00 0.00 27 ALA A O 10
ATOM 5630 N N . ASN A 1 28 ? 18.378 -0.161 5.375 1.00 0.00 28 ASN A N 10
ATOM 5631 C CA . ASN A 1 28 ? 19.001 0.343 4.146 1.00 0.00 28 ASN A CA 10
ATOM 5632 C C . ASN A 1 28 ? 18.155 1.404 3.418 1.00 0.00 28 ASN A C 10
ATOM 5633 O O . ASN A 1 28 ? 18.671 2.102 2.545 1.00 0.00 28 ASN A O 10
ATOM 5644 N N . ILE A 1 29 ? 16.857 1.495 3.728 1.00 0.00 29 ILE A N 10
ATOM 5645 C CA . ILE A 1 29 ? 15.892 2.296 2.974 1.00 0.00 29 ILE A CA 10
ATOM 5646 C C . ILE A 1 29 ? 16.307 3.771 2.856 1.00 0.00 29 ILE A C 10
ATOM 5647 O O . ILE A 1 29 ? 16.901 4.342 3.775 1.00 0.00 29 ILE A O 10
ATOM 5663 N N . ARG A 1 30 ? 15.993 4.387 1.709 1.00 0.00 30 ARG A N 10
ATOM 5664 C CA . ARG A 1 30 ? 16.154 5.827 1.515 1.00 0.00 30 ARG A CA 10
ATOM 5665 C C . ARG A 1 30 ? 14.942 6.560 2.064 1.00 0.00 30 ARG A C 10
ATOM 5666 O O . ARG A 1 30 ? 13.854 5.994 2.183 1.00 0.00 30 ARG A O 10
ATOM 5687 N N . VAL A 1 31 ? 15.133 7.850 2.293 1.00 0.00 31 VAL A N 10
ATOM 5688 C CA . VAL A 1 31 ? 14.091 8.804 2.646 1.00 0.00 31 VAL A CA 10
ATOM 5689 C C . VAL A 1 31 ? 14.373 10.113 1.907 1.00 0.00 31 VAL A C 10
ATOM 5690 O O . VAL A 1 31 ? 15.514 10.396 1.532 1.00 0.00 31 VAL A O 10
ATOM 5703 N N . THR A 1 32 ? 13.320 10.901 1.706 1.00 0.00 32 THR A N 10
ATOM 5704 C CA . THR A 1 32 ? 13.359 12.164 0.980 1.00 0.00 32 THR A CA 10
ATOM 5705 C C . THR A 1 32 ? 12.369 13.105 1.675 1.00 0.00 32 THR A C 10
ATOM 5706 O O . THR A 1 32 ? 11.197 12.758 1.829 1.00 0.00 32 THR A O 10
ATOM 5717 N N . PHE A 1 33 ? 12.827 14.280 2.112 1.00 0.00 33 PHE A N 10
ATOM 5718 C CA . PHE A 1 33 ? 12.056 15.167 2.979 1.00 0.00 33 PHE A CA 10
ATOM 5719 C C . PHE A 1 33 ? 11.828 16.503 2.278 1.00 0.00 33 PHE A C 10
ATOM 5720 O O . PHE A 1 33 ? 12.578 17.463 2.469 1.00 0.00 33 PHE A O 10
ATOM 5737 N N . TRP A 1 34 ? 10.792 16.551 1.437 1.00 0.00 34 TRP A N 10
ATOM 5738 C CA . TRP A 1 34 ? 10.358 17.784 0.784 1.00 0.00 34 TRP A CA 10
ATOM 5739 C C . TRP A 1 34 ? 9.858 18.808 1.800 1.00 0.00 34 TRP A C 10
ATOM 5740 O O . TRP A 1 34 ? 10.166 19.996 1.689 1.00 0.00 34 TRP A O 10
ATOM 5761 N N . GLY A 1 35 ? 9.081 18.342 2.780 1.00 0.00 35 GLY A N 10
ATOM 5762 C CA . GLY A 1 35 ? 8.356 19.225 3.690 1.00 0.00 35 GLY A CA 10
ATOM 5763 C C . GLY A 1 35 ? 7.290 20.028 2.931 1.00 0.00 35 GLY A C 10
ATOM 5764 O O . GLY A 1 35 ? 7.012 21.173 3.292 1.00 0.00 35 GLY A O 10
ATOM 5768 N N . ASP A 1 36 ? 6.755 19.457 1.843 1.00 0.00 36 ASP A N 10
ATOM 5769 C CA . ASP A 1 36 ? 5.801 20.100 0.939 1.00 0.00 36 ASP A CA 10
ATOM 5770 C C . ASP A 1 36 ? 4.562 20.593 1.687 1.00 0.00 36 ASP A C 10
ATOM 5771 O O . ASP A 1 36 ? 3.978 19.811 2.465 1.00 0.00 36 ASP A O 10
ATOM 5781 N N . GLY A 1 1 ? 18.234 -7.523 2.373 1.00 0.00 1 GLY A N 11
ATOM 5782 C CA . GLY A 1 1 ? 17.666 -7.786 1.036 1.00 0.00 1 GLY A CA 11
ATOM 5783 C C . GLY A 1 1 ? 17.227 -6.493 0.365 1.00 0.00 1 GLY A C 11
ATOM 5784 O O . GLY A 1 1 ? 16.456 -5.720 0.941 1.00 0.00 1 GLY A O 11
ATOM 5790 N N . SER A 1 2 ? 17.687 -6.245 -0.865 1.00 0.00 2 SER A N 11
ATOM 5791 C CA . SER A 1 2 ? 17.471 -4.998 -1.602 1.00 0.00 2 SER A CA 11
ATOM 5792 C C . SER A 1 2 ? 15.988 -4.640 -1.785 1.00 0.00 2 SER A C 11
ATOM 5793 O O . SER A 1 2 ? 15.655 -3.458 -1.876 1.00 0.00 2 SER A O 11
ATOM 5801 N N . GLY A 1 3 ? 15.085 -5.629 -1.780 1.00 0.00 3 GLY A N 11
ATOM 5802 C CA . GLY A 1 3 ? 13.643 -5.415 -1.863 1.00 0.00 3 GLY A CA 11
ATOM 5803 C C . GLY A 1 3 ? 13.083 -4.559 -0.719 1.00 0.00 3 GLY A C 11
ATOM 5804 O O . GLY A 1 3 ? 11.997 -3.996 -0.861 1.00 0.00 3 GLY A O 11
ATOM 5808 N N . GLN A 1 4 ? 13.805 -4.434 0.405 1.00 0.00 4 GLN A N 11
ATOM 5809 C CA . GLN A 1 4 ? 13.425 -3.566 1.514 1.00 0.00 4 GLN A CA 11
ATOM 5810 C C . GLN A 1 4 ? 13.475 -2.080 1.119 1.00 0.00 4 GLN A C 11
ATOM 5811 O O . GLN A 1 4 ? 12.753 -1.280 1.715 1.00 0.00 4 GLN A O 11
ATOM 5825 N N . VAL A 1 5 ? 14.316 -1.692 0.152 1.00 0.00 5 VAL A N 11
ATOM 5826 C CA . VAL A 1 5 ? 14.436 -0.302 -0.282 1.00 0.00 5 VAL A CA 11
ATOM 5827 C C . VAL A 1 5 ? 13.096 0.143 -0.885 1.00 0.00 5 VAL A C 11
ATOM 5828 O O . VAL A 1 5 ? 12.440 -0.611 -1.610 1.00 0.00 5 VAL A O 11
ATOM 5841 N N . ARG A 1 6 ? 12.691 1.376 -0.569 1.00 0.00 6 ARG A N 11
ATOM 5842 C CA . ARG A 1 6 ? 11.401 1.951 -0.936 1.00 0.00 6 ARG A CA 11
ATOM 5843 C C . ARG A 1 6 ? 11.540 3.462 -1.117 1.00 0.00 6 ARG A C 11
ATOM 5844 O O . ARG A 1 6 ? 12.584 4.030 -0.793 1.00 0.00 6 ARG A O 11
ATOM 5865 N N . THR A 1 7 ? 10.468 4.103 -1.566 1.00 0.00 7 THR A N 11
ATOM 5866 C CA . THR A 1 7 ? 10.328 5.550 -1.672 1.00 0.00 7 THR A CA 11
ATOM 5867 C C . THR A 1 7 ? 9.354 6.022 -0.591 1.00 0.00 7 THR A C 11
ATOM 5868 O O . THR A 1 7 ? 8.553 5.241 -0.063 1.00 0.00 7 THR A O 11
ATOM 5879 N N . ILE A 1 8 ? 9.418 7.313 -0.277 1.00 0.00 8 ILE A N 11
ATOM 5880 C CA . ILE A 1 8 ? 8.458 8.023 0.563 1.00 0.00 8 ILE A CA 11
ATOM 5881 C C . ILE A 1 8 ? 8.083 9.315 -0.178 1.00 0.00 8 ILE A C 11
ATOM 5882 O O . ILE A 1 8 ? 8.818 9.737 -1.074 1.00 0.00 8 ILE A O 11
ATOM 5898 N N . TRP A 1 9 ? 6.988 9.970 0.214 1.00 0.00 9 TRP A N 11
ATOM 5899 C CA . TRP A 1 9 ? 6.583 11.258 -0.341 1.00 0.00 9 TRP A CA 11
ATOM 5900 C C . TRP A 1 9 ? 5.927 12.066 0.781 1.00 0.00 9 TRP A C 11
ATOM 5901 O O . TRP A 1 9 ? 4.701 12.181 0.844 1.00 0.00 9 TRP A O 11
ATOM 5922 N N . VAL A 1 10 ? 6.738 12.563 1.721 1.00 0.00 10 VAL A N 11
ATOM 5923 C CA . VAL A 1 10 ? 6.229 13.239 2.921 1.00 0.00 10 VAL A CA 11
ATOM 5924 C C . VAL A 1 10 ? 6.835 14.633 3.082 1.00 0.00 10 VAL A C 11
ATOM 5925 O O . VAL A 1 10 ? 7.882 14.958 2.515 1.00 0.00 10 VAL A O 11
ATOM 5938 N N . GLY A 1 11 ? 6.169 15.438 3.904 1.00 0.00 11 GLY A N 11
ATOM 5939 C CA . GLY A 1 11 ? 6.610 16.740 4.370 1.00 0.00 11 GLY A CA 11
ATOM 5940 C C . GLY A 1 11 ? 5.584 17.286 5.360 1.00 0.00 11 GLY A C 11
ATOM 5941 O O . GLY A 1 11 ? 4.475 16.752 5.458 1.00 0.00 11 GLY A O 11
ATOM 5945 N N . GLY A 1 12 ? 5.958 18.326 6.112 1.00 0.00 12 GLY A N 11
ATOM 5946 C CA . GLY A 1 12 ? 5.062 19.064 7.005 1.00 0.00 12 GLY A CA 11
ATOM 5947 C C . GLY A 1 12 ? 4.380 18.208 8.079 1.00 0.00 12 GLY A C 11
ATOM 5948 O O . GLY A 1 12 ? 3.352 18.626 8.617 1.00 0.00 12 GLY A O 11
ATOM 5952 N N . THR A 1 13 ? 4.922 17.025 8.386 1.00 0.00 13 THR A N 11
ATOM 5953 C CA . THR A 1 13 ? 4.288 16.030 9.246 1.00 0.00 13 THR A CA 11
ATOM 5954 C C . THR A 1 13 ? 5.360 15.383 10.137 1.00 0.00 13 THR A C 11
ATOM 5955 O O . THR A 1 13 ? 5.763 14.246 9.873 1.00 0.00 13 THR A O 11
ATOM 5966 N N . PRO A 1 14 ? 5.889 16.088 11.159 1.00 0.00 14 PRO A N 11
ATOM 5967 C CA . PRO A 1 14 ? 6.807 15.520 12.149 1.00 0.00 14 PRO A CA 11
ATOM 5968 C C . PRO A 1 14 ? 6.380 14.140 12.663 1.00 0.00 14 PRO A C 11
ATOM 5969 O O . PRO A 1 14 ? 7.225 13.278 12.894 1.00 0.00 14 PRO A O 11
ATOM 5980 N N . GLU A 1 15 ? 5.070 13.919 12.789 1.00 0.00 15 GLU A N 11
ATOM 5981 C CA . GLU A 1 15 ? 4.443 12.721 13.331 1.00 0.00 15 GLU A CA 11
ATOM 5982 C C . GLU A 1 15 ? 4.673 11.485 12.450 1.00 0.00 15 GLU A C 11
ATOM 5983 O O . GLU A 1 15 ? 4.352 10.372 12.869 1.00 0.00 15 GLU A O 11
ATOM 5995 N N . GLU A 1 16 ? 5.215 11.657 11.242 1.00 0.00 16 GLU A N 11
ATOM 5996 C CA . GLU A 1 16 ? 5.461 10.607 10.283 1.00 0.00 16 GLU A CA 11
ATOM 5997 C C . GLU A 1 16 ? 6.906 10.719 9.789 1.00 0.00 16 GLU A C 11
ATOM 5998 O O . GLU A 1 16 ? 7.608 9.714 9.762 1.00 0.00 16 GLU A O 11
ATOM 6010 N N . LEU A 1 17 ? 7.407 11.915 9.459 1.00 0.00 17 LEU A N 11
ATOM 6011 C CA . LEU A 1 17 ? 8.746 12.062 8.899 1.00 0.00 17 LEU A CA 11
ATOM 6012 C C . LEU A 1 17 ? 9.819 11.725 9.926 1.00 0.00 17 LEU A C 11
ATOM 6013 O O . LEU A 1 17 ? 10.875 11.252 9.524 1.00 0.00 17 LEU A O 11
ATOM 6029 N N . LYS A 1 18 ? 9.571 11.882 11.235 1.00 0.00 18 LYS A N 11
ATOM 6030 C CA . LYS A 1 18 ? 10.513 11.392 12.246 1.00 0.00 18 LYS A CA 11
ATOM 6031 C C . LYS A 1 18 ? 10.548 9.865 12.246 1.00 0.00 18 LYS A C 11
ATOM 6032 O O . LYS A 1 18 ? 11.624 9.283 12.360 1.00 0.00 18 LYS A O 11
ATOM 6051 N N . LYS A 1 19 ? 9.401 9.198 12.078 1.00 0.00 19 LYS A N 11
ATOM 6052 C CA . LYS A 1 19 ? 9.343 7.736 12.030 1.00 0.00 19 LYS A CA 11
ATOM 6053 C C . LYS A 1 19 ? 10.013 7.236 10.756 1.00 0.00 19 LYS A C 11
ATOM 6054 O O . LYS A 1 19 ? 10.778 6.280 10.808 1.00 0.00 19 LYS A O 11
ATOM 6073 N N . LEU A 1 20 ? 9.774 7.886 9.614 1.00 0.00 20 LEU A N 11
ATOM 6074 C CA . LEU A 1 20 ? 10.413 7.507 8.356 1.00 0.00 20 LEU A CA 11
ATOM 6075 C C . LEU A 1 20 ? 11.908 7.834 8.394 1.00 0.00 20 LEU A C 11
ATOM 6076 O O . LEU A 1 20 ? 12.706 7.055 7.878 1.00 0.00 20 LEU A O 11
ATOM 6092 N N . LYS A 1 21 ? 12.324 8.923 9.054 1.00 0.00 21 LYS A N 11
ATOM 6093 C CA . LYS A 1 21 ? 13.752 9.163 9.310 1.00 0.00 21 LYS A CA 11
ATOM 6094 C C . LYS A 1 21 ? 14.342 8.037 10.162 1.00 0.00 21 LYS A C 11
ATOM 6095 O O . LYS A 1 21 ? 15.434 7.558 9.857 1.00 0.00 21 LYS A O 11
ATOM 6114 N N . GLU A 1 22 ? 13.639 7.581 11.197 1.00 0.00 22 GLU A N 11
ATOM 6115 C CA . GLU A 1 22 ? 14.094 6.458 12.008 1.00 0.00 22 GLU A CA 11
ATOM 6116 C C . GLU A 1 22 ? 14.192 5.191 11.147 1.00 0.00 22 GLU A C 11
ATOM 6117 O O . GLU A 1 22 ? 15.149 4.441 11.282 1.00 0.00 22 GLU A O 11
ATOM 6129 N N . GLU A 1 23 ? 13.265 4.970 10.212 1.00 0.00 23 GLU A N 11
ATOM 6130 C CA . GLU A 1 23 ? 13.289 3.843 9.283 1.00 0.00 23 GLU A CA 11
ATOM 6131 C C . GLU A 1 23 ? 14.533 3.906 8.392 1.00 0.00 23 GLU A C 11
ATOM 6132 O O . GLU A 1 23 ? 15.194 2.886 8.194 1.00 0.00 23 GLU A O 11
ATOM 6144 N N . ALA A 1 24 ? 14.900 5.097 7.905 1.00 0.00 24 ALA A N 11
ATOM 6145 C CA . ALA A 1 24 ? 16.126 5.296 7.142 1.00 0.00 24 ALA A CA 11
ATOM 6146 C C . ALA A 1 24 ? 17.344 4.917 7.980 1.00 0.00 24 ALA A C 11
ATOM 6147 O O . ALA A 1 24 ? 18.219 4.191 7.513 1.00 0.00 24 ALA A O 11
ATOM 6154 N N . LYS A 1 25 ? 17.385 5.366 9.236 1.00 0.00 25 LYS A N 11
ATOM 6155 C CA . LYS A 1 25 ? 18.468 5.034 10.156 1.00 0.00 25 LYS A CA 11
ATOM 6156 C C . LYS A 1 25 ? 18.472 3.538 10.489 1.00 0.00 25 LYS A C 11
ATOM 6157 O O . LYS A 1 25 ? 19.548 2.974 10.695 1.00 0.00 25 LYS A O 11
ATOM 6176 N N . LYS A 1 26 ? 17.306 2.882 10.539 1.00 0.00 26 LYS A N 11
ATOM 6177 C CA . LYS A 1 26 ? 17.197 1.491 10.984 1.00 0.00 26 LYS A CA 11
ATOM 6178 C C . LYS A 1 26 ? 17.563 0.531 9.857 1.00 0.00 26 LYS A C 11
ATOM 6179 O O . LYS A 1 26 ? 18.366 -0.377 10.067 1.00 0.00 26 LYS A O 11
ATOM 6198 N N . ALA A 1 27 ? 16.983 0.732 8.670 1.00 0.00 27 ALA A N 11
ATOM 6199 C CA . ALA A 1 27 ? 17.046 -0.212 7.556 1.00 0.00 27 ALA A CA 11
ATOM 6200 C C . ALA A 1 27 ? 17.888 0.302 6.382 1.00 0.00 27 ALA A C 11
ATOM 6201 O O . ALA A 1 27 ? 17.893 -0.328 5.325 1.00 0.00 27 ALA A O 11
ATOM 6208 N N . ASN A 1 28 ? 18.579 1.439 6.540 1.00 0.00 28 ASN A N 11
ATOM 6209 C CA . ASN A 1 28 ? 19.414 2.113 5.533 1.00 0.00 28 ASN A CA 11
ATOM 6210 C C . ASN A 1 28 ? 18.629 2.655 4.328 1.00 0.00 28 ASN A C 11
ATOM 6211 O O . ASN A 1 28 ? 19.231 3.167 3.383 1.00 0.00 28 ASN A O 11
ATOM 6222 N N . ILE A 1 29 ? 17.301 2.505 4.314 1.00 0.00 29 ILE A N 11
ATOM 6223 C CA . ILE A 1 29 ? 16.480 2.844 3.160 1.00 0.00 29 ILE A CA 11
ATOM 6224 C C . ILE A 1 29 ? 16.553 4.344 2.843 1.00 0.00 29 ILE A C 11
ATOM 6225 O O . ILE A 1 29 ? 16.731 5.184 3.728 1.00 0.00 29 ILE A O 11
ATOM 6241 N N . ARG A 1 30 ? 16.452 4.672 1.552 1.00 0.00 30 ARG A N 11
ATOM 6242 C CA . ARG A 1 30 ? 16.396 6.057 1.090 1.00 0.00 30 ARG A CA 11
ATOM 6243 C C . ARG A 1 30 ? 15.087 6.695 1.545 1.00 0.00 30 ARG A C 11
ATOM 6244 O O . ARG A 1 30 ? 14.058 6.025 1.645 1.00 0.00 30 ARG A O 11
ATOM 6265 N N . VAL A 1 31 ? 15.133 8.001 1.777 1.00 0.00 31 VAL A N 11
ATOM 6266 C CA . VAL A 1 31 ? 13.996 8.830 2.156 1.00 0.00 31 VAL A CA 11
ATOM 6267 C C . VAL A 1 31 ? 14.170 10.193 1.489 1.00 0.00 31 VAL A C 11
ATOM 6268 O O . VAL A 1 31 ? 15.297 10.627 1.230 1.00 0.00 31 VAL A O 11
ATOM 6281 N N . THR A 1 32 ? 13.048 10.862 1.239 1.00 0.00 32 THR A N 11
ATOM 6282 C CA . THR A 1 32 ? 13.009 12.166 0.586 1.00 0.00 32 THR A CA 11
ATOM 6283 C C . THR A 1 32 ? 11.930 12.990 1.290 1.00 0.00 32 THR A C 11
ATOM 6284 O O . THR A 1 32 ? 10.797 12.528 1.443 1.00 0.00 32 THR A O 11
ATOM 6295 N N . PHE A 1 33 ? 12.284 14.194 1.739 1.00 0.00 33 PHE A N 11
ATOM 6296 C CA . PHE A 1 33 ? 11.444 15.022 2.594 1.00 0.00 33 PHE A CA 11
ATOM 6297 C C . PHE A 1 33 ? 11.206 16.337 1.856 1.00 0.00 33 PHE A C 11
ATOM 6298 O O . PHE A 1 33 ? 12.097 17.184 1.767 1.00 0.00 33 PHE A O 11
ATOM 6315 N N . TRP A 1 34 ? 10.019 16.473 1.263 1.00 0.00 34 TRP A N 11
ATOM 6316 C CA . TRP A 1 34 ? 9.658 17.619 0.432 1.00 0.00 34 TRP A CA 11
ATOM 6317 C C . TRP A 1 34 ? 9.467 18.894 1.249 1.00 0.00 34 TRP A C 11
ATOM 6318 O O . TRP A 1 34 ? 9.766 19.989 0.772 1.00 0.00 34 TRP A O 11
ATOM 6339 N N . GLY A 1 35 ? 8.951 18.747 2.470 1.00 0.00 35 GLY A N 11
ATOM 6340 C CA . GLY A 1 35 ? 8.508 19.879 3.280 1.00 0.00 35 GLY A CA 11
ATOM 6341 C C . GLY A 1 35 ? 7.295 20.566 2.637 1.00 0.00 35 GLY A C 11
ATOM 6342 O O . GLY A 1 35 ? 7.120 21.777 2.795 1.00 0.00 35 GLY A O 11
ATOM 6346 N N . ASP A 1 36 ? 6.502 19.813 1.862 1.00 0.00 36 ASP A N 11
ATOM 6347 C CA . ASP A 1 36 ? 5.333 20.300 1.132 1.00 0.00 36 ASP A CA 11
ATOM 6348 C C . ASP A 1 36 ? 4.332 20.971 2.073 1.00 0.00 36 ASP A C 11
ATOM 6349 O O . ASP A 1 36 ? 4.015 20.386 3.131 1.00 0.00 36 ASP A O 11
ATOM 6359 N N . GLY A 1 1 ? 19.638 -7.965 -5.281 1.00 0.00 1 GLY A N 12
ATOM 6360 C CA . GLY A 1 1 ? 18.879 -7.028 -6.131 1.00 0.00 1 GLY A CA 12
ATOM 6361 C C . GLY A 1 1 ? 18.665 -5.685 -5.439 1.00 0.00 1 GLY A C 12
ATOM 6362 O O . GLY A 1 1 ? 19.578 -5.141 -4.810 1.00 0.00 1 GLY A O 12
ATOM 6368 N N . SER A 1 2 ? 17.460 -5.120 -5.566 1.00 0.00 2 SER A N 12
ATOM 6369 C CA . SER A 1 2 ? 17.086 -3.832 -4.984 1.00 0.00 2 SER A CA 12
ATOM 6370 C C . SER A 1 2 ? 17.053 -3.874 -3.449 1.00 0.00 2 SER A C 12
ATOM 6371 O O . SER A 1 2 ? 17.351 -2.869 -2.799 1.00 0.00 2 SER A O 12
ATOM 6379 N N . GLY A 1 3 ? 16.735 -5.031 -2.857 1.00 0.00 3 GLY A N 12
ATOM 6380 C CA . GLY A 1 3 ? 16.622 -5.178 -1.412 1.00 0.00 3 GLY A CA 12
ATOM 6381 C C . GLY A 1 3 ? 15.393 -4.442 -0.874 1.00 0.00 3 GLY A C 12
ATOM 6382 O O . GLY A 1 3 ? 14.449 -4.148 -1.610 1.00 0.00 3 GLY A O 12
ATOM 6386 N N . GLN A 1 4 ? 15.406 -4.155 0.429 1.00 0.00 4 GLN A N 12
ATOM 6387 C CA . GLN A 1 4 ? 14.295 -3.579 1.186 1.00 0.00 4 GLN A CA 12
ATOM 6388 C C . GLN A 1 4 ? 13.959 -2.117 0.825 1.00 0.00 4 GLN A C 12
ATOM 6389 O O . GLN A 1 4 ? 13.084 -1.529 1.462 1.00 0.00 4 GLN A O 12
ATOM 6403 N N . VAL A 1 5 ? 14.659 -1.506 -0.139 1.00 0.00 5 VAL A N 12
ATOM 6404 C CA . VAL A 1 5 ? 14.468 -0.111 -0.533 1.00 0.00 5 VAL A CA 12
ATOM 6405 C C . VAL A 1 5 ? 13.007 0.166 -0.923 1.00 0.00 5 VAL A C 12
ATOM 6406 O O . VAL A 1 5 ? 12.325 -0.681 -1.510 1.00 0.00 5 VAL A O 12
ATOM 6419 N N . ARG A 1 6 ? 12.545 1.379 -0.615 1.00 0.00 6 ARG A N 12
ATOM 6420 C CA . ARG A 1 6 ? 11.255 1.920 -1.035 1.00 0.00 6 ARG A CA 12
ATOM 6421 C C . ARG A 1 6 ? 11.400 3.428 -1.216 1.00 0.00 6 ARG A C 12
ATOM 6422 O O . ARG A 1 6 ? 12.441 3.986 -0.864 1.00 0.00 6 ARG A O 12
ATOM 6443 N N . THR A 1 7 ? 10.351 4.085 -1.701 1.00 0.00 7 THR A N 12
ATOM 6444 C CA . THR A 1 7 ? 10.273 5.535 -1.830 1.00 0.00 7 THR A CA 12
ATOM 6445 C C . THR A 1 7 ? 9.036 6.009 -1.066 1.00 0.00 7 THR A C 12
ATOM 6446 O O . THR A 1 7 ? 8.097 5.245 -0.819 1.00 0.00 7 THR A O 12
ATOM 6457 N N . ILE A 1 8 ? 9.087 7.271 -0.645 1.00 0.00 8 ILE A N 12
ATOM 6458 C CA . ILE A 1 8 ? 8.148 7.904 0.278 1.00 0.00 8 ILE A CA 12
ATOM 6459 C C . ILE A 1 8 ? 7.651 9.210 -0.361 1.00 0.00 8 ILE A C 12
ATOM 6460 O O . ILE A 1 8 ? 8.189 9.622 -1.392 1.00 0.00 8 ILE A O 12
ATOM 6476 N N . TRP A 1 9 ? 6.666 9.885 0.247 1.00 0.00 9 TRP A N 12
ATOM 6477 C CA . TRP A 1 9 ? 6.206 11.200 -0.210 1.00 0.00 9 TRP A CA 12
ATOM 6478 C C . TRP A 1 9 ? 5.683 12.056 0.958 1.00 0.00 9 TRP A C 12
ATOM 6479 O O . TRP A 1 9 ? 4.699 12.785 0.826 1.00 0.00 9 TRP A O 12
ATOM 6500 N N . VAL A 1 10 ? 6.304 11.938 2.137 1.00 0.00 10 VAL A N 12
ATOM 6501 C CA . VAL A 1 10 ? 5.926 12.752 3.292 1.00 0.00 10 VAL A CA 12
ATOM 6502 C C . VAL A 1 10 ? 6.289 14.219 3.018 1.00 0.00 10 VAL A C 12
ATOM 6503 O O . VAL A 1 10 ? 7.315 14.520 2.395 1.00 0.00 10 VAL A O 12
ATOM 6516 N N . GLY A 1 11 ? 5.475 15.137 3.535 1.00 0.00 11 GLY A N 12
ATOM 6517 C CA . GLY A 1 11 ? 5.656 16.576 3.375 1.00 0.00 11 GLY A CA 12
ATOM 6518 C C . GLY A 1 11 ? 6.547 17.140 4.481 1.00 0.00 11 GLY A C 12
ATOM 6519 O O . GLY A 1 11 ? 6.236 18.197 5.033 1.00 0.00 11 GLY A O 12
ATOM 6523 N N . GLY A 1 12 ? 7.597 16.400 4.867 1.00 0.00 12 GLY A N 12
ATOM 6524 C CA . GLY A 1 12 ? 8.406 16.696 6.049 1.00 0.00 12 GLY A CA 12
ATOM 6525 C C . GLY A 1 12 ? 7.523 16.798 7.298 1.00 0.00 12 GLY A C 12
ATOM 6526 O O . GL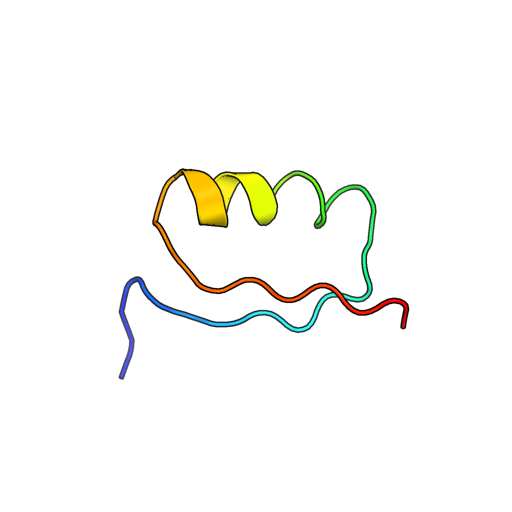Y A 1 12 ? 7.779 17.624 8.175 1.00 0.00 12 GLY A O 12
ATOM 6530 N N . THR A 1 13 ? 6.447 16.010 7.340 1.00 0.00 13 THR A N 12
ATOM 6531 C CA . THR A 1 13 ? 5.374 16.097 8.309 1.00 0.00 13 THR A CA 12
ATOM 6532 C C . THR A 1 13 ? 5.918 15.837 9.724 1.00 0.00 13 THR A C 12
ATOM 6533 O O . THR A 1 13 ? 6.499 14.769 9.944 1.00 0.00 13 THR A O 12
ATOM 6544 N N . PRO A 1 14 ? 5.706 16.740 10.704 1.00 0.00 14 PRO A N 12
ATOM 6545 C CA . PRO A 1 14 ? 6.093 16.527 12.101 1.00 0.00 14 PRO A CA 12
ATOM 6546 C C . PRO A 1 14 ? 5.515 15.261 12.748 1.00 0.00 14 PRO A C 12
ATOM 6547 O O . PRO A 1 14 ? 5.982 14.861 13.814 1.00 0.00 14 PRO A O 12
ATOM 6558 N N . GLU A 1 15 ? 4.497 14.643 12.143 1.00 0.00 15 GLU A N 12
ATOM 6559 C CA . GLU A 1 15 ? 3.863 13.425 12.629 1.00 0.00 15 GLU A CA 12
ATOM 6560 C C . GLU A 1 15 ? 4.476 12.172 11.982 1.00 0.00 15 GLU A C 12
ATOM 6561 O O . GLU A 1 15 ? 4.297 11.070 12.499 1.00 0.00 15 GLU A O 12
ATOM 6573 N N . GLU A 1 16 ? 5.227 12.314 10.882 1.00 0.00 16 GLU A N 12
ATOM 6574 C CA . GLU A 1 16 ? 5.674 11.183 10.062 1.00 0.00 16 GLU A CA 12
ATOM 6575 C C . GLU A 1 16 ? 7.192 11.066 10.073 1.00 0.00 16 GLU A C 12
ATOM 6576 O O . GLU A 1 16 ? 7.708 9.952 10.160 1.00 0.00 16 GLU A O 12
ATOM 6588 N N . LEU A 1 17 ? 7.923 12.189 10.110 1.00 0.00 17 LEU A N 12
ATOM 6589 C CA . LEU A 1 17 ? 9.374 12.197 10.337 1.00 0.00 17 LEU A CA 12
ATOM 6590 C C . LEU A 1 17 ? 9.738 11.388 11.586 1.00 0.00 17 LEU A C 12
ATOM 6591 O O . LEU A 1 17 ? 10.785 10.744 11.616 1.00 0.00 17 LEU A O 12
ATOM 6607 N N . LYS A 1 18 ? 8.840 11.354 12.579 1.00 0.00 18 LYS A N 12
ATOM 6608 C CA . LYS A 1 18 ? 8.998 10.609 13.831 1.00 0.00 18 LYS A CA 12
ATOM 6609 C C . LYS A 1 18 ? 9.212 9.108 13.607 1.00 0.00 18 LYS A C 12
ATOM 6610 O O . LYS A 1 18 ? 9.784 8.454 14.479 1.00 0.00 18 LYS A O 12
ATOM 6629 N N . LYS A 1 19 ? 8.781 8.559 12.465 1.00 0.00 19 LYS A N 12
ATOM 6630 C CA . LYS A 1 19 ? 8.994 7.158 12.106 1.00 0.00 19 LYS A CA 12
ATOM 6631 C C . LYS A 1 19 ? 9.931 7.076 10.910 1.00 0.00 19 LYS A C 12
ATOM 6632 O O . LYS A 1 19 ? 10.832 6.241 10.896 1.00 0.00 19 LYS A O 12
ATOM 6651 N N . LEU A 1 20 ? 9.759 7.954 9.920 1.00 0.00 20 LEU A N 12
ATOM 6652 C CA . LEU A 1 20 ? 10.511 7.899 8.673 1.00 0.00 20 LEU A CA 12
ATOM 6653 C C . LEU A 1 20 ? 12.004 8.131 8.894 1.00 0.00 20 LEU A C 12
ATOM 6654 O O . LEU A 1 20 ? 12.815 7.441 8.280 1.00 0.00 20 LEU A O 12
ATOM 6670 N N . LYS A 1 21 ? 12.390 9.068 9.770 1.00 0.00 21 LYS A N 12
ATOM 6671 C CA . LYS A 1 21 ? 13.804 9.312 10.060 1.00 0.00 21 LYS A CA 12
ATOM 6672 C C . LYS A 1 21 ? 14.412 8.102 10.763 1.00 0.00 21 LYS A C 12
ATOM 6673 O O . LYS A 1 21 ? 15.552 7.749 10.471 1.00 0.00 21 LYS A O 12
ATOM 6692 N N . GLU A 1 22 ? 13.664 7.444 11.652 1.00 0.00 22 GLU A N 12
ATOM 6693 C CA . GLU A 1 22 ? 14.136 6.227 12.298 1.00 0.00 22 GLU A CA 12
ATOM 6694 C C . GLU A 1 22 ? 14.335 5.141 11.238 1.00 0.00 22 GLU A C 12
ATOM 6695 O O . GLU A 1 22 ? 15.400 4.538 11.188 1.00 0.00 22 GLU A O 12
ATOM 6707 N N . GLU A 1 23 ? 13.361 4.935 10.346 1.00 0.00 23 GLU A N 12
ATOM 6708 C CA . GLU A 1 23 ? 13.414 3.922 9.294 1.00 0.00 23 GLU A CA 12
ATOM 6709 C C . GLU A 1 23 ? 14.613 4.153 8.367 1.00 0.00 23 GLU A C 12
ATOM 6710 O O . GLU A 1 23 ? 15.308 3.199 8.011 1.00 0.00 23 GLU A O 12
ATOM 6722 N N . ALA A 1 24 ? 14.896 5.420 8.034 1.00 0.00 24 ALA A N 12
ATOM 6723 C CA . ALA A 1 24 ? 16.032 5.816 7.211 1.00 0.00 24 ALA A CA 12
ATOM 6724 C C . ALA A 1 24 ? 17.339 5.264 7.781 1.00 0.00 24 ALA A C 12
ATOM 6725 O O . ALA A 1 24 ? 18.164 4.734 7.036 1.00 0.00 24 ALA A O 12
ATOM 6732 N N . LYS A 1 25 ? 17.525 5.348 9.104 1.00 0.00 25 LYS A N 12
ATOM 6733 C CA . LYS A 1 25 ? 18.715 4.810 9.759 1.00 0.00 25 LYS A CA 12
ATOM 6734 C C . LYS A 1 25 ? 18.578 3.307 10.004 1.00 0.00 25 LYS A C 12
ATOM 6735 O O . LYS A 1 25 ? 19.576 2.592 9.932 1.00 0.00 25 LYS A O 12
ATOM 6754 N N . LYS A 1 26 ? 17.368 2.812 10.291 1.00 0.00 26 LYS A N 12
ATOM 6755 C CA . LYS A 1 26 ? 17.160 1.437 10.747 1.00 0.00 26 LYS A CA 12
ATOM 6756 C C . LYS A 1 26 ? 17.395 0.450 9.609 1.00 0.00 26 LYS A C 12
ATOM 6757 O O . LYS A 1 26 ? 17.996 -0.601 9.835 1.00 0.00 26 LYS A O 12
ATOM 6776 N N . ALA A 1 27 ? 16.945 0.790 8.397 1.00 0.00 27 ALA A N 12
ATOM 6777 C CA . ALA A 1 27 ? 16.958 -0.107 7.246 1.00 0.00 27 ALA A CA 12
ATOM 6778 C C . ALA A 1 27 ? 17.812 0.442 6.097 1.00 0.00 27 ALA A C 12
ATOM 6779 O O . ALA A 1 27 ? 17.803 -0.138 5.013 1.00 0.00 27 ALA A O 12
ATOM 6786 N N . ASN A 1 28 ? 18.537 1.551 6.311 1.00 0.00 28 ASN A N 12
ATOM 6787 C CA . ASN A 1 28 ? 19.407 2.243 5.345 1.00 0.00 28 ASN A CA 12
ATOM 6788 C C . ASN A 1 28 ? 18.678 2.799 4.111 1.00 0.00 28 ASN A C 12
ATOM 6789 O O . ASN A 1 28 ? 19.314 3.337 3.202 1.00 0.00 28 ASN A O 12
ATOM 6800 N N . ILE A 1 29 ? 17.358 2.630 4.035 1.00 0.00 29 ILE A N 12
ATOM 6801 C CA . ILE A 1 29 ? 16.546 2.991 2.884 1.00 0.00 29 ILE A CA 12
ATOM 6802 C C . ILE A 1 29 ? 16.594 4.502 2.613 1.00 0.00 29 ILE A C 12
ATOM 6803 O O . ILE A 1 29 ? 16.830 5.305 3.523 1.00 0.00 29 ILE A O 12
ATOM 6819 N N . ARG A 1 30 ? 16.390 4.895 1.348 1.00 0.00 30 ARG A N 12
ATOM 6820 C CA . ARG A 1 30 ? 16.262 6.309 1.001 1.00 0.00 30 ARG A CA 12
ATOM 6821 C C . ARG A 1 30 ? 15.008 6.870 1.649 1.00 0.00 30 ARG A C 12
ATOM 6822 O O . ARG A 1 30 ? 14.015 6.164 1.831 1.00 0.00 30 ARG A O 12
ATOM 6843 N N . VAL A 1 31 ? 15.045 8.164 1.921 1.00 0.00 31 VAL A N 12
ATOM 6844 C CA . VAL A 1 31 ? 13.904 8.956 2.341 1.00 0.00 31 VAL A CA 12
ATOM 6845 C C . VAL A 1 31 ? 14.042 10.302 1.645 1.00 0.00 31 VAL A C 12
ATOM 6846 O O . VAL A 1 31 ? 15.156 10.757 1.365 1.00 0.00 31 VAL A O 12
ATOM 6859 N N . THR A 1 32 ? 12.909 10.926 1.348 1.00 0.00 32 THR A N 12
ATOM 6860 C CA . THR A 1 32 ? 12.869 12.232 0.705 1.00 0.00 32 THR A CA 12
ATOM 6861 C C . THR A 1 32 ? 11.691 12.984 1.325 1.00 0.00 32 THR A C 12
ATOM 6862 O O . THR A 1 32 ? 10.610 12.417 1.493 1.00 0.00 32 THR A O 12
ATOM 6873 N N . PHE A 1 33 ? 11.915 14.239 1.717 1.00 0.00 33 PHE A N 12
ATOM 6874 C CA . PHE A 1 33 ? 10.984 15.021 2.519 1.00 0.00 33 PHE A CA 12
ATOM 6875 C C . PHE A 1 33 ? 10.663 16.291 1.728 1.00 0.00 33 PHE A C 12
ATOM 6876 O O . PHE A 1 33 ? 11.518 17.171 1.593 1.00 0.00 33 PHE A O 12
ATOM 6893 N N . TRP A 1 34 ? 9.468 16.360 1.140 1.00 0.00 34 TRP A N 12
ATOM 6894 C CA . TRP A 1 34 ? 9.064 17.497 0.317 1.00 0.00 34 TRP A CA 12
ATOM 6895 C C . TRP A 1 34 ? 8.617 18.660 1.199 1.00 0.00 34 TRP A C 12
ATOM 6896 O O . TRP A 1 34 ? 8.085 18.452 2.291 1.00 0.00 34 TRP A O 12
ATOM 6917 N N . GLY A 1 35 ? 8.743 19.886 0.688 1.00 0.00 35 GLY A N 12
ATOM 6918 C CA . GLY A 1 35 ? 8.176 21.090 1.290 1.00 0.00 35 GLY A CA 12
ATOM 6919 C C . GLY A 1 35 ? 6.718 21.251 0.849 1.00 0.00 35 GLY A C 12
ATOM 6920 O O . GLY A 1 35 ? 6.321 22.332 0.409 1.00 0.00 35 GLY A O 12
ATOM 6924 N N . ASP A 1 36 ? 5.960 20.150 0.864 1.00 0.00 36 ASP A N 12
ATOM 6925 C CA . ASP A 1 36 ? 4.592 20.065 0.355 1.00 0.00 36 ASP A CA 12
ATOM 6926 C C . ASP A 1 36 ? 3.675 21.064 1.061 1.00 0.00 36 ASP A C 12
ATOM 6927 O O . ASP A 1 36 ? 2.926 21.779 0.365 1.00 0.00 36 ASP A O 12
ATOM 6937 N N . GLY A 1 1 ? 12.479 -7.549 -6.823 1.00 0.00 1 GLY A N 13
ATOM 6938 C CA . GLY A 1 1 ? 11.315 -6.673 -7.061 1.00 0.00 1 GLY A CA 13
ATOM 6939 C C . GLY A 1 1 ? 10.928 -5.919 -5.795 1.00 0.00 1 GLY A C 13
ATOM 6940 O O . GLY A 1 1 ? 11.676 -5.052 -5.330 1.00 0.00 1 GLY A O 13
ATOM 6946 N N . SER A 1 2 ? 9.749 -6.219 -5.241 1.00 0.00 2 SER A N 13
ATOM 6947 C CA . SER A 1 2 ? 9.236 -5.608 -4.016 1.00 0.00 2 SER A CA 13
ATOM 6948 C C . SER A 1 2 ? 10.169 -5.874 -2.823 1.00 0.00 2 SER A C 13
ATOM 6949 O O . SER A 1 2 ? 10.895 -6.875 -2.793 1.00 0.00 2 SER A O 13
ATOM 6957 N N . GLY A 1 3 ? 10.127 -4.995 -1.820 1.00 0.00 3 GLY A N 13
ATOM 6958 C CA . GLY A 1 3 ? 10.918 -5.089 -0.602 1.00 0.00 3 GLY A CA 13
ATOM 6959 C C . GLY A 1 3 ? 10.638 -3.884 0.295 1.00 0.00 3 GLY A C 13
ATOM 6960 O O . GLY A 1 3 ? 9.811 -3.031 -0.044 1.00 0.00 3 GLY A O 13
ATOM 6964 N N . GLN A 1 4 ? 11.324 -3.814 1.439 1.00 0.00 4 GLN A N 13
ATOM 6965 C CA . GLN A 1 4 ? 11.204 -2.693 2.372 1.00 0.00 4 GLN A CA 13
ATOM 6966 C C . GLN A 1 4 ? 11.736 -1.398 1.741 1.00 0.00 4 GLN A C 13
ATOM 6967 O O . GLN A 1 4 ? 11.218 -0.316 2.031 1.00 0.00 4 GLN A O 13
ATOM 6981 N N . VAL A 1 5 ? 12.766 -1.501 0.891 1.00 0.00 5 VAL A N 13
ATOM 6982 C CA . VAL A 1 5 ? 13.332 -0.369 0.168 1.00 0.00 5 VAL A CA 13
ATOM 6983 C C . VAL A 1 5 ? 12.265 0.237 -0.743 1.00 0.00 5 VAL A C 13
ATOM 6984 O O . VAL A 1 5 ? 11.660 -0.455 -1.567 1.00 0.00 5 VAL A O 13
ATOM 6997 N N . ARG A 1 6 ? 12.014 1.534 -0.558 1.00 0.00 6 ARG A N 13
ATOM 6998 C CA . ARG A 1 6 ? 10.964 2.270 -1.257 1.00 0.00 6 ARG A CA 13
ATOM 6999 C C . ARG A 1 6 ? 11.257 3.761 -1.163 1.00 0.00 6 ARG A C 13
ATOM 7000 O O . ARG A 1 6 ? 11.975 4.186 -0.256 1.00 0.00 6 ARG A O 13
ATOM 7021 N N . THR A 1 7 ? 10.695 4.547 -2.071 1.00 0.00 7 THR A N 13
ATOM 7022 C CA . THR A 1 7 ? 10.705 5.999 -1.974 1.00 0.00 7 THR A CA 13
ATOM 7023 C C . THR A 1 7 ? 9.565 6.419 -1.041 1.00 0.00 7 THR A C 13
ATOM 7024 O O . THR A 1 7 ? 8.599 5.677 -0.830 1.00 0.00 7 THR A O 13
ATOM 7035 N N . ILE A 1 8 ? 9.683 7.625 -0.495 1.00 0.00 8 ILE A N 13
ATOM 7036 C CA . ILE A 1 8 ? 8.711 8.238 0.414 1.00 0.00 8 ILE A CA 13
ATOM 7037 C C . ILE A 1 8 ? 8.317 9.614 -0.151 1.00 0.00 8 ILE A C 13
ATOM 7038 O O . ILE A 1 8 ? 8.990 10.115 -1.056 1.00 0.00 8 ILE A O 13
ATOM 7054 N N . TRP A 1 9 ? 7.270 10.248 0.389 1.00 0.00 9 TRP A N 13
ATOM 7055 C CA . TRP A 1 9 ? 6.844 11.592 -0.016 1.00 0.00 9 TRP A CA 13
ATOM 7056 C C . TRP A 1 9 ? 6.302 12.363 1.198 1.00 0.00 9 TRP A C 13
ATOM 7057 O O . TRP A 1 9 ? 5.202 12.920 1.179 1.00 0.00 9 TRP A O 13
ATOM 7078 N N . VAL A 1 10 ? 7.065 12.354 2.293 1.00 0.00 10 VAL A N 13
ATOM 7079 C CA . VAL A 1 10 ? 6.804 13.204 3.452 1.00 0.00 10 VAL A CA 13
ATOM 7080 C C . VAL A 1 10 ? 6.880 14.653 2.966 1.00 0.00 10 VAL A C 13
ATOM 7081 O O . VAL A 1 10 ? 7.817 15.002 2.244 1.00 0.00 10 VAL A O 13
ATOM 7094 N N . GLY A 1 11 ? 5.915 15.491 3.353 1.00 0.00 11 GLY A N 13
ATOM 7095 C CA . GLY A 1 11 ? 5.803 16.851 2.826 1.00 0.00 11 GLY A CA 13
ATOM 7096 C C . GLY A 1 11 ? 5.238 17.860 3.818 1.00 0.00 11 GLY A C 13
ATOM 7097 O O . GLY A 1 11 ? 5.570 19.042 3.735 1.00 0.00 11 GLY A O 13
ATOM 7101 N N . GLY A 1 12 ? 4.428 17.406 4.771 1.00 0.00 12 GLY A N 13
ATOM 7102 C CA . GLY A 1 12 ? 3.821 18.233 5.810 1.00 0.00 12 GLY A CA 13
ATOM 7103 C C . GLY A 1 12 ? 3.259 17.312 6.885 1.00 0.00 12 GLY A C 13
ATOM 7104 O O . GLY A 1 12 ? 2.120 17.473 7.323 1.00 0.00 12 GLY A O 13
ATOM 7108 N N . THR A 1 13 ? 4.053 16.310 7.258 1.00 0.00 13 THR A N 13
ATOM 7109 C CA . THR A 1 13 ? 3.662 15.184 8.083 1.00 0.00 13 THR A CA 13
ATOM 7110 C C . THR A 1 13 ? 4.798 14.902 9.077 1.00 0.00 13 THR A C 13
ATOM 7111 O O . THR A 1 13 ? 5.595 13.982 8.878 1.00 0.00 13 THR A O 13
ATOM 7122 N N . PRO A 1 14 ? 4.923 15.692 10.161 1.00 0.00 14 PRO A N 13
ATOM 7123 C CA . PRO A 1 14 ? 5.981 15.488 11.147 1.00 0.00 14 PRO A CA 13
ATOM 7124 C C . PRO A 1 14 ? 5.859 14.133 11.851 1.00 0.00 14 PRO A C 13
ATOM 7125 O O . PRO A 1 14 ? 6.859 13.604 12.330 1.00 0.00 14 PRO A O 13
ATOM 7136 N N . GLU A 1 15 ? 4.671 13.520 11.859 1.00 0.00 15 GLU A N 13
ATOM 7137 C CA . GLU A 1 15 ? 4.477 12.172 12.384 1.00 0.00 15 GLU A CA 13
ATOM 7138 C C . GLU A 1 15 ? 5.204 11.121 11.530 1.00 0.00 15 GLU A C 13
ATOM 7139 O O . GLU A 1 15 ? 5.489 10.029 12.019 1.00 0.00 15 GLU A O 13
ATOM 7151 N N . GLU A 1 16 ? 5.541 11.437 10.274 1.00 0.00 16 GLU A N 13
ATOM 7152 C CA . GLU A 1 16 ? 6.339 10.567 9.420 1.00 0.00 16 GLU A CA 13
ATOM 7153 C C . GLU A 1 16 ? 7.817 10.891 9.599 1.00 0.00 16 GLU A C 13
ATOM 7154 O O . GLU A 1 16 ? 8.617 9.965 9.699 1.00 0.00 16 GLU A O 13
ATOM 7166 N N . LEU A 1 17 ? 8.193 12.168 9.753 1.00 0.00 17 LEU A N 13
ATOM 7167 C CA . LEU A 1 17 ? 9.562 12.534 10.144 1.00 0.00 17 LEU A CA 13
ATOM 7168 C C . LEU A 1 17 ? 9.949 11.837 11.452 1.00 0.00 17 LEU A C 13
ATOM 7169 O O . LEU A 1 17 ? 11.105 11.463 11.635 1.00 0.00 17 LEU A O 13
ATOM 7185 N N . LYS A 1 18 ? 8.976 11.617 12.344 1.00 0.00 18 LYS A N 13
ATOM 7186 C CA . LYS A 1 18 ? 9.178 10.964 13.636 1.00 0.00 18 LYS A CA 13
ATOM 7187 C C . LYS A 1 18 ? 9.618 9.500 13.492 1.00 0.00 18 LYS A C 13
ATOM 7188 O O . LYS A 1 18 ? 10.209 8.961 14.427 1.00 0.00 18 LYS A O 13
ATOM 7207 N N . LYS A 1 19 ? 9.356 8.846 12.350 1.00 0.00 19 LYS A N 13
ATOM 7208 C CA . LYS A 1 19 ? 9.535 7.398 12.196 1.00 0.00 19 LYS A CA 13
ATOM 7209 C C . LYS A 1 19 ? 10.403 7.056 10.992 1.00 0.00 19 LYS A C 13
ATOM 7210 O O . LYS A 1 19 ? 11.315 6.243 11.112 1.00 0.00 19 LYS A O 13
ATOM 7229 N N . LEU A 1 20 ? 10.172 7.678 9.836 1.00 0.00 20 LEU A N 13
ATOM 7230 C CA . LEU A 1 20 ? 10.884 7.332 8.609 1.00 0.00 20 LEU A CA 13
ATOM 7231 C C . LEU A 1 20 ? 12.344 7.783 8.684 1.00 0.00 20 LEU A C 13
ATOM 7232 O O . LEU A 1 20 ? 13.212 7.100 8.145 1.00 0.00 20 LEU A O 13
ATOM 7248 N N . LYS A 1 21 ? 12.654 8.870 9.407 1.00 0.00 21 LYS A N 13
ATOM 7249 C CA . LYS A 1 21 ? 14.045 9.242 9.689 1.00 0.00 21 LYS A CA 13
ATOM 7250 C C . LYS A 1 21 ? 14.747 8.158 10.509 1.00 0.00 21 LYS A C 13
ATOM 7251 O O . LYS A 1 21 ? 15.920 7.887 10.268 1.00 0.00 21 LYS A O 13
ATOM 7270 N N . GLU A 1 22 ? 14.054 7.520 11.457 1.00 0.00 22 GLU A N 13
ATOM 7271 C CA . GLU A 1 22 ? 14.633 6.409 12.201 1.00 0.00 22 GLU A CA 13
ATOM 7272 C C . GLU A 1 22 ? 14.820 5.219 11.258 1.00 0.00 22 GLU A C 13
ATOM 7273 O O . GLU A 1 22 ? 15.873 4.590 11.278 1.00 0.00 22 GLU A O 13
ATOM 7285 N N . GLU A 1 23 ? 13.857 4.936 10.376 1.00 0.00 23 GLU A N 13
ATOM 7286 C CA . GLU A 1 23 ? 13.950 3.839 9.418 1.00 0.00 23 GLU A CA 13
ATOM 7287 C C . GLU A 1 23 ? 15.152 4.016 8.483 1.00 0.00 23 GLU A C 13
ATOM 7288 O O . GLU A 1 23 ? 15.854 3.044 8.214 1.00 0.00 23 GLU A O 13
ATOM 7300 N N . ALA A 1 24 ? 15.457 5.254 8.077 1.00 0.00 24 ALA A N 13
ATOM 7301 C CA . ALA A 1 24 ? 16.630 5.602 7.273 1.00 0.00 24 ALA A CA 13
ATOM 7302 C C . ALA A 1 24 ? 17.966 5.270 7.954 1.00 0.00 24 ALA A C 13
ATOM 7303 O O . ALA A 1 24 ? 19.019 5.349 7.316 1.00 0.00 24 ALA A O 13
ATOM 7310 N N . LYS A 1 25 ? 17.937 4.946 9.249 1.00 0.00 25 LYS A N 13
ATOM 7311 C CA . LYS A 1 25 ? 19.101 4.621 10.067 1.00 0.00 25 LYS A CA 13
ATOM 7312 C C . LYS A 1 25 ? 18.984 3.186 10.586 1.00 0.00 25 LYS A C 13
ATOM 7313 O O . LYS A 1 25 ? 20.009 2.542 10.814 1.00 0.00 25 LYS A O 13
ATOM 7332 N N . LYS A 1 26 ? 17.763 2.655 10.734 1.00 0.00 26 LYS A N 13
ATOM 7333 C CA . LYS A 1 26 ? 17.526 1.259 11.098 1.00 0.00 26 LYS A CA 13
ATOM 7334 C C . LYS A 1 26 ? 17.886 0.352 9.924 1.00 0.00 26 LYS A C 13
ATOM 7335 O O . LYS A 1 26 ? 18.438 -0.729 10.135 1.00 0.00 26 LYS A O 13
ATOM 7354 N N . ALA A 1 27 ? 17.588 0.794 8.700 1.00 0.00 27 ALA A N 13
ATOM 7355 C CA . ALA A 1 27 ? 17.814 0.065 7.463 1.00 0.00 27 ALA A CA 13
ATOM 7356 C C . ALA A 1 27 ? 18.431 1.008 6.427 1.00 0.00 27 ALA A C 13
ATOM 7357 O O . ALA A 1 27 ? 18.470 2.224 6.609 1.00 0.00 27 ALA A O 13
ATOM 7364 N N . ASN A 1 28 ? 18.900 0.433 5.318 1.00 0.00 28 ASN A N 13
ATOM 7365 C CA . ASN A 1 28 ? 19.593 1.151 4.242 1.00 0.00 28 ASN A CA 13
ATOM 7366 C C . ASN A 1 28 ? 18.638 1.966 3.348 1.00 0.00 28 ASN A C 13
ATOM 7367 O O . ASN A 1 28 ? 19.085 2.594 2.387 1.00 0.00 28 ASN A O 13
ATOM 7378 N N . ILE A 1 29 ? 17.327 1.917 3.609 1.00 0.00 29 ILE A N 13
ATOM 7379 C CA . ILE A 1 29 ? 16.299 2.484 2.737 1.00 0.00 29 ILE A CA 13
ATOM 7380 C C . ILE A 1 29 ? 16.506 3.993 2.523 1.00 0.00 29 ILE A C 13
ATOM 7381 O O . ILE A 1 29 ? 17.012 4.708 3.395 1.00 0.00 29 ILE A O 13
ATOM 7397 N N . ARG A 1 30 ? 16.137 4.471 1.330 1.00 0.00 30 ARG A N 13
ATOM 7398 C CA . ARG A 1 30 ? 16.164 5.894 0.996 1.00 0.00 30 ARG A CA 13
ATOM 7399 C C . ARG A 1 30 ? 14.998 6.602 1.673 1.00 0.00 30 ARG A C 13
ATOM 7400 O O . ARG A 1 30 ? 13.946 6.007 1.902 1.00 0.00 30 ARG A O 13
ATOM 7421 N N . VAL A 1 31 ? 15.178 7.892 1.923 1.00 0.00 31 VAL A N 13
ATOM 7422 C CA . VAL A 1 31 ? 14.141 8.806 2.389 1.00 0.00 31 VAL A CA 13
ATOM 7423 C C . VAL A 1 31 ? 14.349 10.141 1.681 1.00 0.00 31 VAL A C 13
ATOM 7424 O O . VAL A 1 31 ? 15.456 10.464 1.240 1.00 0.00 31 VAL A O 13
ATOM 7437 N N . THR A 1 32 ? 13.280 10.916 1.554 1.00 0.00 32 THR A N 13
ATOM 7438 C CA . THR A 1 32 ? 13.312 12.282 1.035 1.00 0.00 32 THR A CA 13
ATOM 7439 C C . THR A 1 32 ? 12.184 13.053 1.722 1.00 0.00 32 THR A C 13
ATOM 7440 O O . THR A 1 32 ? 11.106 12.501 1.956 1.00 0.00 32 THR A O 13
ATOM 7451 N N . PHE A 1 33 ? 12.437 14.315 2.067 1.00 0.00 33 PHE A N 13
ATOM 7452 C CA . PHE A 1 33 ? 11.559 15.112 2.912 1.00 0.00 33 PHE A CA 13
ATOM 7453 C C . PHE A 1 33 ? 11.321 16.454 2.219 1.00 0.00 33 PHE A C 13
ATOM 7454 O O . PHE A 1 33 ? 12.244 17.265 2.091 1.00 0.00 33 PHE A O 13
ATOM 7471 N N . TRP A 1 34 ? 10.097 16.678 1.740 1.00 0.00 34 TRP A N 13
ATOM 7472 C CA . TRP A 1 34 ? 9.658 17.956 1.194 1.00 0.00 34 TRP A CA 13
ATOM 7473 C C . TRP A 1 34 ? 9.166 18.865 2.330 1.00 0.00 34 TRP A C 13
ATOM 7474 O O . TRP A 1 34 ? 8.977 18.427 3.469 1.00 0.00 34 TRP A O 13
ATOM 7495 N N . GLY A 1 35 ? 8.925 20.131 1.991 1.00 0.00 35 GLY A N 13
ATOM 7496 C CA . GLY A 1 35 ? 8.285 21.139 2.823 1.00 0.00 35 GLY A CA 13
ATOM 7497 C C . GLY A 1 35 ? 7.202 21.769 1.956 1.00 0.00 35 GLY A C 13
ATOM 7498 O O . GLY A 1 35 ? 7.342 22.907 1.505 1.00 0.00 35 GLY A O 13
ATOM 7502 N N . ASP A 1 36 ? 6.203 20.955 1.605 1.00 0.00 36 ASP A N 13
ATOM 7503 C CA . ASP A 1 36 ? 5.172 21.263 0.618 1.00 0.00 36 ASP A CA 13
ATOM 7504 C C . ASP A 1 36 ? 4.424 22.548 0.969 1.00 0.00 36 ASP A C 13
ATOM 7505 O O . ASP A 1 36 ? 4.269 23.408 0.079 1.00 0.00 36 ASP A O 13
ATOM 7515 N N . GLY A 1 1 ? 21.147 -8.477 0.140 1.00 0.00 1 GLY A N 14
ATOM 7516 C CA . GLY A 1 1 ? 20.040 -8.084 1.033 1.00 0.00 1 GLY A CA 14
ATOM 7517 C C . GLY A 1 1 ? 19.455 -6.738 0.622 1.00 0.00 1 GLY A C 14
ATOM 7518 O O . GLY A 1 1 ? 20.139 -5.712 0.682 1.00 0.00 1 GLY A O 14
ATOM 7524 N N . SER A 1 2 ? 18.182 -6.720 0.211 1.00 0.00 2 SER A N 14
ATOM 7525 C CA . SER A 1 2 ? 17.471 -5.511 -0.202 1.00 0.00 2 SER A CA 14
ATOM 7526 C C . SER A 1 2 ? 17.250 -4.538 0.963 1.00 0.00 2 SER A C 14
ATOM 7527 O O . SER A 1 2 ? 17.184 -3.327 0.741 1.00 0.00 2 SER A O 14
ATOM 7535 N N . GLY A 1 3 ? 17.146 -5.041 2.199 1.00 0.00 3 GLY A N 14
ATOM 7536 C CA . GLY A 1 3 ? 16.910 -4.231 3.390 1.00 0.00 3 GLY A CA 14
ATOM 7537 C C . GLY A 1 3 ? 15.637 -3.396 3.266 1.00 0.00 3 GLY A C 14
ATOM 7538 O O . GLY A 1 3 ? 15.649 -2.215 3.613 1.00 0.00 3 GLY A O 14
ATOM 7542 N N . GLN A 1 4 ? 14.570 -4.004 2.727 1.00 0.00 4 GLN A N 14
ATOM 7543 C CA . GLN A 1 4 ? 13.248 -3.428 2.455 1.00 0.00 4 GLN A CA 14
ATOM 7544 C C . GLN A 1 4 ? 13.256 -2.105 1.659 1.00 0.00 4 GLN A C 14
ATOM 7545 O O . GLN A 1 4 ? 12.267 -1.372 1.736 1.00 0.00 4 GLN A O 14
ATOM 7559 N N . VAL A 1 5 ? 14.335 -1.794 0.921 1.00 0.00 5 VAL A N 14
ATOM 7560 C CA . VAL A 1 5 ? 14.570 -0.505 0.259 1.00 0.00 5 VAL A CA 14
ATOM 7561 C C . VAL A 1 5 ? 13.342 0.026 -0.502 1.00 0.00 5 VAL A C 14
ATOM 7562 O O . VAL A 1 5 ? 12.682 -0.707 -1.242 1.00 0.00 5 VAL A O 14
ATOM 7575 N N . ARG A 1 6 ? 13.058 1.323 -0.320 1.00 0.00 6 ARG A N 14
ATOM 7576 C CA . ARG A 1 6 ? 11.988 2.080 -0.968 1.00 0.00 6 ARG A CA 14
ATOM 7577 C C . ARG A 1 6 ? 12.318 3.572 -0.870 1.00 0.00 6 ARG A C 14
ATOM 7578 O O . ARG A 1 6 ? 13.318 3.937 -0.243 1.00 0.00 6 ARG A O 14
ATOM 7599 N N . THR A 1 7 ? 11.445 4.405 -1.430 1.00 0.00 7 THR A N 14
ATOM 7600 C CA . THR A 1 7 ? 11.497 5.863 -1.396 1.00 0.00 7 THR A CA 14
ATOM 7601 C C . THR A 1 7 ? 10.175 6.349 -0.798 1.00 0.00 7 THR A C 14
ATOM 7602 O O . THR A 1 7 ? 9.166 5.638 -0.827 1.00 0.00 7 THR A O 14
ATOM 7613 N N . ILE A 1 8 ? 10.192 7.561 -0.245 1.00 0.00 8 ILE A N 14
ATOM 7614 C CA . ILE A 1 8 ? 9.072 8.161 0.478 1.00 0.00 8 ILE A CA 14
ATOM 7615 C C . ILE A 1 8 ? 8.636 9.439 -0.255 1.00 0.00 8 ILE A C 14
ATOM 7616 O O . ILE A 1 8 ? 9.373 9.952 -1.101 1.00 0.00 8 ILE A O 14
ATOM 7632 N N . TRP A 1 9 ? 7.471 9.983 0.105 1.00 0.00 9 TRP A N 14
ATOM 7633 C CA . TRP A 1 9 ? 6.988 11.258 -0.411 1.00 0.00 9 TRP A CA 14
ATOM 7634 C C . TRP A 1 9 ? 6.183 11.941 0.698 1.00 0.00 9 TRP A C 14
ATOM 7635 O O . TRP A 1 9 ? 4.953 12.003 0.650 1.00 0.00 9 TRP A O 14
ATOM 7656 N N . VAL A 1 10 ? 6.880 12.389 1.746 1.00 0.00 10 VAL A N 14
ATOM 7657 C CA . VAL A 1 10 ? 6.254 13.026 2.907 1.00 0.00 10 VAL A CA 14
ATOM 7658 C C . VAL A 1 10 ? 6.754 14.461 3.053 1.00 0.00 10 VAL A C 14
ATOM 7659 O O . VAL A 1 10 ? 7.825 14.818 2.555 1.00 0.00 10 VAL A O 14
ATOM 7672 N N . GLY A 1 11 ? 5.966 15.272 3.748 1.00 0.00 11 GLY A N 14
ATOM 7673 C CA . GLY A 1 11 ? 6.232 16.666 4.046 1.00 0.00 11 GLY A CA 14
ATOM 7674 C C . GLY A 1 11 ? 5.002 17.252 4.733 1.00 0.00 11 GLY A C 14
ATOM 7675 O O . GLY A 1 11 ? 3.881 16.801 4.482 1.00 0.00 11 GLY A O 14
ATOM 7679 N N . GLY A 1 12 ? 5.203 18.244 5.604 1.00 0.00 12 GLY A N 14
ATOM 7680 C CA . GLY A 1 12 ? 4.142 18.779 6.455 1.00 0.00 12 GLY A CA 14
ATOM 7681 C C . GLY A 1 12 ? 3.582 17.712 7.405 1.00 0.00 12 GLY A C 14
ATOM 7682 O O . GLY A 1 12 ? 2.397 17.746 7.741 1.00 0.00 12 GLY A O 14
ATOM 7686 N N . THR A 1 13 ? 4.420 16.757 7.820 1.00 0.00 13 THR A N 14
ATOM 7687 C CA . THR A 1 13 ? 4.042 15.549 8.547 1.00 0.00 13 THR A CA 14
ATOM 7688 C C . THR A 1 13 ? 5.067 15.297 9.667 1.00 0.00 13 THR A C 14
ATOM 7689 O O . THR A 1 13 ? 5.737 14.260 9.669 1.00 0.00 13 THR A O 14
ATOM 7700 N N . PRO A 1 14 ? 5.266 16.245 10.607 1.00 0.00 14 PRO A N 14
ATOM 7701 C CA . PRO A 1 14 ? 6.360 16.189 11.577 1.00 0.00 14 PRO A CA 14
ATOM 7702 C C . PRO A 1 14 ? 6.280 14.978 12.512 1.00 0.00 14 PRO A C 14
ATOM 7703 O O . PRO A 1 14 ? 7.293 14.589 13.093 1.00 0.00 14 PRO A O 14
ATOM 7714 N N . GLU A 1 15 ? 5.103 14.365 12.660 1.00 0.00 15 GLU A N 14
ATOM 7715 C CA . GLU A 1 15 ? 4.900 13.214 13.528 1.00 0.00 15 GLU A CA 14
ATOM 7716 C C . GLU A 1 15 ? 5.187 11.886 12.807 1.00 0.00 15 GLU A C 14
ATOM 7717 O O . GLU A 1 15 ? 5.165 10.829 13.436 1.00 0.00 15 GLU A O 14
ATOM 7729 N N . GLU A 1 16 ? 5.488 11.920 11.501 1.00 0.00 16 GLU A N 14
ATOM 7730 C CA . GLU A 1 16 ? 5.647 10.721 10.675 1.00 0.00 16 GLU A CA 14
ATOM 7731 C C . GLU A 1 16 ? 6.977 10.752 9.931 1.00 0.00 16 GLU A C 14
ATOM 7732 O O . GLU A 1 16 ? 7.640 9.720 9.831 1.00 0.00 16 GLU A O 14
ATOM 7744 N N . LEU A 1 17 ? 7.455 11.929 9.513 1.00 0.00 17 LEU A N 14
ATOM 7745 C CA . LEU A 1 17 ? 8.804 12.081 8.993 1.00 0.00 17 LEU A CA 14
ATOM 7746 C C . LEU A 1 17 ? 9.833 11.733 10.061 1.00 0.00 17 LEU A C 14
ATOM 7747 O O . LEU A 1 17 ? 10.913 11.288 9.698 1.00 0.00 17 LEU A O 14
ATOM 7763 N N . LYS A 1 18 ? 9.515 11.845 11.362 1.00 0.00 18 LYS A N 14
ATOM 7764 C CA . LYS A 1 18 ? 10.421 11.339 12.399 1.00 0.00 18 LYS A CA 14
ATOM 7765 C C . LYS A 1 18 ? 10.495 9.810 12.375 1.00 0.00 18 LYS A C 14
ATOM 7766 O O . LYS A 1 18 ? 11.577 9.250 12.548 1.00 0.00 18 LYS A O 14
ATOM 7785 N N . LYS A 1 19 ? 9.378 9.120 12.116 1.00 0.00 19 LYS A N 14
ATOM 7786 C CA . LYS A 1 19 ? 9.351 7.660 12.049 1.00 0.00 19 LYS A CA 14
ATOM 7787 C C . LYS A 1 19 ? 10.100 7.204 10.802 1.00 0.00 19 LYS A C 14
ATOM 7788 O O . LYS A 1 19 ? 10.910 6.285 10.874 1.00 0.00 19 LYS A O 14
ATOM 7807 N N . LEU A 1 20 ? 9.882 7.864 9.662 1.00 0.00 20 LEU A N 14
ATOM 7808 C CA . LEU A 1 20 ? 10.598 7.523 8.437 1.00 0.00 20 LEU A CA 14
ATOM 7809 C C . LEU A 1 20 ? 12.075 7.911 8.552 1.00 0.00 20 LEU A C 14
ATOM 7810 O O . LEU A 1 20 ? 12.925 7.172 8.060 1.00 0.00 20 LEU A O 14
ATOM 7826 N N . LYS A 1 21 ? 12.420 9.001 9.250 1.00 0.00 21 LYS A N 14
ATOM 7827 C CA . LYS A 1 21 ? 13.825 9.313 9.542 1.00 0.00 21 LYS A CA 14
ATOM 7828 C C . LYS A 1 21 ? 14.470 8.222 10.401 1.00 0.00 21 LYS A C 14
ATOM 7829 O O . LYS A 1 21 ? 15.620 7.874 10.145 1.00 0.00 21 LYS A O 14
ATOM 7848 N N . GLU A 1 22 ? 13.770 7.656 11.386 1.00 0.00 22 GLU A N 14
ATOM 7849 C CA . GLU A 1 22 ? 14.275 6.508 12.139 1.00 0.00 22 GLU A CA 14
ATOM 7850 C C . GLU A 1 22 ? 14.522 5.342 11.173 1.00 0.00 22 GLU A C 14
ATOM 7851 O O . GLU A 1 22 ? 15.599 4.744 11.177 1.00 0.00 22 GLU A O 14
ATOM 7863 N N . GLU A 1 23 ? 13.558 5.062 10.293 1.00 0.00 23 GLU A N 14
ATOM 7864 C CA . GLU A 1 23 ? 13.631 4.001 9.296 1.00 0.00 23 GLU A CA 14
ATOM 7865 C C . GLU A 1 23 ? 14.853 4.169 8.384 1.00 0.00 23 GLU A C 14
ATOM 7866 O O . GLU A 1 23 ? 15.465 3.171 8.003 1.00 0.00 23 GLU A O 14
ATOM 7878 N N . ALA A 1 24 ? 15.261 5.410 8.093 1.00 0.00 24 ALA A N 14
ATOM 7879 C CA . ALA A 1 24 ? 16.425 5.717 7.267 1.00 0.00 24 ALA A CA 14
ATOM 7880 C C . ALA A 1 24 ? 17.735 5.189 7.867 1.00 0.00 24 ALA A C 14
ATOM 7881 O O . ALA A 1 24 ? 18.698 4.982 7.127 1.00 0.00 24 ALA A O 14
ATOM 7888 N N . LYS A 1 25 ? 17.786 4.972 9.189 1.00 0.00 25 LYS A N 14
ATOM 7889 C CA . LYS A 1 25 ? 18.913 4.310 9.845 1.00 0.00 25 LYS A CA 14
ATOM 7890 C C . LYS A 1 25 ? 18.575 2.846 10.130 1.00 0.00 25 LYS A C 14
ATOM 7891 O O . LYS A 1 25 ? 19.477 2.008 10.114 1.00 0.00 25 LYS A O 14
ATOM 7910 N N . LYS A 1 26 ? 17.303 2.521 10.390 1.00 0.00 26 LYS A N 14
ATOM 7911 C CA . LYS A 1 26 ? 16.895 1.159 10.739 1.00 0.00 26 LYS A CA 14
ATOM 7912 C C . LYS A 1 26 ? 17.089 0.200 9.561 1.00 0.00 26 LYS A C 14
ATOM 7913 O O . LYS A 1 26 ? 17.447 -0.959 9.777 1.00 0.00 26 LYS A O 14
ATOM 7932 N N . ALA A 1 27 ? 16.847 0.669 8.335 1.00 0.00 27 ALA A N 14
ATOM 7933 C CA . ALA A 1 27 ? 16.777 -0.150 7.131 1.00 0.00 27 ALA A CA 14
ATOM 7934 C C . ALA A 1 27 ? 17.557 0.495 5.980 1.00 0.00 27 ALA A C 14
ATOM 7935 O O . ALA A 1 27 ? 18.065 1.611 6.100 1.00 0.00 27 ALA A O 14
ATOM 7942 N N . ASN A 1 28 ? 17.629 -0.207 4.843 1.00 0.00 28 ASN A N 14
ATOM 7943 C CA . ASN A 1 28 ? 18.331 0.235 3.631 1.00 0.00 28 ASN A CA 14
ATOM 7944 C C . ASN A 1 28 ? 17.498 1.229 2.807 1.00 0.00 28 ASN A C 14
ATOM 7945 O O . ASN A 1 28 ? 17.897 1.629 1.714 1.00 0.00 28 ASN A O 14
ATOM 7956 N N . ILE A 1 29 ? 16.302 1.589 3.285 1.00 0.00 29 ILE A N 14
ATOM 7957 C CA . ILE A 1 29 ? 15.422 2.553 2.637 1.00 0.00 29 ILE A CA 14
ATOM 7958 C C . ILE A 1 29 ? 16.119 3.917 2.518 1.00 0.00 29 ILE A C 14
ATOM 7959 O O . ILE A 1 29 ? 17.039 4.228 3.282 1.00 0.00 29 ILE A O 14
ATOM 7975 N N . ARG A 1 30 ? 15.643 4.751 1.592 1.00 0.00 30 ARG A N 14
ATOM 7976 C CA . ARG A 1 30 ? 16.084 6.139 1.448 1.00 0.00 30 ARG A CA 14
ATOM 7977 C C . ARG A 1 30 ? 14.897 7.048 1.711 1.00 0.00 30 ARG A C 14
ATOM 7978 O O . ARG A 1 30 ? 13.746 6.651 1.519 1.00 0.00 30 ARG A O 14
ATOM 7999 N N . VAL A 1 31 ? 15.186 8.270 2.138 1.00 0.00 31 VAL A N 14
ATOM 8000 C CA . VAL A 1 31 ? 14.174 9.238 2.537 1.00 0.00 31 VAL A CA 14
ATOM 8001 C C . VAL A 1 31 ? 14.404 10.566 1.818 1.00 0.00 31 VAL A C 14
ATOM 8002 O O . VAL A 1 31 ? 15.546 10.955 1.552 1.00 0.00 31 VAL A O 14
ATOM 8015 N N . THR A 1 32 ? 13.303 11.261 1.547 1.00 0.00 32 THR A N 14
ATOM 8016 C CA . THR A 1 32 ? 13.271 12.581 0.934 1.00 0.00 32 THR A CA 14
ATOM 8017 C C . THR A 1 32 ? 12.096 13.308 1.591 1.00 0.00 32 THR A C 14
ATOM 8018 O O . THR A 1 32 ? 11.007 12.740 1.700 1.00 0.00 32 THR A O 14
ATOM 8029 N N . PHE A 1 33 ? 12.318 14.538 2.054 1.00 0.00 33 PHE A N 14
ATOM 8030 C CA . PHE A 1 33 ? 11.366 15.262 2.886 1.00 0.00 33 PHE A CA 14
ATOM 8031 C C . PHE A 1 33 ? 11.042 16.587 2.204 1.00 0.00 33 PHE A C 14
ATOM 8032 O O . PHE A 1 33 ? 11.898 17.470 2.098 1.00 0.00 33 PHE A O 14
ATOM 8049 N N . TRP A 1 34 ? 9.813 16.704 1.706 1.00 0.00 34 TRP A N 14
ATOM 8050 C CA . TRP A 1 34 ? 9.270 17.942 1.172 1.00 0.00 34 TRP A CA 14
ATOM 8051 C C . TRP A 1 34 ? 8.940 18.897 2.321 1.00 0.00 34 TRP A C 14
ATOM 8052 O O . TRP A 1 34 ? 8.736 18.467 3.460 1.00 0.00 34 TRP A O 14
ATOM 8073 N N . GLY A 1 35 ? 8.858 20.197 2.019 1.00 0.00 35 GLY A N 14
ATOM 8074 C CA . GLY A 1 35 ? 8.336 21.177 2.964 1.00 0.00 35 GLY A CA 14
ATOM 8075 C C . GLY A 1 35 ? 6.855 20.886 3.208 1.00 0.00 35 GLY A C 14
ATOM 8076 O O . GLY A 1 35 ? 6.410 20.830 4.355 1.00 0.00 35 GLY A O 14
ATOM 8080 N N . ASP A 1 36 ? 6.116 20.619 2.127 1.00 0.00 36 ASP A N 14
ATOM 8081 C CA . ASP A 1 36 ? 4.748 20.113 2.099 1.00 0.00 36 ASP A CA 14
ATOM 8082 C C . ASP A 1 36 ? 4.486 19.564 0.701 1.00 0.00 36 ASP A C 14
ATOM 8083 O O . ASP A 1 36 ? 3.843 18.503 0.587 1.00 0.00 36 ASP A O 14
ATOM 8093 N N . GLY A 1 1 ? 16.666 -11.688 -2.714 1.00 0.00 1 GLY A N 15
ATOM 8094 C CA . GLY A 1 1 ? 16.255 -12.122 -1.365 1.00 0.00 1 GLY A CA 15
ATOM 8095 C C . GLY A 1 1 ? 15.029 -11.351 -0.889 1.00 0.00 1 GLY A C 15
ATOM 8096 O O . GLY A 1 1 ? 13.938 -11.508 -1.448 1.00 0.00 1 GLY A O 15
ATOM 8102 N N . SER A 1 2 ? 15.200 -10.511 0.139 1.00 0.00 2 SER A N 15
ATOM 8103 C CA . SER A 1 2 ? 14.139 -9.726 0.769 1.00 0.00 2 SER A CA 15
ATOM 8104 C C . SER A 1 2 ? 14.699 -8.356 1.177 1.00 0.00 2 SER A C 15
ATOM 8105 O O . SER A 1 2 ? 15.920 -8.175 1.265 1.00 0.00 2 SER A O 15
ATOM 8113 N N . GLY A 1 3 ? 13.816 -7.393 1.440 1.00 0.00 3 GLY A N 15
ATOM 8114 C CA . GLY A 1 3 ? 14.162 -6.037 1.844 1.00 0.00 3 GLY A CA 15
ATOM 8115 C C . GLY A 1 3 ? 12.893 -5.201 2.007 1.00 0.00 3 GLY A C 15
ATOM 8116 O O . GLY A 1 3 ? 11.782 -5.711 1.828 1.00 0.00 3 GLY A O 15
ATOM 8120 N N . GLN A 1 4 ? 13.061 -3.919 2.343 1.00 0.00 4 GLN A N 15
ATOM 8121 C CA . GLN A 1 4 ? 11.961 -2.978 2.578 1.00 0.00 4 GLN A CA 15
ATOM 8122 C C . GLN A 1 4 ? 12.271 -1.588 1.994 1.00 0.00 4 GLN A C 15
ATOM 8123 O O . GLN A 1 4 ? 11.775 -0.573 2.494 1.00 0.00 4 GLN A O 15
ATOM 8137 N N . VAL A 1 5 ? 13.150 -1.525 0.988 1.00 0.00 5 VAL A N 15
ATOM 8138 C CA . VAL A 1 5 ? 13.513 -0.283 0.310 1.00 0.00 5 VAL A CA 15
ATOM 8139 C C . VAL A 1 5 ? 12.267 0.246 -0.409 1.00 0.00 5 VAL A C 15
ATOM 8140 O O . VAL A 1 5 ? 11.595 -0.503 -1.127 1.00 0.00 5 VAL A O 15
ATOM 8153 N N . ARG A 1 6 ? 11.972 1.538 -0.241 1.00 0.00 6 ARG A N 15
ATOM 8154 C CA . ARG A 1 6 ? 10.940 2.253 -0.989 1.00 0.00 6 ARG A CA 15
ATOM 8155 C C . ARG A 1 6 ? 11.283 3.738 -0.988 1.00 0.00 6 ARG A C 15
ATOM 8156 O O . ARG A 1 6 ? 12.000 4.197 -0.098 1.00 0.00 6 ARG A O 15
ATOM 8177 N N . THR A 1 7 ? 10.771 4.482 -1.961 1.00 0.00 7 THR A N 15
ATOM 8178 C CA . THR A 1 7 ? 10.828 5.940 -1.969 1.00 0.00 7 THR A CA 15
ATOM 8179 C C . THR A 1 7 ? 9.698 6.469 -1.080 1.00 0.00 7 THR A C 15
ATOM 8180 O O . THR A 1 7 ? 8.713 5.773 -0.808 1.00 0.00 7 THR A O 15
ATOM 8191 N N . ILE A 1 8 ? 9.844 7.719 -0.645 1.00 0.00 8 ILE A N 15
ATOM 8192 C CA . ILE A 1 8 ? 8.870 8.442 0.179 1.00 0.00 8 ILE A CA 15
ATOM 8193 C C . ILE A 1 8 ? 8.460 9.733 -0.548 1.00 0.00 8 ILE A C 15
ATOM 8194 O O . ILE A 1 8 ? 9.136 10.147 -1.489 1.00 0.00 8 ILE A O 15
ATOM 8210 N N . TRP A 1 9 ? 7.397 10.398 -0.084 1.00 0.00 9 TRP A N 15
ATOM 8211 C CA . TRP A 1 9 ? 7.002 11.737 -0.533 1.00 0.00 9 TRP A CA 15
ATOM 8212 C C . TRP A 1 9 ? 6.364 12.482 0.654 1.00 0.00 9 TRP A C 15
ATOM 8213 O O . TRP A 1 9 ? 5.263 13.029 0.571 1.00 0.00 9 TRP A O 15
ATOM 8234 N N . VAL A 1 10 ? 7.012 12.394 1.818 1.00 0.00 10 VAL A N 15
ATOM 8235 C CA . VAL A 1 10 ? 6.461 12.862 3.083 1.00 0.00 10 VAL A CA 15
ATOM 8236 C C . VAL A 1 10 ? 6.409 14.397 3.119 1.00 0.00 10 VAL A C 15
ATOM 8237 O O . VAL A 1 10 ? 7.314 15.082 2.629 1.00 0.00 10 VAL A O 15
ATOM 8250 N N . GLY A 1 11 ? 5.364 14.932 3.747 1.00 0.00 11 GLY A N 15
ATOM 8251 C CA . GLY A 1 11 ? 5.217 16.350 4.016 1.00 0.00 11 GLY A CA 15
ATOM 8252 C C . GLY A 1 11 ? 3.958 16.609 4.835 1.00 0.00 11 GLY A C 15
ATOM 8253 O O . GLY A 1 11 ? 3.066 15.758 4.890 1.00 0.00 11 GLY A O 15
ATOM 8257 N N . GLY A 1 12 ? 3.906 17.758 5.514 1.00 0.00 12 GLY A N 15
ATOM 8258 C CA . GLY A 1 12 ? 2.812 18.141 6.405 1.00 0.00 12 GLY A CA 15
ATOM 8259 C C . GLY A 1 12 ? 2.565 17.148 7.550 1.00 0.00 12 GLY A C 15
ATOM 8260 O O . GLY A 1 12 ? 1.478 17.150 8.129 1.00 0.00 12 GLY A O 15
ATOM 8264 N N . THR A 1 13 ? 3.541 16.291 7.868 1.00 0.00 13 THR A N 15
ATOM 8265 C CA . THR A 1 13 ? 3.404 15.157 8.775 1.00 0.00 13 THR A CA 15
ATOM 8266 C C . THR A 1 13 ? 4.725 14.997 9.546 1.00 0.00 13 THR A C 15
ATOM 8267 O O . THR A 1 13 ? 5.510 14.092 9.255 1.00 0.00 13 THR A O 15
ATOM 8278 N N . PRO A 1 14 ? 5.048 15.899 10.495 1.00 0.00 14 PRO A N 15
ATOM 8279 C CA . PRO A 1 14 ? 6.318 15.856 11.211 1.00 0.00 14 PRO A CA 15
ATOM 8280 C C . PRO A 1 14 ? 6.515 14.553 11.997 1.00 0.00 14 PRO A C 15
ATOM 8281 O O . PRO A 1 14 ? 7.652 14.143 12.222 1.00 0.00 14 PRO A O 15
ATOM 8292 N N . GLU A 1 15 ? 5.436 13.860 12.366 1.00 0.00 15 GLU A N 15
ATOM 8293 C CA . GLU A 1 15 ? 5.497 12.548 12.994 1.00 0.00 15 GLU A CA 15
ATOM 8294 C C . GLU A 1 15 ? 6.148 11.547 12.035 1.00 0.00 15 GLU A C 15
ATOM 8295 O O . GLU A 1 15 ? 6.962 10.718 12.437 1.00 0.00 15 GLU A O 15
ATOM 8307 N N . GLU A 1 16 ? 5.829 11.640 10.744 1.00 0.00 16 GLU A N 15
ATOM 8308 C CA . GLU A 1 16 ? 6.344 10.727 9.737 1.00 0.00 16 GLU A CA 15
ATOM 8309 C C . GLU A 1 16 ? 7.766 11.102 9.345 1.00 0.00 16 GLU A C 15
ATOM 8310 O O . GLU A 1 16 ? 8.524 10.220 8.963 1.00 0.00 16 GLU A O 15
ATOM 8322 N N . LEU A 1 17 ? 8.189 12.359 9.514 1.00 0.00 17 LEU A N 15
ATOM 8323 C CA . LEU A 1 17 ? 9.598 12.708 9.372 1.00 0.00 17 LEU A CA 15
ATOM 8324 C C . LEU A 1 17 ? 10.387 11.921 10.415 1.00 0.00 17 LEU A C 15
ATOM 8325 O O . LEU A 1 17 ? 11.464 11.420 10.103 1.00 0.00 17 LEU A O 15
ATOM 8341 N N . LYS A 1 18 ? 9.844 11.755 11.630 1.00 0.00 18 LYS A N 15
ATOM 8342 C CA . LYS A 1 18 ? 10.534 11.014 12.684 1.00 0.00 18 LYS A CA 15
ATOM 8343 C C . LYS A 1 18 ? 10.510 9.526 12.361 1.00 0.00 18 LYS A C 15
ATOM 8344 O O . LYS A 1 18 ? 11.564 8.892 12.374 1.00 0.00 18 LYS A O 15
ATOM 8363 N N . LYS A 1 19 ? 9.344 8.962 12.028 1.00 0.00 19 LYS A N 15
ATOM 8364 C CA . LYS A 1 19 ? 9.230 7.530 11.735 1.00 0.00 19 LYS A CA 15
ATOM 8365 C C . LYS A 1 19 ? 10.099 7.144 10.540 1.00 0.00 19 LYS A C 15
ATOM 8366 O O . LYS A 1 19 ? 10.820 6.152 10.602 1.00 0.00 19 LYS A O 15
ATOM 8385 N N . LEU A 1 20 ? 10.058 7.919 9.456 1.00 0.00 20 LEU A N 15
ATOM 8386 C CA . LEU A 1 20 ? 10.811 7.601 8.249 1.00 0.00 20 LEU A CA 15
ATOM 8387 C C . LEU A 1 20 ? 12.300 7.861 8.475 1.00 0.00 20 LEU A C 15
ATOM 8388 O O . LEU A 1 20 ? 13.114 7.089 7.970 1.00 0.00 20 LEU A O 15
ATOM 8404 N N . LYS A 1 21 ? 12.691 8.871 9.269 1.00 0.00 21 LYS A N 15
ATOM 8405 C CA . LYS A 1 21 ? 14.097 8.999 9.678 1.00 0.00 21 LYS A CA 15
ATOM 8406 C C . LYS A 1 21 ? 14.533 7.767 10.474 1.00 0.00 21 LYS A C 15
ATOM 8407 O O . LYS A 1 21 ? 15.639 7.274 10.260 1.00 0.00 21 LYS A O 15
ATOM 8426 N N . GLU A 1 22 ? 13.682 7.241 11.356 1.00 0.00 22 GLU A N 15
ATOM 8427 C CA . GLU A 1 22 ? 13.997 6.038 12.111 1.00 0.00 22 GLU A CA 15
ATOM 8428 C C . GLU A 1 22 ? 14.195 4.857 11.154 1.00 0.00 22 GLU A C 15
ATOM 8429 O O . GLU A 1 22 ? 15.150 4.108 11.320 1.00 0.00 22 GLU A O 15
ATOM 8441 N N . GLU A 1 23 ? 13.368 4.711 10.113 1.00 0.00 23 GLU A N 15
ATOM 8442 C CA . GLU A 1 23 ? 13.553 3.670 9.102 1.00 0.00 23 GLU A CA 15
ATOM 8443 C C . GLU A 1 23 ? 14.864 3.856 8.334 1.00 0.00 23 GLU A C 15
ATOM 8444 O O . GLU A 1 23 ? 15.561 2.872 8.084 1.00 0.00 23 GLU A O 15
ATOM 8456 N N . ALA A 1 24 ? 15.238 5.092 7.989 1.00 0.00 24 ALA A N 15
ATOM 8457 C CA . ALA A 1 24 ? 16.510 5.361 7.327 1.00 0.00 24 ALA A CA 15
ATOM 8458 C C . ALA A 1 24 ? 17.675 4.922 8.213 1.00 0.00 24 ALA A C 15
ATOM 8459 O O . ALA A 1 24 ? 18.605 4.275 7.734 1.00 0.00 24 ALA A O 15
ATOM 8466 N N . LYS A 1 25 ? 17.611 5.210 9.514 1.00 0.00 25 LYS A N 15
ATOM 8467 C CA . LYS A 1 25 ? 18.617 4.756 10.470 1.00 0.00 25 LYS A CA 15
ATOM 8468 C C . LYS A 1 25 ? 18.576 3.232 10.626 1.00 0.00 25 LYS A C 15
ATOM 8469 O O . LYS A 1 25 ? 19.631 2.614 10.781 1.00 0.00 25 LYS A O 15
ATOM 8488 N N . LYS A 1 26 ? 17.389 2.616 10.601 1.00 0.00 26 LYS A N 15
ATOM 8489 C CA . LYS A 1 26 ? 17.222 1.206 10.955 1.00 0.00 26 LYS A CA 15
ATOM 8490 C C . LYS A 1 26 ? 17.603 0.282 9.802 1.00 0.00 26 LYS A C 15
ATOM 8491 O O . LYS A 1 26 ? 18.236 -0.747 10.041 1.00 0.00 26 LYS A O 15
ATOM 8510 N N . ALA A 1 27 ? 17.236 0.640 8.569 1.00 0.00 27 ALA A N 15
ATOM 8511 C CA . ALA A 1 27 ? 17.328 -0.236 7.404 1.00 0.00 27 ALA A CA 15
ATOM 8512 C C . ALA A 1 27 ? 18.017 0.429 6.204 1.00 0.00 27 ALA A C 15
ATOM 8513 O O . ALA A 1 27 ? 17.989 -0.133 5.110 1.00 0.00 27 ALA A O 15
ATOM 8520 N N . ASN A 1 28 ? 18.634 1.606 6.385 1.00 0.00 28 ASN A N 15
ATOM 8521 C CA . ASN A 1 28 ? 19.379 2.363 5.363 1.00 0.00 28 ASN A CA 15
ATOM 8522 C C . ASN A 1 28 ? 18.514 2.852 4.192 1.00 0.00 28 ASN A C 15
ATOM 8523 O O . ASN A 1 28 ? 19.051 3.326 3.189 1.00 0.00 28 ASN A O 15
ATOM 8534 N N . ILE A 1 29 ? 17.189 2.700 4.275 1.00 0.00 29 ILE A N 15
ATOM 8535 C CA . ILE A 1 29 ? 16.306 2.929 3.140 1.00 0.00 29 ILE A CA 15
ATOM 8536 C C . ILE A 1 29 ? 16.317 4.394 2.670 1.00 0.00 29 ILE A C 15
ATOM 8537 O O . ILE A 1 29 ? 16.656 5.318 3.417 1.00 0.00 29 ILE A O 15
ATOM 8553 N N . ARG A 1 30 ? 15.966 4.589 1.395 1.00 0.00 30 ARG A N 15
ATOM 8554 C CA . ARG A 1 30 ? 15.896 5.896 0.751 1.00 0.00 30 ARG A CA 15
ATOM 8555 C C . ARG A 1 30 ? 14.839 6.747 1.451 1.00 0.00 30 ARG A C 15
ATOM 8556 O O . ARG A 1 30 ? 13.722 6.286 1.670 1.00 0.00 30 ARG A O 15
ATOM 8577 N N . VAL A 1 31 ? 15.171 8.003 1.742 1.00 0.00 31 VAL A N 15
ATOM 8578 C CA . VAL A 1 31 ? 14.241 8.996 2.265 1.00 0.00 31 VAL A CA 15
ATOM 8579 C C . VAL A 1 31 ? 14.544 10.327 1.571 1.00 0.00 31 VAL A C 15
ATOM 8580 O O . VAL A 1 31 ? 15.704 10.632 1.276 1.00 0.00 31 VAL A O 15
ATOM 8593 N N . THR A 1 32 ? 13.496 11.106 1.304 1.00 0.00 32 THR A N 15
ATOM 8594 C CA . THR A 1 32 ? 13.565 12.419 0.669 1.00 0.00 32 THR A CA 15
ATOM 8595 C C . THR A 1 32 ? 12.547 13.296 1.399 1.00 0.00 32 THR A C 15
ATOM 8596 O O . THR A 1 32 ? 11.341 13.057 1.319 1.00 0.00 32 THR A O 15
ATOM 8607 N N . PHE A 1 33 ? 13.033 14.268 2.170 1.00 0.00 33 PHE A N 15
ATOM 8608 C CA . PHE A 1 33 ? 12.218 15.044 3.093 1.00 0.00 33 PHE A CA 15
ATOM 8609 C C . PHE A 1 33 ? 11.857 16.388 2.467 1.00 0.00 33 PHE A C 15
ATOM 8610 O O . PHE A 1 33 ? 12.537 17.394 2.686 1.00 0.00 33 PHE A O 15
ATOM 8627 N N . TRP A 1 34 ? 10.785 16.400 1.670 1.00 0.00 34 TRP A N 15
ATOM 8628 C CA . TRP A 1 34 ? 10.201 17.647 1.180 1.00 0.00 34 TRP A CA 15
ATOM 8629 C C . TRP A 1 34 ? 9.645 18.465 2.343 1.00 0.00 34 TRP A C 15
ATOM 8630 O O . TRP A 1 34 ? 9.909 19.663 2.444 1.00 0.00 34 TRP A O 15
ATOM 8651 N N . GLY A 1 35 ? 8.877 17.815 3.221 1.00 0.00 35 GLY A N 15
ATOM 8652 C CA . GLY A 1 35 ? 8.272 18.444 4.392 1.00 0.00 35 GLY A CA 15
ATOM 8653 C C . GLY A 1 35 ? 6.972 19.194 4.066 1.00 0.00 35 GLY A C 15
ATOM 8654 O O . GLY A 1 35 ? 6.212 19.494 4.985 1.00 0.00 35 GLY A O 15
ATOM 8658 N N . ASP A 1 36 ? 6.682 19.412 2.775 1.00 0.00 36 ASP A N 15
ATOM 8659 C CA . ASP A 1 36 ? 5.604 20.244 2.230 1.00 0.00 36 ASP A CA 15
ATOM 8660 C C . ASP A 1 36 ? 5.379 21.515 3.060 1.00 0.00 36 ASP A C 15
ATOM 8661 O O . ASP A 1 36 ? 6.286 22.372 3.045 1.00 0.00 36 ASP A O 15
ATOM 8671 N N . GLY A 1 1 ? 22.378 -3.019 -4.661 1.00 0.00 1 GLY A N 16
ATOM 8672 C CA . GLY A 1 1 ? 21.142 -3.154 -3.866 1.00 0.00 1 GLY A CA 16
ATOM 8673 C C . GLY A 1 1 ? 21.438 -3.720 -2.482 1.00 0.00 1 GLY A C 16
ATOM 8674 O O . GLY A 1 1 ? 21.831 -4.884 -2.353 1.00 0.00 1 GLY A O 16
ATOM 8680 N N . SER A 1 2 ? 21.246 -2.911 -1.433 1.00 0.00 2 SER A N 16
ATOM 8681 C CA . SER A 1 2 ? 21.565 -3.265 -0.049 1.00 0.00 2 SER A CA 16
ATOM 8682 C C . SER A 1 2 ? 20.747 -4.461 0.467 1.00 0.00 2 SER A C 16
ATOM 8683 O O . SER A 1 2 ? 21.235 -5.220 1.309 1.00 0.00 2 SER A O 16
ATOM 8691 N N . GLY A 1 3 ? 19.519 -4.639 -0.032 1.00 0.00 3 GLY A N 16
ATOM 8692 C CA . GLY A 1 3 ? 18.631 -5.745 0.324 1.00 0.00 3 GLY A CA 16
ATOM 8693 C C . GLY A 1 3 ? 17.160 -5.350 0.192 1.00 0.00 3 GLY A C 16
ATOM 8694 O O . GLY A 1 3 ? 16.319 -6.192 -0.132 1.00 0.00 3 GLY A O 16
ATOM 8698 N N . GLN A 1 4 ? 16.852 -4.065 0.395 1.00 0.00 4 GLN A N 16
ATOM 8699 C CA . GLN A 1 4 ? 15.533 -3.466 0.247 1.00 0.00 4 GLN A CA 16
ATOM 8700 C C . GLN A 1 4 ? 15.747 -2.003 -0.150 1.00 0.00 4 GLN A C 16
ATOM 8701 O O . GLN A 1 4 ? 16.776 -1.412 0.187 1.00 0.00 4 GLN A O 16
ATOM 8715 N N . VAL A 1 5 ? 14.768 -1.409 -0.832 1.00 0.00 5 VAL A N 16
ATOM 8716 C CA . VAL A 1 5 ? 14.695 0.021 -1.101 1.00 0.00 5 VAL A CA 16
ATOM 8717 C C . VAL A 1 5 ? 13.212 0.375 -1.220 1.00 0.00 5 VAL A C 16
ATOM 8718 O O . VAL A 1 5 ? 12.377 -0.475 -1.542 1.00 0.00 5 VAL A O 16
ATOM 8731 N N . ARG A 1 6 ? 12.892 1.626 -0.903 1.00 0.00 6 ARG A N 16
ATOM 8732 C CA . ARG A 1 6 ? 11.537 2.175 -0.893 1.00 0.00 6 ARG A CA 16
ATOM 8733 C C . ARG A 1 6 ? 11.595 3.596 -1.448 1.00 0.00 6 ARG A C 16
ATOM 8734 O O . ARG A 1 6 ? 12.680 4.120 -1.713 1.00 0.00 6 ARG A O 16
ATOM 8755 N N . THR A 1 7 ? 10.443 4.239 -1.570 1.00 0.00 7 THR A N 16
ATOM 8756 C CA . THR A 1 7 ? 10.329 5.654 -1.871 1.00 0.00 7 THR A CA 16
ATOM 8757 C C . THR A 1 7 ? 9.122 6.155 -1.081 1.00 0.00 7 THR A C 16
ATOM 8758 O O . THR A 1 7 ? 8.174 5.403 -0.825 1.00 0.00 7 THR A O 16
ATOM 8769 N N . ILE A 1 8 ? 9.179 7.420 -0.680 1.00 0.00 8 ILE A N 16
ATOM 8770 C CA . ILE A 1 8 ? 8.188 8.073 0.173 1.00 0.00 8 ILE A CA 16
ATOM 8771 C C . ILE A 1 8 ? 7.875 9.455 -0.418 1.00 0.00 8 ILE A C 16
ATOM 8772 O O . ILE A 1 8 ? 8.576 9.912 -1.326 1.00 0.00 8 ILE A O 16
ATOM 8788 N N . TRP A 1 9 ? 6.866 10.145 0.123 1.00 0.00 9 TRP A N 16
ATOM 8789 C CA . TRP A 1 9 ? 6.505 11.501 -0.289 1.00 0.00 9 TRP A CA 16
ATOM 8790 C C . TRP A 1 9 ? 5.978 12.291 0.921 1.00 0.00 9 TRP A C 16
ATOM 8791 O O . TRP A 1 9 ? 4.941 12.952 0.864 1.00 0.00 9 TRP A O 16
ATOM 8812 N N . VAL A 1 10 ? 6.652 12.150 2.065 1.00 0.00 10 VAL A N 16
ATOM 8813 C CA . VAL A 1 10 ? 6.266 12.829 3.297 1.00 0.00 10 VAL A CA 16
ATOM 8814 C C . VAL A 1 10 ? 6.613 14.322 3.199 1.00 0.00 10 VAL A C 16
ATOM 8815 O O . VAL A 1 10 ? 7.609 14.714 2.578 1.00 0.00 10 VAL A O 16
ATOM 8828 N N . GLY A 1 11 ? 5.803 15.141 3.863 1.00 0.00 11 GLY A N 16
ATOM 8829 C CA . GLY A 1 11 ? 6.026 16.556 4.100 1.00 0.00 11 GLY A CA 16
ATOM 8830 C C . GLY A 1 11 ? 4.934 17.065 5.039 1.00 0.00 11 GLY A C 16
ATOM 8831 O O . GLY A 1 11 ? 3.950 16.360 5.285 1.00 0.00 11 GLY A O 16
ATOM 8835 N N . GLY A 1 12 ? 5.116 18.268 5.588 1.00 0.00 12 GLY A N 16
ATOM 8836 C CA . GLY A 1 12 ? 4.153 18.953 6.448 1.00 0.00 12 GLY A CA 16
ATOM 8837 C C . GLY A 1 12 ? 3.685 18.147 7.667 1.00 0.00 12 GLY A C 16
ATOM 8838 O O . GLY A 1 12 ? 2.611 18.437 8.199 1.00 0.00 12 GLY A O 16
ATOM 8842 N N . THR A 1 13 ? 4.448 17.137 8.103 1.00 0.00 13 THR A N 16
ATOM 8843 C CA . THR A 1 13 ? 4.034 16.165 9.105 1.00 0.00 13 THR A CA 16
ATOM 8844 C C . THR A 1 13 ? 5.287 15.792 9.915 1.00 0.00 13 THR A C 16
ATOM 8845 O O . THR A 1 13 ? 5.875 14.733 9.679 1.00 0.00 13 THR A O 16
ATOM 8856 N N . PRO A 1 14 ? 5.762 16.669 10.824 1.00 0.00 14 PRO A N 16
ATOM 8857 C CA . PRO A 1 14 ? 6.970 16.435 11.615 1.00 0.00 14 PRO A CA 16
ATOM 8858 C C . PRO A 1 14 ? 6.997 15.068 12.305 1.00 0.00 14 PRO A C 16
ATOM 8859 O O . PRO A 1 14 ? 8.058 14.461 12.428 1.00 0.00 14 PRO A O 16
ATOM 8870 N N . GLU A 1 15 ? 5.837 14.568 12.739 1.00 0.00 15 GLU A N 16
ATOM 8871 C CA . GLU A 1 15 ? 5.765 13.311 13.469 1.00 0.00 15 GLU A CA 16
ATOM 8872 C C . GLU A 1 15 ? 6.122 12.142 12.544 1.00 0.00 15 GLU A C 16
ATOM 8873 O O . GLU A 1 15 ? 6.875 11.245 12.921 1.00 0.00 15 GLU A O 16
ATOM 8885 N N . GLU A 1 16 ? 5.634 12.159 11.302 1.00 0.00 16 GLU A N 16
ATOM 8886 C CA . GLU A 1 16 ? 5.893 11.128 10.336 1.00 0.00 16 GLU A CA 16
ATOM 8887 C C . GLU A 1 16 ? 7.328 11.267 9.814 1.00 0.00 16 GLU A C 16
ATOM 8888 O O . GLU A 1 16 ? 8.003 10.265 9.622 1.00 0.00 16 GLU A O 16
ATOM 8900 N N . LEU A 1 17 ? 7.838 12.492 9.651 1.00 0.00 17 LEU A N 16
ATOM 8901 C CA . LEU A 1 17 ? 9.233 12.752 9.313 1.00 0.00 17 LEU A CA 16
ATOM 8902 C C . LEU A 1 17 ? 10.143 12.121 10.362 1.00 0.00 17 LEU A C 16
ATOM 8903 O O . LEU A 1 17 ? 11.164 11.548 9.997 1.00 0.00 17 LEU A O 16
ATOM 8919 N N . LYS A 1 18 ? 9.769 12.161 11.646 1.00 0.00 18 LYS A N 16
ATOM 8920 C CA . LYS A 1 18 ? 10.546 11.514 12.706 1.00 0.00 18 LYS A CA 16
ATOM 8921 C C . LYS A 1 18 ? 10.475 9.999 12.549 1.00 0.00 18 LYS A C 16
ATOM 8922 O O . LYS A 1 18 ? 11.518 9.345 12.555 1.00 0.00 18 LYS A O 16
ATOM 8941 N N . LYS A 1 19 ? 9.279 9.424 12.380 1.00 0.00 19 LYS A N 16
ATOM 8942 C CA . LYS A 1 19 ? 9.133 7.974 12.234 1.00 0.00 19 LYS A CA 16
ATOM 8943 C C . LYS A 1 19 ? 9.888 7.470 11.006 1.00 0.00 19 LYS A C 16
ATOM 8944 O O . LYS A 1 19 ? 10.584 6.461 11.092 1.00 0.00 19 LYS A O 16
ATOM 8963 N N . LEU A 1 20 ? 9.793 8.158 9.869 1.00 0.00 20 LEU A N 16
ATOM 8964 C CA . LEU A 1 20 ? 10.458 7.740 8.641 1.00 0.00 20 LEU A CA 16
ATOM 8965 C C . LEU A 1 20 ? 11.959 8.020 8.720 1.00 0.00 20 LEU A C 16
ATOM 8966 O O . LEU A 1 20 ? 12.732 7.235 8.177 1.00 0.00 20 LEU A O 16
ATOM 8982 N N . LYS A 1 21 ? 12.405 9.068 9.426 1.00 0.00 21 LYS A N 16
ATOM 8983 C CA . LYS A 1 21 ? 13.839 9.231 9.708 1.00 0.00 21 LYS A CA 16
ATOM 8984 C C . LYS A 1 21 ? 14.351 8.057 10.546 1.00 0.00 21 LYS A C 16
ATOM 8985 O O . LYS A 1 21 ? 15.431 7.542 10.265 1.00 0.00 21 LYS A O 16
ATOM 9004 N N . GLU A 1 22 ? 13.590 7.604 11.545 1.00 0.00 22 GLU A N 16
ATOM 9005 C CA . GLU A 1 22 ? 13.962 6.443 12.344 1.00 0.00 22 GLU A CA 16
ATOM 9006 C C . GLU A 1 22 ? 14.008 5.198 11.452 1.00 0.00 22 GLU A C 16
ATOM 9007 O O . GLU A 1 22 ? 14.963 4.434 11.520 1.00 0.00 22 GLU A O 16
ATOM 9019 N N . GLU A 1 23 ? 13.038 5.009 10.556 1.00 0.00 23 GLU A N 16
ATOM 9020 C CA . GLU A 1 23 ? 13.012 3.895 9.610 1.00 0.00 23 GLU A CA 16
ATOM 9021 C C . GLU A 1 23 ? 14.242 3.920 8.697 1.00 0.00 23 GLU A C 16
ATOM 9022 O O . GLU A 1 23 ? 14.844 2.872 8.477 1.00 0.00 23 GLU A O 16
ATOM 9034 N N . ALA A 1 24 ? 14.679 5.105 8.254 1.00 0.00 24 ALA A N 16
ATOM 9035 C CA . ALA A 1 24 ? 15.897 5.306 7.468 1.00 0.00 24 ALA A CA 16
ATOM 9036 C C . ALA A 1 24 ? 17.192 5.012 8.244 1.00 0.00 24 ALA A C 16
ATOM 9037 O O . ALA A 1 24 ? 18.283 5.106 7.676 1.00 0.00 24 ALA A O 16
ATOM 9044 N N . LYS A 1 25 ? 17.089 4.677 9.532 1.00 0.00 25 LYS A N 16
ATOM 9045 C CA . LYS A 1 25 ? 18.197 4.251 10.383 1.00 0.00 25 LYS A CA 16
ATOM 9046 C C . LYS A 1 25 ? 17.957 2.825 10.881 1.00 0.00 25 LYS A C 16
ATOM 9047 O O . LYS A 1 25 ? 18.923 2.109 11.148 1.00 0.00 25 LYS A O 16
ATOM 9066 N N . LYS A 1 26 ? 16.697 2.376 10.965 1.00 0.00 26 LYS A N 16
ATOM 9067 C CA . LYS A 1 26 ? 16.347 0.994 11.276 1.00 0.00 26 LYS A CA 16
ATOM 9068 C C . LYS A 1 26 ? 16.763 0.103 10.107 1.00 0.00 26 LYS A C 16
ATOM 9069 O O . LYS A 1 26 ? 17.321 -0.973 10.323 1.00 0.00 26 LYS A O 16
ATOM 9088 N N . ALA A 1 27 ? 16.525 0.573 8.880 1.00 0.00 27 ALA A N 16
ATOM 9089 C CA . ALA A 1 27 ? 16.926 -0.076 7.641 1.00 0.00 27 ALA A CA 16
ATOM 9090 C C . ALA A 1 27 ? 17.588 0.956 6.723 1.00 0.00 27 ALA A C 16
ATOM 9091 O O . ALA A 1 27 ? 17.415 2.163 6.893 1.00 0.00 27 ALA A O 16
ATOM 9098 N N . ASN A 1 28 ? 18.348 0.474 5.735 1.00 0.00 28 ASN A N 16
ATOM 9099 C CA . ASN A 1 28 ? 19.161 1.309 4.842 1.00 0.00 28 ASN A CA 16
ATOM 9100 C C . ASN A 1 28 ? 18.328 2.074 3.795 1.00 0.00 28 ASN A C 16
ATOM 9101 O O . ASN A 1 28 ? 18.879 2.874 3.039 1.00 0.00 28 ASN A O 16
ATOM 9112 N N . ILE A 1 29 ? 17.022 1.797 3.711 1.00 0.00 29 ILE A N 16
ATOM 9113 C CA . ILE A 1 29 ? 16.131 2.260 2.657 1.00 0.00 29 ILE A CA 16
ATOM 9114 C C . ILE A 1 29 ? 16.183 3.778 2.418 1.00 0.00 29 ILE A C 16
ATOM 9115 O O . ILE A 1 29 ? 16.366 4.588 3.329 1.00 0.00 29 ILE A O 16
ATOM 9131 N N . ARG A 1 30 ? 16.015 4.145 1.145 1.00 0.00 30 ARG A N 16
ATOM 9132 C CA . ARG A 1 30 ? 15.872 5.521 0.689 1.00 0.00 30 ARG A CA 16
ATOM 9133 C C . ARG A 1 30 ? 14.656 6.156 1.360 1.00 0.00 30 ARG A C 16
ATOM 9134 O O . ARG A 1 30 ? 13.615 5.515 1.510 1.00 0.00 30 ARG A O 16
ATOM 9155 N N . VAL A 1 31 ? 14.780 7.442 1.671 1.00 0.00 31 VAL A N 16
ATOM 9156 C CA . VAL A 1 31 ? 13.703 8.314 2.114 1.00 0.00 31 VAL A CA 16
ATOM 9157 C C . VAL A 1 31 ? 13.923 9.666 1.437 1.00 0.00 31 VAL A C 16
ATOM 9158 O O . VAL A 1 31 ? 15.059 10.026 1.105 1.00 0.00 31 VAL A O 16
ATOM 9171 N N . THR A 1 32 ? 12.838 10.409 1.249 1.00 0.00 32 THR A N 16
ATOM 9172 C CA . THR A 1 32 ? 12.849 11.696 0.563 1.00 0.00 32 THR A CA 16
ATOM 9173 C C . THR A 1 32 ? 11.877 12.613 1.306 1.00 0.00 32 THR A C 16
ATOM 9174 O O . THR A 1 32 ? 10.737 12.225 1.561 1.00 0.00 32 THR A O 16
ATOM 9185 N N . PHE A 1 33 ? 12.323 13.810 1.686 1.00 0.00 33 PHE A N 16
ATOM 9186 C CA . PHE A 1 33 ? 11.581 14.684 2.585 1.00 0.00 33 PHE A CA 16
ATOM 9187 C C . PHE A 1 33 ? 11.311 16.013 1.884 1.00 0.00 33 PHE A C 16
ATOM 9188 O O . PHE A 1 33 ? 12.252 16.720 1.512 1.00 0.00 33 PHE A O 16
ATOM 9205 N N . TRP A 1 34 ? 10.034 16.354 1.709 1.00 0.00 34 TRP A N 16
ATOM 9206 C CA . TRP A 1 34 ? 9.614 17.677 1.264 1.00 0.00 34 TRP A CA 16
ATOM 9207 C C . TRP A 1 34 ? 9.287 18.529 2.490 1.00 0.00 34 TRP A C 16
ATOM 9208 O O . TRP A 1 34 ? 8.974 17.994 3.559 1.00 0.00 34 TRP A O 16
ATOM 9229 N N . GLY A 1 35 ? 9.337 19.856 2.335 1.00 0.00 35 GLY A N 16
ATOM 9230 C CA . GLY A 1 35 ? 8.841 20.773 3.353 1.00 0.00 35 GLY A CA 16
ATOM 9231 C C . GLY A 1 35 ? 7.341 20.543 3.529 1.00 0.00 35 GLY A C 16
ATOM 9232 O O . GLY A 1 35 ? 6.871 20.329 4.648 1.00 0.00 35 GLY A O 16
ATOM 9236 N N . ASP A 1 36 ? 6.611 20.494 2.413 1.00 0.00 36 ASP A N 16
ATOM 9237 C CA . ASP A 1 36 ? 5.215 20.084 2.295 1.00 0.00 36 ASP A CA 16
ATOM 9238 C C . ASP A 1 36 ? 4.942 19.783 0.825 1.00 0.00 36 ASP A C 16
ATOM 9239 O O . ASP A 1 36 ? 4.227 18.801 0.542 1.00 0.00 36 ASP A O 16
ATOM 9249 N N . GLY A 1 1 ? 18.765 -10.456 0.696 1.00 0.00 1 GLY A N 17
ATOM 9250 C CA . GLY A 1 1 ? 17.502 -11.091 0.271 1.00 0.00 1 GLY A CA 17
ATOM 9251 C C . GLY A 1 1 ? 16.323 -10.145 0.459 1.00 0.00 1 GLY A C 17
ATOM 9252 O O . GLY A 1 1 ? 16.214 -9.133 -0.242 1.00 0.00 1 GLY A O 17
ATOM 9258 N N . SER A 1 2 ? 15.415 -10.476 1.384 1.00 0.00 2 SER A N 17
ATOM 9259 C CA . SER A 1 2 ? 14.240 -9.669 1.710 1.00 0.00 2 SER A CA 17
ATOM 9260 C C . SER A 1 2 ? 14.640 -8.271 2.211 1.00 0.00 2 SER A C 17
ATOM 9261 O O . SER A 1 2 ? 15.733 -8.079 2.756 1.00 0.00 2 SER A O 17
ATOM 9269 N N . GLY A 1 3 ? 13.740 -7.298 2.058 1.00 0.00 3 GLY A N 17
ATOM 9270 C CA . GLY A 1 3 ? 13.934 -5.918 2.483 1.00 0.00 3 GLY A CA 17
ATOM 9271 C C . GLY A 1 3 ? 12.707 -5.080 2.130 1.00 0.00 3 GLY A C 17
ATOM 9272 O O . GLY A 1 3 ? 11.734 -5.600 1.573 1.00 0.00 3 GLY A O 17
ATOM 9276 N N . GLN A 1 4 ? 12.757 -3.785 2.451 1.00 0.00 4 GLN A N 17
ATOM 9277 C CA . GLN A 1 4 ? 11.667 -2.832 2.229 1.00 0.00 4 GLN A CA 17
ATOM 9278 C C . GLN A 1 4 ? 12.213 -1.469 1.777 1.00 0.00 4 GLN A C 17
ATOM 9279 O O . GLN A 1 4 ? 11.637 -0.423 2.095 1.00 0.00 4 GLN A O 17
ATOM 9293 N N . VAL A 1 5 ? 13.347 -1.474 1.060 1.00 0.00 5 VAL A N 17
ATOM 9294 C CA . VAL A 1 5 ? 13.893 -0.281 0.420 1.00 0.00 5 VAL A CA 17
ATOM 9295 C C . VAL A 1 5 ? 12.838 0.250 -0.548 1.00 0.00 5 VAL A C 17
ATOM 9296 O O . VAL A 1 5 ? 12.343 -0.466 -1.423 1.00 0.00 5 VAL A O 17
ATOM 9309 N N . ARG A 1 6 ? 12.492 1.515 -0.348 1.00 0.00 6 ARG A N 17
ATOM 9310 C CA . ARG A 1 6 ? 11.502 2.276 -1.094 1.00 0.00 6 ARG A CA 17
ATOM 9311 C C . ARG A 1 6 ? 11.881 3.748 -0.946 1.00 0.00 6 ARG A C 17
ATOM 9312 O O . ARG A 1 6 ? 12.852 4.052 -0.248 1.00 0.00 6 ARG A O 17
ATOM 9333 N N . THR A 1 7 ? 11.101 4.637 -1.549 1.00 0.00 7 THR A N 17
ATOM 9334 C CA . THR A 1 7 ? 11.253 6.081 -1.435 1.00 0.00 7 THR A CA 17
ATOM 9335 C C . THR A 1 7 ? 9.882 6.650 -1.072 1.00 0.00 7 THR A C 17
ATOM 9336 O O . THR A 1 7 ? 8.843 6.053 -1.376 1.00 0.00 7 THR A O 17
ATOM 9347 N N . ILE A 1 8 ? 9.894 7.793 -0.390 1.00 0.00 8 ILE A N 17
ATOM 9348 C CA . ILE A 1 8 ? 8.713 8.424 0.203 1.00 0.00 8 ILE A CA 17
ATOM 9349 C C . ILE A 1 8 ? 8.499 9.787 -0.473 1.00 0.00 8 ILE A C 17
ATOM 9350 O O . ILE A 1 8 ? 9.400 10.285 -1.149 1.00 0.00 8 ILE A O 17
ATOM 9366 N N . TRP A 1 9 ? 7.333 10.405 -0.266 1.00 0.00 9 TRP A N 17
ATOM 9367 C CA . TRP A 1 9 ? 7.005 11.728 -0.805 1.00 0.00 9 TRP A CA 17
ATOM 9368 C C . TRP A 1 9 ? 6.140 12.497 0.210 1.00 0.00 9 TRP A C 17
ATOM 9369 O O . TRP A 1 9 ? 5.187 13.190 -0.150 1.00 0.00 9 TRP A O 17
ATOM 9390 N N . VAL A 1 10 ? 6.416 12.312 1.507 1.00 0.00 10 VAL A N 17
ATOM 9391 C CA . VAL A 1 10 ? 5.659 12.961 2.574 1.00 0.00 10 VAL A CA 17
ATOM 9392 C C . VAL A 1 10 ? 5.950 14.467 2.565 1.00 0.00 10 VAL A C 17
ATOM 9393 O O . VAL A 1 10 ? 7.055 14.906 2.223 1.00 0.00 10 VAL A O 17
ATOM 9406 N N . GLY A 1 11 ? 4.968 15.255 3.002 1.00 0.00 11 GLY A N 17
ATOM 9407 C CA . GLY A 1 11 ? 5.044 16.709 3.072 1.00 0.00 11 GLY A CA 17
ATOM 9408 C C . GLY A 1 11 ? 5.768 17.179 4.334 1.00 0.00 11 GLY A C 17
ATOM 9409 O O . GLY A 1 11 ? 5.290 18.096 5.006 1.00 0.00 11 GLY A O 17
ATOM 9413 N N . GLY A 1 12 ? 6.873 16.514 4.694 1.00 0.00 12 GLY A N 17
ATOM 9414 C CA . GLY A 1 12 ? 7.648 16.805 5.894 1.00 0.00 12 GLY A CA 17
ATOM 9415 C C . GLY A 1 12 ? 6.793 16.704 7.157 1.00 0.00 12 GLY A C 17
ATOM 9416 O O . GLY A 1 12 ? 6.959 17.502 8.079 1.00 0.00 12 GLY A O 17
ATOM 9420 N N . THR A 1 13 ? 5.839 15.771 7.179 1.00 0.00 13 THR A N 17
ATOM 9421 C CA . THR A 1 13 ? 4.870 15.609 8.245 1.00 0.00 13 THR A CA 17
ATOM 9422 C C . THR A 1 13 ? 5.615 15.236 9.532 1.00 0.00 13 THR A C 17
ATOM 9423 O O . THR A 1 13 ? 6.315 14.218 9.533 1.00 0.00 13 THR A O 17
ATOM 9434 N N . PRO A 1 14 ? 5.450 15.966 10.651 1.00 0.00 14 PRO A N 17
ATOM 9435 C CA . PRO A 1 14 ? 6.072 15.583 11.916 1.00 0.00 14 PRO A CA 17
ATOM 9436 C C . PRO A 1 14 ? 5.504 14.258 12.443 1.00 0.00 14 PRO A C 17
ATOM 9437 O O . PRO A 1 14 ? 6.134 13.598 13.264 1.00 0.00 14 PRO A O 17
ATOM 9448 N N . GLU A 1 15 ? 4.337 13.840 11.946 1.00 0.00 15 GLU A N 17
ATOM 9449 C CA . GLU A 1 15 ? 3.693 12.589 12.318 1.00 0.00 15 GLU A CA 17
ATOM 9450 C C . GLU A 1 15 ? 4.355 11.395 11.612 1.00 0.00 15 GLU A C 17
ATOM 9451 O O . GLU A 1 15 ? 4.073 10.249 11.966 1.00 0.00 15 GLU A O 17
ATOM 9463 N N . GLU A 1 16 ? 5.222 11.643 10.620 1.00 0.00 16 GLU A N 17
ATOM 9464 C CA . GLU A 1 16 ? 5.749 10.605 9.738 1.00 0.00 16 GLU A CA 17
ATOM 9465 C C . GLU A 1 16 ? 7.267 10.641 9.754 1.00 0.00 16 GLU A C 17
ATOM 9466 O O . GLU A 1 16 ? 7.890 9.607 9.987 1.00 0.00 16 GLU A O 17
ATOM 9478 N N . LEU A 1 17 ? 7.885 11.820 9.613 1.00 0.00 17 LEU A N 17
ATOM 9479 C CA . LEU A 1 17 ? 9.344 11.931 9.672 1.00 0.00 17 LEU A CA 17
ATOM 9480 C C . LEU A 1 17 ? 9.899 11.383 10.987 1.00 0.00 17 LEU A C 17
ATOM 9481 O O . LEU A 1 17 ? 11.010 10.861 10.995 1.00 0.00 17 LEU A O 17
ATOM 9497 N N . LYS A 1 18 ? 9.120 11.419 12.077 1.00 0.00 18 LYS A N 17
ATOM 9498 C CA . LYS A 1 18 ? 9.580 10.904 13.371 1.00 0.00 18 LYS A CA 17
ATOM 9499 C C . LYS A 1 18 ? 9.740 9.377 13.379 1.00 0.00 18 LYS A C 17
ATOM 9500 O O . LYS A 1 18 ? 10.385 8.855 14.288 1.00 0.00 18 LYS A O 17
ATOM 9519 N N . LYS A 1 19 ? 9.206 8.659 12.384 1.00 0.00 19 LYS A N 17
ATOM 9520 C CA . LYS A 1 19 ? 9.407 7.217 12.226 1.00 0.00 19 LYS A CA 17
ATOM 9521 C C . LYS A 1 19 ? 10.260 6.966 10.990 1.00 0.00 19 LYS A C 17
ATOM 9522 O O . LYS A 1 19 ? 11.197 6.174 11.041 1.00 0.00 19 LYS A O 17
ATOM 9541 N N . LEU A 1 20 ? 9.990 7.676 9.894 1.00 0.00 20 LEU A N 17
ATOM 9542 C CA . LEU A 1 20 ? 10.691 7.495 8.630 1.00 0.00 20 LEU A CA 17
ATOM 9543 C C . LEU A 1 20 ? 12.180 7.827 8.761 1.00 0.00 20 LEU A C 17
ATOM 9544 O O . LEU A 1 20 ? 13.008 7.086 8.236 1.00 0.00 20 LEU A O 17
ATOM 9560 N N . LYS A 1 21 ? 12.550 8.899 9.474 1.00 0.00 21 LYS A N 17
ATOM 9561 C CA . LYS A 1 21 ? 13.960 9.256 9.659 1.00 0.00 21 LYS A CA 17
ATOM 9562 C C . LYS A 1 21 ? 14.677 8.224 10.528 1.00 0.00 21 LYS A C 17
ATOM 9563 O O . LYS A 1 21 ? 15.861 7.978 10.311 1.00 0.00 21 LYS A O 17
ATOM 9582 N N . GLU A 1 22 ? 13.979 7.597 11.480 1.00 0.00 22 GLU A N 17
ATOM 9583 C CA . GLU A 1 22 ? 14.546 6.495 12.245 1.00 0.00 22 GLU A CA 17
ATOM 9584 C C . GLU A 1 22 ? 14.778 5.312 11.302 1.00 0.00 22 GLU A C 17
ATOM 9585 O O . GLU A 1 22 ? 15.865 4.745 11.292 1.00 0.00 22 GLU A O 17
ATOM 9597 N N . GLU A 1 23 ? 13.804 4.968 10.454 1.00 0.00 23 GLU A N 17
ATOM 9598 C CA . GLU A 1 23 ? 13.914 3.857 9.514 1.00 0.00 23 GLU A CA 17
ATOM 9599 C C . GLU A 1 23 ? 15.072 4.073 8.535 1.00 0.00 23 GLU A C 17
ATOM 9600 O O . GLU A 1 23 ? 15.816 3.134 8.264 1.00 0.00 23 GLU A O 17
ATOM 9612 N N . ALA A 1 24 ? 15.288 5.313 8.086 1.00 0.00 24 ALA A N 17
ATOM 9613 C CA . ALA A 1 24 ? 16.394 5.695 7.210 1.00 0.00 24 ALA A CA 17
ATOM 9614 C C . ALA A 1 24 ? 17.775 5.452 7.833 1.00 0.00 24 ALA A C 17
ATOM 9615 O O . ALA A 1 24 ? 18.781 5.464 7.121 1.00 0.00 24 ALA A O 17
ATOM 9622 N N . LYS A 1 25 ? 17.836 5.248 9.153 1.00 0.00 25 LYS A N 17
ATOM 9623 C CA . LYS A 1 25 ? 19.054 4.936 9.894 1.00 0.00 25 LYS A CA 17
ATOM 9624 C C . LYS A 1 25 ? 19.022 3.480 10.363 1.00 0.00 25 LYS A C 17
ATOM 9625 O O . LYS A 1 25 ? 20.080 2.872 10.528 1.00 0.00 25 LYS A O 17
ATOM 9644 N N . LYS A 1 26 ? 17.831 2.905 10.565 1.00 0.00 26 LYS A N 17
ATOM 9645 C CA . LYS A 1 26 ? 17.657 1.529 11.027 1.00 0.00 26 LYS A CA 17
ATOM 9646 C C . LYS A 1 26 ? 17.949 0.546 9.895 1.00 0.00 26 LYS A C 17
ATOM 9647 O O . LYS A 1 26 ? 18.509 -0.523 10.145 1.00 0.00 26 LYS A O 17
ATOM 9666 N N . ALA A 1 27 ? 17.587 0.907 8.662 1.00 0.00 27 ALA A N 17
ATOM 9667 C CA . ALA A 1 27 ? 17.734 0.088 7.468 1.00 0.00 27 ALA A CA 17
ATOM 9668 C C . ALA A 1 27 ? 18.182 0.965 6.294 1.00 0.00 27 ALA A C 17
ATOM 9669 O O . ALA A 1 27 ? 18.163 2.194 6.372 1.00 0.00 27 ALA A O 17
ATOM 9676 N N . ASN A 1 28 ? 18.561 0.329 5.181 1.00 0.00 28 ASN A N 17
ATOM 9677 C CA . ASN A 1 28 ? 19.129 0.981 3.991 1.00 0.00 28 ASN A CA 17
ATOM 9678 C C . ASN A 1 28 ? 18.059 1.690 3.135 1.00 0.00 28 ASN A C 17
ATOM 9679 O O . ASN A 1 28 ? 18.274 1.947 1.948 1.00 0.00 28 ASN A O 17
ATOM 9690 N N . ILE A 1 29 ? 16.862 1.919 3.674 1.00 0.00 29 ILE A N 17
ATOM 9691 C CA . ILE A 1 29 ? 15.744 2.481 2.925 1.00 0.00 29 ILE A CA 17
ATOM 9692 C C . ILE A 1 29 ? 16.010 3.962 2.600 1.00 0.00 29 ILE A C 17
ATOM 9693 O O . ILE A 1 29 ? 16.822 4.608 3.271 1.00 0.00 29 ILE A O 17
ATOM 9709 N N . ARG A 1 30 ? 15.341 4.516 1.578 1.00 0.00 30 ARG A N 17
ATOM 9710 C CA . ARG A 1 30 ? 15.487 5.928 1.208 1.00 0.00 30 ARG A CA 17
ATOM 9711 C C . ARG A 1 30 ? 14.326 6.722 1.797 1.00 0.00 30 ARG A C 17
ATOM 9712 O O . ARG A 1 30 ? 13.199 6.232 1.872 1.00 0.00 30 ARG A O 17
ATOM 9733 N N . VAL A 1 31 ? 14.589 7.974 2.158 1.00 0.00 31 VAL A N 17
ATOM 9734 C CA . VAL A 1 31 ? 13.574 8.948 2.544 1.00 0.00 31 VAL A CA 17
ATOM 9735 C C . VAL A 1 31 ? 13.914 10.276 1.879 1.00 0.00 31 VAL A C 17
ATOM 9736 O O . VAL A 1 31 ? 15.071 10.550 1.552 1.00 0.00 31 VAL A O 17
ATOM 9749 N N . THR A 1 32 ? 12.897 11.102 1.671 1.00 0.00 32 THR A N 17
ATOM 9750 C CA . THR A 1 32 ? 13.021 12.493 1.249 1.00 0.00 32 THR A CA 17
ATOM 9751 C C . THR A 1 32 ? 11.775 13.206 1.778 1.00 0.00 32 THR A C 17
ATOM 9752 O O . THR A 1 32 ? 10.698 12.612 1.840 1.00 0.00 32 THR A O 17
ATOM 9763 N N . PHE A 1 33 ? 11.927 14.465 2.186 1.00 0.00 33 PHE A N 17
ATOM 9764 C CA . PHE A 1 33 ? 10.904 15.209 2.907 1.00 0.00 33 PHE A CA 17
ATOM 9765 C C . PHE A 1 33 ? 10.742 16.562 2.212 1.00 0.00 33 PHE A C 17
ATOM 9766 O O . PHE A 1 33 ? 11.671 17.373 2.221 1.00 0.00 33 PHE A O 17
ATOM 9783 N N . TRP A 1 34 ? 9.592 16.794 1.572 1.00 0.00 34 TRP A N 17
ATOM 9784 C CA . TRP A 1 34 ? 9.308 18.051 0.879 1.00 0.00 34 TRP A CA 17
ATOM 9785 C C . TRP A 1 34 ? 8.560 19.004 1.805 1.00 0.00 34 TRP A C 17
ATOM 9786 O O . TRP A 1 34 ? 7.756 18.570 2.628 1.00 0.00 34 TRP A O 17
ATOM 9807 N N . GLY A 1 35 ? 8.741 20.311 1.606 1.00 0.00 35 GLY A N 17
ATOM 9808 C CA . GLY A 1 35 ? 7.949 21.355 2.250 1.00 0.00 35 GLY A CA 17
ATOM 9809 C C . GLY A 1 35 ? 6.638 21.566 1.485 1.00 0.00 35 GLY A C 17
ATOM 9810 O O . GLY A 1 35 ? 6.282 22.703 1.170 1.00 0.00 35 GLY A O 17
ATOM 9814 N N . ASP A 1 36 ? 5.983 20.467 1.094 1.00 0.00 36 ASP A N 17
ATOM 9815 C CA . ASP A 1 36 ? 4.789 20.456 0.249 1.00 0.00 36 ASP A CA 17
ATOM 9816 C C . ASP A 1 36 ? 3.656 21.263 0.881 1.00 0.00 36 ASP A C 17
ATOM 9817 O O . ASP A 1 36 ? 3.048 22.090 0.173 1.00 0.00 36 ASP A O 17
ATOM 9827 N N . GLY A 1 1 ? 21.832 -9.894 6.960 1.00 0.00 1 GLY A N 18
ATOM 9828 C CA . GLY A 1 1 ? 21.315 -8.696 7.649 1.00 0.00 1 GLY A CA 18
ATOM 9829 C C . GLY A 1 1 ? 20.002 -8.233 7.031 1.00 0.00 1 GLY A C 18
ATOM 9830 O O . GLY A 1 1 ? 19.976 -7.779 5.880 1.00 0.00 1 GLY A O 18
ATOM 9836 N N . SER A 1 2 ? 18.899 -8.342 7.781 1.00 0.00 2 SER A N 18
ATOM 9837 C CA . SER A 1 2 ? 17.569 -7.907 7.358 1.00 0.00 2 SER A CA 18
ATOM 9838 C C . SER A 1 2 ? 17.545 -6.398 7.055 1.00 0.00 2 SER A C 18
ATOM 9839 O O . SER A 1 2 ? 18.321 -5.622 7.623 1.00 0.00 2 SER A O 18
ATOM 9847 N N . GLY A 1 3 ? 16.628 -5.977 6.182 1.00 0.00 3 GLY A N 18
ATOM 9848 C CA . GLY A 1 3 ? 16.447 -4.591 5.776 1.00 0.00 3 GLY A CA 18
ATOM 9849 C C . GLY A 1 3 ? 15.355 -4.496 4.712 1.00 0.00 3 GLY A C 18
ATOM 9850 O O . GLY A 1 3 ? 14.751 -5.509 4.343 1.00 0.00 3 GLY A O 18
ATOM 9854 N N . GLN A 1 4 ? 15.106 -3.282 4.221 1.00 0.00 4 GLN A N 18
ATOM 9855 C CA . GLN A 1 4 ? 14.163 -2.990 3.145 1.00 0.00 4 GLN A CA 18
ATOM 9856 C C . GLN A 1 4 ? 14.629 -1.738 2.403 1.00 0.00 4 GLN A C 18
ATOM 9857 O O . GLN A 1 4 ? 15.456 -0.980 2.921 1.00 0.00 4 GLN A O 18
ATOM 9871 N N . VAL A 1 5 ? 14.078 -1.509 1.209 1.00 0.00 5 VAL A N 18
ATOM 9872 C CA . VAL A 1 5 ? 14.338 -0.326 0.397 1.00 0.00 5 VAL A CA 18
ATOM 9873 C C . VAL A 1 5 ? 12.997 0.112 -0.196 1.00 0.00 5 VAL A C 18
ATOM 9874 O O . VAL A 1 5 ? 12.255 -0.711 -0.739 1.00 0.00 5 VAL A O 18
ATOM 9887 N N . ARG A 1 6 ? 12.685 1.403 -0.081 1.00 0.00 6 ARG A N 18
ATOM 9888 C CA . ARG A 1 6 ? 11.541 2.067 -0.697 1.00 0.00 6 ARG A CA 18
ATOM 9889 C C . ARG A 1 6 ? 11.835 3.562 -0.720 1.00 0.00 6 ARG A C 18
ATOM 9890 O O . ARG A 1 6 ? 12.658 4.023 0.074 1.00 0.00 6 ARG A O 18
ATOM 9911 N N . THR A 1 7 ? 11.164 4.307 -1.591 1.00 0.00 7 THR A N 18
ATOM 9912 C CA . THR A 1 7 ? 11.169 5.764 -1.581 1.00 0.00 7 THR A CA 18
ATOM 9913 C C . THR A 1 7 ? 9.883 6.216 -0.884 1.00 0.00 7 THR A C 18
ATOM 9914 O O . THR A 1 7 ? 8.872 5.505 -0.893 1.00 0.00 7 THR A O 18
ATOM 9925 N N . ILE A 1 8 ? 9.930 7.397 -0.272 1.00 0.00 8 ILE A N 18
ATOM 9926 C CA . ILE A 1 8 ? 8.828 7.971 0.502 1.00 0.00 8 ILE A CA 18
ATOM 9927 C C . ILE A 1 8 ? 8.305 9.222 -0.221 1.00 0.00 8 ILE A C 18
ATOM 9928 O O . ILE A 1 8 ? 8.914 9.675 -1.193 1.00 0.00 8 ILE A O 18
ATOM 9944 N N . TRP A 1 9 ? 7.212 9.811 0.273 1.00 0.00 9 TRP A N 18
ATOM 9945 C CA . TRP A 1 9 ? 6.699 11.085 -0.216 1.00 0.00 9 TRP A CA 18
ATOM 9946 C C . TRP A 1 9 ? 6.024 11.805 0.953 1.00 0.00 9 TRP A C 18
ATOM 9947 O O . TRP A 1 9 ? 4.797 11.863 1.048 1.00 0.00 9 TRP A O 18
ATOM 9968 N N . VAL A 1 10 ? 6.836 12.305 1.888 1.00 0.00 10 VAL A N 18
ATOM 9969 C CA . VAL A 1 10 ? 6.353 13.061 3.044 1.00 0.00 10 VAL A CA 18
ATOM 9970 C C . VAL A 1 10 ? 7.042 14.422 3.073 1.00 0.00 10 VAL A C 18
ATOM 9971 O O . VAL A 1 10 ? 8.136 14.595 2.529 1.00 0.00 10 VAL A O 18
ATOM 9984 N N . GLY A 1 11 ? 6.410 15.373 3.750 1.00 0.00 11 GLY A N 18
ATOM 9985 C CA . GLY A 1 11 ? 6.982 16.670 4.052 1.00 0.00 11 GLY A CA 18
ATOM 9986 C C . GLY A 1 11 ? 6.107 17.369 5.081 1.00 0.00 11 GLY A C 18
ATOM 9987 O O . GLY A 1 11 ? 4.879 17.316 4.976 1.00 0.00 11 GLY A O 18
ATOM 9991 N N . GLY A 1 12 ? 6.733 17.988 6.084 1.00 0.00 12 GLY A N 18
ATOM 9992 C CA . GLY A 1 12 ? 6.054 18.715 7.152 1.00 0.00 12 GLY A CA 18
ATOM 9993 C C . GLY A 1 12 ? 5.025 17.881 7.924 1.00 0.00 12 GLY A C 18
ATOM 9994 O O . GLY A 1 12 ? 4.097 18.454 8.501 1.00 0.00 12 GLY A O 18
ATOM 9998 N N . THR A 1 13 ? 5.139 16.549 7.927 1.00 0.00 13 THR A N 18
ATOM 9999 C CA . THR A 1 13 ? 4.268 15.666 8.683 1.00 0.00 13 THR A CA 18
ATOM 10000 C C . THR A 1 13 ? 4.545 15.859 10.185 1.00 0.00 13 THR A C 18
ATOM 10001 O O . THR A 1 13 ? 5.670 16.206 10.564 1.00 0.00 13 THR A O 18
ATOM 10012 N N . PRO A 1 14 ? 3.543 15.659 11.061 1.00 0.00 14 PRO A N 18
ATOM 10013 C CA . PRO A 1 14 ? 3.685 15.967 12.482 1.00 0.00 14 PRO A CA 18
ATOM 10014 C C . PRO A 1 14 ? 4.652 15.007 13.185 1.00 0.00 14 PRO A C 18
ATOM 10015 O O . PRO A 1 14 ? 5.252 15.376 14.195 1.00 0.00 14 PRO A O 18
ATOM 10026 N N . GLU A 1 15 ? 4.809 13.786 12.658 1.00 0.00 15 GLU A N 18
ATOM 10027 C CA . GLU A 1 15 ? 5.679 12.759 13.213 1.00 0.00 15 GLU A CA 18
ATOM 10028 C C . GL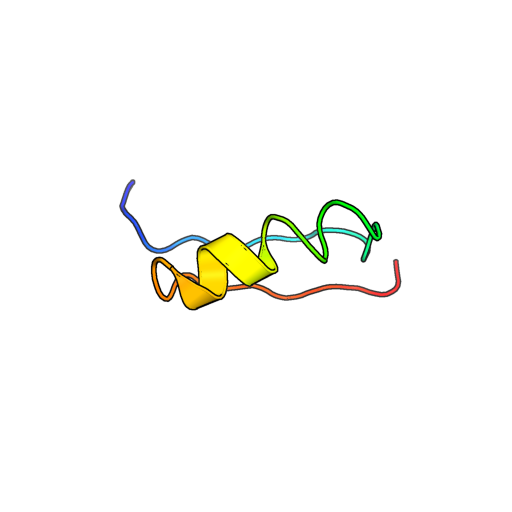U A 1 15 ? 6.046 11.691 12.172 1.00 0.00 15 GLU A C 18
ATOM 10029 O O . GLU A 1 15 ? 6.967 10.911 12.405 1.00 0.00 15 GLU A O 18
ATOM 10041 N N . GLU A 1 16 ? 5.377 11.630 11.011 1.00 0.00 16 GLU A N 18
ATOM 10042 C CA . GLU A 1 16 ? 5.626 10.537 10.068 1.00 0.00 16 GLU A CA 18
ATOM 10043 C C . GLU A 1 16 ? 7.045 10.625 9.507 1.00 0.00 16 GLU A C 18
ATOM 10044 O O . GLU A 1 16 ? 7.712 9.604 9.385 1.00 0.00 16 GLU A O 18
ATOM 10056 N N . LEU A 1 17 ? 7.564 11.834 9.262 1.00 0.00 17 LEU A N 18
ATOM 10057 C CA . LEU A 1 17 ? 8.958 12.022 8.873 1.00 0.00 17 LEU A CA 18
ATOM 10058 C C . LEU A 1 17 ? 9.925 11.623 9.985 1.00 0.00 17 LEU A C 18
ATOM 10059 O O . LEU A 1 17 ? 11.066 11.297 9.677 1.00 0.00 17 LEU A O 18
ATOM 10075 N N . LYS A 1 18 ? 9.501 11.584 11.256 1.00 0.00 18 LYS A N 18
ATOM 10076 C CA . LYS A 1 18 ? 10.355 11.109 12.345 1.00 0.00 18 LYS A CA 18
ATOM 10077 C C . LYS A 1 18 ? 10.392 9.584 12.316 1.00 0.00 18 LYS A C 18
ATOM 10078 O O . LYS A 1 18 ? 11.475 9.003 12.369 1.00 0.00 18 LYS A O 18
ATOM 10097 N N . LYS A 1 19 ? 9.237 8.925 12.163 1.00 0.00 19 LYS A N 18
ATOM 10098 C CA . LYS A 1 19 ? 9.186 7.472 11.982 1.00 0.00 19 LYS A CA 18
ATOM 10099 C C . LYS A 1 19 ? 9.990 7.063 10.752 1.00 0.00 19 LYS A C 18
ATOM 10100 O O . LYS A 1 19 ? 10.790 6.134 10.829 1.00 0.00 19 LYS A O 18
ATOM 10119 N N . LEU A 1 20 ? 9.811 7.750 9.623 1.00 0.00 20 LEU A N 18
ATOM 10120 C CA . LEU A 1 20 ? 10.516 7.410 8.394 1.00 0.00 20 LEU A CA 18
ATOM 10121 C C . LEU A 1 20 ? 12.000 7.752 8.513 1.00 0.00 20 LEU A C 18
ATOM 10122 O O . LEU A 1 20 ? 12.817 6.986 8.014 1.00 0.00 20 LEU A O 18
ATOM 10138 N N . LYS A 1 21 ? 12.394 8.822 9.219 1.00 0.00 21 LYS A N 18
ATOM 10139 C CA . LYS A 1 21 ? 13.811 9.047 9.529 1.00 0.00 21 LYS A CA 18
ATOM 10140 C C . LYS A 1 21 ? 14.379 7.886 10.349 1.00 0.00 21 LYS A C 18
ATOM 10141 O O . LYS A 1 21 ? 15.475 7.428 10.047 1.00 0.00 21 LYS A O 18
ATOM 10160 N N . GLU A 1 22 ? 13.652 7.370 11.341 1.00 0.00 22 GLU A N 18
ATOM 10161 C CA . GLU A 1 22 ? 14.088 6.195 12.092 1.00 0.00 22 GLU A CA 18
ATOM 10162 C C . GLU A 1 22 ? 14.219 4.992 11.159 1.00 0.00 22 GLU A C 18
ATOM 10163 O O . GLU A 1 22 ? 15.208 4.270 11.237 1.00 0.00 22 GLU A O 18
ATOM 10175 N N . GLU A 1 23 ? 13.299 4.813 10.211 1.00 0.00 23 GLU A N 18
ATOM 10176 C CA . GLU A 1 23 ? 13.402 3.786 9.185 1.00 0.00 23 GLU A CA 18
ATOM 10177 C C . GLU A 1 23 ? 14.638 4.004 8.300 1.00 0.00 23 GLU A C 18
ATOM 10178 O O . GLU A 1 23 ? 15.259 3.025 7.904 1.00 0.00 23 GLU A O 18
ATOM 10190 N N . ALA A 1 24 ? 15.080 5.243 8.056 1.00 0.00 24 ALA A N 18
ATOM 10191 C CA . ALA A 1 24 ? 16.331 5.513 7.347 1.00 0.00 24 ALA A CA 18
ATOM 10192 C C . ALA A 1 24 ? 17.559 5.100 8.165 1.00 0.00 24 ALA A C 18
ATOM 10193 O O . ALA A 1 24 ? 18.599 4.779 7.589 1.00 0.00 24 ALA A O 18
ATOM 10200 N N . LYS A 1 25 ? 17.471 5.126 9.500 1.00 0.00 25 LYS A N 18
ATOM 10201 C CA . LYS A 1 25 ? 18.531 4.592 10.355 1.00 0.00 25 LYS A CA 18
ATOM 10202 C C . LYS A 1 25 ? 18.433 3.068 10.419 1.00 0.00 25 LYS A C 18
ATOM 10203 O O . LYS A 1 25 ? 19.461 2.399 10.534 1.00 0.00 25 LYS A O 18
ATOM 10222 N N . LYS A 1 26 ? 17.218 2.512 10.357 1.00 0.00 26 LYS A N 18
ATOM 10223 C CA . LYS A 1 26 ? 16.977 1.092 10.622 1.00 0.00 26 LYS A CA 18
ATOM 10224 C C . LYS A 1 26 ? 17.070 0.234 9.361 1.00 0.00 26 LYS A C 18
ATOM 10225 O O . LYS A 1 26 ? 17.341 -0.962 9.470 1.00 0.00 26 LYS A O 18
ATOM 10244 N N . ALA A 1 27 ? 16.867 0.816 8.181 1.00 0.00 27 ALA A N 18
ATOM 10245 C CA . ALA A 1 27 ? 16.848 0.142 6.890 1.00 0.00 27 ALA A CA 18
ATOM 10246 C C . ALA A 1 27 ? 17.510 1.029 5.827 1.00 0.00 27 ALA A C 18
ATOM 10247 O O . ALA A 1 27 ? 17.839 2.188 6.072 1.00 0.00 27 ALA A O 18
ATOM 10254 N N . ASN A 1 28 ? 17.699 0.476 4.627 1.00 0.00 28 ASN A N 18
ATOM 10255 C CA . ASN A 1 28 ? 18.438 1.101 3.522 1.00 0.00 28 ASN A CA 18
ATOM 10256 C C . ASN A 1 28 ? 17.589 2.106 2.724 1.00 0.00 28 ASN A C 18
ATOM 10257 O O . ASN A 1 28 ? 18.039 2.637 1.709 1.00 0.00 28 ASN A O 18
ATOM 10268 N N . ILE A 1 29 ? 16.339 2.319 3.138 1.00 0.00 29 ILE A N 18
ATOM 10269 C CA . ILE A 1 29 ? 15.318 3.064 2.410 1.00 0.00 29 ILE A CA 18
ATOM 10270 C C . ILE A 1 29 ? 15.762 4.477 1.983 1.00 0.00 29 ILE A C 18
ATOM 10271 O O . ILE A 1 29 ? 16.566 5.140 2.645 1.00 0.00 29 ILE A O 18
ATOM 10287 N N . ARG A 1 30 ? 15.189 4.953 0.874 1.00 0.00 30 ARG A N 18
ATOM 10288 C CA . ARG A 1 30 ? 15.484 6.240 0.256 1.00 0.00 30 ARG A CA 18
ATOM 10289 C C . ARG A 1 30 ? 14.488 7.271 0.761 1.00 0.00 30 ARG A C 18
ATOM 10290 O O . ARG A 1 30 ? 13.532 7.641 0.073 1.00 0.00 30 ARG A O 18
ATOM 10311 N N . VAL A 1 31 ? 14.689 7.709 2.000 1.00 0.00 31 VAL A N 18
ATOM 10312 C CA . VAL A 1 31 ? 13.905 8.826 2.511 1.00 0.00 31 VAL A CA 18
ATOM 10313 C C . VAL A 1 31 ? 14.211 10.071 1.672 1.00 0.00 31 VAL A C 18
ATOM 10314 O O . VAL A 1 31 ? 15.360 10.323 1.300 1.00 0.00 31 VAL A O 18
ATOM 10327 N N . THR A 1 32 ? 13.166 10.840 1.383 1.00 0.00 32 THR A N 18
ATOM 10328 C CA . THR A 1 32 ? 13.204 12.088 0.642 1.00 0.00 32 THR A CA 18
ATOM 10329 C C . THR A 1 32 ? 12.130 12.951 1.303 1.00 0.00 32 THR A C 18
ATOM 10330 O O . THR A 1 32 ? 10.990 12.501 1.447 1.00 0.00 32 THR A O 18
ATOM 10341 N N . PHE A 1 33 ? 12.494 14.149 1.756 1.00 0.00 33 PHE A N 18
ATOM 10342 C CA . PHE A 1 33 ? 11.635 14.975 2.593 1.00 0.00 33 PHE A CA 18
ATOM 10343 C C . PHE A 1 33 ? 11.330 16.271 1.847 1.00 0.00 33 PHE A C 18
ATOM 10344 O O . PHE A 1 33 ? 12.214 17.107 1.640 1.00 0.00 33 PHE A O 18
ATOM 10361 N N . TRP A 1 34 ? 10.080 16.411 1.413 1.00 0.00 34 TRP A N 18
ATOM 10362 C CA . TRP A 1 34 ? 9.548 17.642 0.848 1.00 0.00 34 TRP A CA 18
ATOM 10363 C C . TRP A 1 34 ? 9.357 18.686 1.953 1.00 0.00 34 TRP A C 18
ATOM 10364 O O . TRP A 1 34 ? 9.359 18.356 3.143 1.00 0.00 34 TRP A O 18
ATOM 10385 N N . GLY A 1 35 ? 9.169 19.950 1.564 1.00 0.00 35 GLY A N 18
ATOM 10386 C CA . GLY A 1 35 ? 8.750 20.988 2.498 1.00 0.00 35 GLY A CA 18
ATOM 10387 C C . GLY A 1 35 ? 7.307 20.701 2.921 1.00 0.00 35 GLY A C 18
ATOM 10388 O O . GLY A 1 35 ? 6.991 20.695 4.111 1.00 0.00 35 GLY A O 18
ATOM 10392 N N . ASP A 1 36 ? 6.455 20.378 1.943 1.00 0.00 36 ASP A N 18
ATOM 10393 C CA . ASP A 1 36 ? 5.098 19.864 2.092 1.00 0.00 36 ASP A CA 18
ATOM 10394 C C . ASP A 1 36 ? 4.690 19.237 0.764 1.00 0.00 36 ASP A C 18
ATOM 10395 O O . ASP A 1 36 ? 4.036 18.177 0.782 1.00 0.00 36 ASP A O 18
ATOM 10405 N N . GLY A 1 1 ? 17.557 -12.012 1.733 1.00 0.00 1 GLY A N 19
ATOM 10406 C CA . GLY A 1 1 ? 17.383 -10.642 1.214 1.00 0.00 1 GLY A CA 19
ATOM 10407 C C . GLY A 1 1 ? 18.573 -9.762 1.576 1.00 0.00 1 GLY A C 19
ATOM 10408 O O . GLY A 1 1 ? 18.771 -9.427 2.748 1.00 0.00 1 GLY A O 19
ATOM 10414 N N . SER A 1 2 ? 19.373 -9.370 0.578 1.00 0.00 2 SER A N 19
ATOM 10415 C CA . SER A 1 2 ? 20.592 -8.579 0.760 1.00 0.00 2 SER A CA 19
ATOM 10416 C C . SER A 1 2 ? 20.323 -7.162 1.300 1.00 0.00 2 SER A C 19
ATOM 10417 O O . SER A 1 2 ? 21.220 -6.546 1.879 1.00 0.00 2 SER A O 19
ATOM 10425 N N . GLY A 1 3 ? 19.105 -6.640 1.127 1.00 0.00 3 GLY A N 19
ATOM 10426 C CA . GLY A 1 3 ? 18.695 -5.314 1.564 1.00 0.00 3 GLY A CA 19
ATOM 10427 C C . GLY A 1 3 ? 17.225 -5.082 1.220 1.00 0.00 3 GLY A C 19
ATOM 10428 O O . GLY A 1 3 ? 16.538 -6.000 0.759 1.00 0.00 3 GLY A O 19
ATOM 10432 N N . GLN A 1 4 ? 16.750 -3.856 1.436 1.00 0.00 4 GLN A N 19
ATOM 10433 C CA . GLN A 1 4 ? 15.399 -3.411 1.111 1.00 0.00 4 GLN A CA 19
ATOM 10434 C C . GLN A 1 4 ? 15.463 -1.948 0.674 1.00 0.00 4 GLN A C 19
ATOM 10435 O O . GLN A 1 4 ? 16.361 -1.216 1.102 1.00 0.00 4 GLN A O 19
ATOM 10449 N N . VAL A 1 5 ? 14.514 -1.512 -0.159 1.00 0.00 5 VAL A N 19
ATOM 10450 C CA . VAL A 1 5 ? 14.361 -0.125 -0.590 1.00 0.00 5 VAL A CA 19
ATOM 10451 C C . VAL A 1 5 ? 12.862 0.141 -0.761 1.00 0.00 5 VAL A C 19
ATOM 10452 O O . VAL A 1 5 ? 12.116 -0.713 -1.249 1.00 0.00 5 VAL A O 19
ATOM 10465 N N . ARG A 1 6 ? 12.432 1.336 -0.357 1.00 0.00 6 ARG A N 19
ATOM 10466 C CA . ARG A 1 6 ? 11.120 1.928 -0.606 1.00 0.00 6 ARG A CA 19
ATOM 10467 C C . ARG A 1 6 ? 11.333 3.442 -0.595 1.00 0.00 6 ARG A C 19
ATOM 10468 O O . ARG A 1 6 ? 12.388 3.897 -0.142 1.00 0.00 6 ARG A O 19
ATOM 10489 N N . THR A 1 7 ? 10.357 4.200 -1.083 1.00 0.00 7 THR A N 19
ATOM 10490 C CA . THR A 1 7 ? 10.447 5.645 -1.270 1.00 0.00 7 THR A CA 19
ATOM 10491 C C . THR A 1 7 ? 9.140 6.263 -0.773 1.00 0.00 7 THR A C 19
ATOM 10492 O O . THR A 1 7 ? 8.096 5.604 -0.735 1.00 0.00 7 THR A O 19
ATOM 10503 N N . ILE A 1 8 ? 9.221 7.527 -0.361 1.00 0.00 8 ILE A N 19
ATOM 10504 C CA . ILE A 1 8 ? 8.161 8.250 0.345 1.00 0.00 8 ILE A CA 19
ATOM 10505 C C . ILE A 1 8 ? 7.883 9.570 -0.392 1.00 0.00 8 ILE A C 19
ATOM 10506 O O . ILE A 1 8 ? 8.669 9.963 -1.258 1.00 0.00 8 ILE A O 19
ATOM 10522 N N . TRP A 1 9 ? 6.800 10.270 -0.035 1.00 0.00 9 TRP A N 19
ATOM 10523 C CA . TRP A 1 9 ? 6.457 11.576 -0.604 1.00 0.00 9 TRP A CA 19
ATOM 10524 C C . TRP A 1 9 ? 5.758 12.453 0.452 1.00 0.00 9 TRP A C 19
ATOM 10525 O O . TRP A 1 9 ? 4.793 13.160 0.161 1.00 0.00 9 TRP A O 19
ATOM 10546 N N . VAL A 1 10 ? 6.192 12.361 1.714 1.00 0.00 10 VAL A N 19
ATOM 10547 C CA . VAL A 1 10 ? 5.610 13.155 2.795 1.00 0.00 10 VAL A CA 19
ATOM 10548 C C . VAL A 1 10 ? 6.051 14.617 2.652 1.00 0.00 10 VAL A C 19
ATOM 10549 O O . VAL A 1 10 ? 7.146 14.916 2.160 1.00 0.00 10 VAL A O 19
ATOM 10562 N N . GLY A 1 11 ? 5.220 15.530 3.153 1.00 0.00 11 GLY A N 19
ATOM 10563 C CA . GLY A 1 11 ? 5.469 16.967 3.151 1.00 0.00 11 GLY A CA 19
ATOM 10564 C C . GLY A 1 11 ? 6.375 17.386 4.309 1.00 0.00 11 GLY A C 19
ATOM 10565 O O . GLY A 1 11 ? 6.092 18.383 4.976 1.00 0.00 11 GLY A O 19
ATOM 10569 N N . GLY A 1 12 ? 7.410 16.585 4.602 1.00 0.00 12 GLY A N 19
ATOM 10570 C CA . GLY A 1 12 ? 8.265 16.740 5.777 1.00 0.00 12 GLY A CA 19
ATOM 10571 C C . GLY A 1 12 ? 7.451 16.785 7.071 1.00 0.00 12 GLY A C 19
ATOM 10572 O O . GLY A 1 12 ? 7.787 17.540 7.983 1.00 0.00 12 GLY A O 19
ATOM 10576 N N . THR A 1 13 ? 6.348 16.035 7.122 1.00 0.00 13 THR A N 19
ATOM 10577 C CA . THR A 1 13 ? 5.345 16.096 8.160 1.00 0.00 13 THR A CA 19
ATOM 10578 C C . THR A 1 13 ? 5.997 15.718 9.496 1.00 0.00 13 THR A C 19
ATOM 10579 O O . THR A 1 13 ? 6.547 14.615 9.595 1.00 0.00 13 THR A O 19
ATOM 10590 N N . PRO A 1 14 ? 5.921 16.563 10.543 1.00 0.00 14 PRO A N 19
ATOM 10591 C CA . PRO A 1 14 ? 6.379 16.206 11.882 1.00 0.00 14 PRO A CA 19
ATOM 10592 C C . PRO A 1 14 ? 5.772 14.894 12.390 1.00 0.00 14 PRO A C 19
ATOM 10593 O O . PRO A 1 14 ? 6.394 14.203 13.191 1.00 0.00 14 PRO A O 19
ATOM 10604 N N . GLU A 1 15 ? 4.574 14.538 11.914 1.00 0.00 15 GLU A N 19
ATOM 10605 C CA . GLU A 1 15 ? 3.867 13.329 12.326 1.00 0.00 15 GLU A CA 19
ATOM 10606 C C . GLU A 1 15 ? 4.563 12.069 11.783 1.00 0.00 15 GLU A C 19
ATOM 10607 O O . GLU A 1 15 ? 4.475 10.999 12.381 1.00 0.00 15 GLU A O 19
ATOM 10619 N N . GLU A 1 16 ? 5.282 12.197 10.663 1.00 0.00 16 GLU A N 19
ATOM 10620 C CA . GLU A 1 16 ? 5.863 11.078 9.923 1.00 0.00 16 GLU A CA 19
ATOM 10621 C C . GLU A 1 16 ? 7.351 10.995 10.227 1.00 0.00 16 GLU A C 19
ATOM 10622 O O . GLU A 1 16 ? 7.879 9.906 10.436 1.00 0.00 16 GLU A O 19
ATOM 10634 N N . LEU A 1 17 ? 8.015 12.146 10.373 1.00 0.00 17 LEU A N 19
ATOM 10635 C CA . LEU A 1 17 ? 9.387 12.248 10.872 1.00 0.00 17 LEU A CA 19
ATOM 10636 C C . LEU A 1 17 ? 9.570 11.538 12.222 1.00 0.00 17 LEU A C 19
ATOM 10637 O O . LEU A 1 17 ? 10.699 11.185 12.562 1.00 0.00 17 LEU A O 19
ATOM 10653 N N . LYS A 1 18 ? 8.486 11.271 12.968 1.00 0.00 18 LYS A N 19
ATOM 10654 C CA . LYS A 1 18 ? 8.545 10.464 14.194 1.00 0.00 18 LYS A CA 19
ATOM 10655 C C . LYS A 1 18 ? 9.087 9.052 13.944 1.00 0.00 18 LYS A C 19
ATOM 10656 O O . LYS A 1 18 ? 9.666 8.471 14.863 1.00 0.00 18 LYS A O 19
ATOM 10675 N N . LYS A 1 19 ? 8.903 8.489 12.743 1.00 0.00 19 LYS A N 19
ATOM 10676 C CA . LYS A 1 19 ? 9.258 7.099 12.440 1.00 0.00 19 LYS A CA 19
ATOM 10677 C C . LYS A 1 19 ? 10.053 6.992 11.147 1.00 0.00 19 LYS A C 19
ATOM 10678 O O . LYS A 1 19 ? 10.995 6.208 11.088 1.00 0.00 19 LYS A O 19
ATOM 10697 N N . LEU A 1 20 ? 9.743 7.796 10.128 1.00 0.00 20 LEU A N 19
ATOM 10698 C CA . LEU A 1 20 ? 10.405 7.710 8.827 1.00 0.00 20 LEU A CA 19
ATOM 10699 C C . LEU A 1 20 ? 11.904 7.988 8.945 1.00 0.00 20 LEU A C 19
ATOM 10700 O O . LEU A 1 20 ? 12.709 7.296 8.326 1.00 0.00 20 LEU A O 19
ATOM 10716 N N . LYS A 1 21 ? 12.294 8.970 9.766 1.00 0.00 21 LYS A N 19
ATOM 10717 C CA . LYS A 1 21 ? 13.704 9.281 9.987 1.00 0.00 21 LYS A CA 19
ATOM 10718 C C . LYS A 1 21 ? 14.410 8.137 10.719 1.00 0.00 21 LYS A C 19
ATOM 10719 O O . LYS A 1 21 ? 15.588 7.895 10.463 1.00 0.00 21 LYS A O 19
ATOM 10738 N N . GLU A 1 22 ? 13.710 7.417 11.600 1.00 0.00 22 GLU A N 19
ATOM 10739 C CA . GLU A 1 22 ? 14.275 6.250 12.264 1.00 0.00 22 GLU A CA 19
ATOM 10740 C C . GLU A 1 22 ? 14.465 5.133 11.238 1.00 0.00 22 GLU A C 19
ATOM 10741 O O . GLU A 1 22 ? 15.547 4.565 11.168 1.00 0.00 22 GLU A O 19
ATOM 10753 N N . GLU A 1 23 ? 13.471 4.852 10.389 1.00 0.00 23 GLU A N 19
ATOM 10754 C CA . GLU A 1 23 ? 13.552 3.821 9.353 1.00 0.00 23 GLU A CA 19
ATOM 10755 C C . GLU A 1 23 ? 14.719 4.090 8.402 1.00 0.00 23 GLU A C 19
ATOM 10756 O O . GLU A 1 23 ? 15.452 3.163 8.062 1.00 0.00 23 GLU A O 19
ATOM 10768 N N . ALA A 1 24 ? 14.943 5.357 8.039 1.00 0.00 24 ALA A N 19
ATOM 10769 C CA . ALA A 1 24 ? 16.046 5.781 7.179 1.00 0.00 24 ALA A CA 19
ATOM 10770 C C . ALA A 1 24 ? 17.432 5.467 7.763 1.00 0.00 24 ALA A C 19
ATOM 10771 O O . ALA A 1 24 ? 18.427 5.521 7.039 1.00 0.00 24 ALA A O 19
ATOM 10778 N N . LYS A 1 25 ? 17.509 5.163 9.062 1.00 0.00 25 LYS A N 19
ATOM 10779 C CA . LYS A 1 25 ? 18.743 4.850 9.777 1.00 0.00 25 LYS A CA 19
ATOM 10780 C C . LYS A 1 25 ? 18.729 3.389 10.234 1.00 0.00 25 LYS A C 19
ATOM 10781 O O . LYS A 1 25 ? 19.790 2.769 10.312 1.00 0.00 25 LYS A O 19
ATOM 10800 N N . LYS A 1 26 ? 17.549 2.819 10.507 1.00 0.00 26 LYS A N 19
ATOM 10801 C CA . LYS A 1 26 ? 17.394 1.429 10.921 1.00 0.00 26 LYS A CA 19
ATOM 10802 C C . LYS A 1 26 ? 17.626 0.492 9.738 1.00 0.00 26 LYS A C 19
ATOM 10803 O O . LYS A 1 26 ? 18.161 -0.600 9.932 1.00 0.00 26 LYS A O 19
ATOM 10822 N N . ALA A 1 27 ? 17.234 0.904 8.530 1.00 0.00 27 ALA A N 19
ATOM 10823 C CA . ALA A 1 27 ? 17.257 0.077 7.333 1.00 0.00 27 ALA A CA 19
ATOM 10824 C C . ALA A 1 27 ? 17.863 0.847 6.156 1.00 0.00 27 ALA A C 19
ATOM 10825 O O . ALA A 1 27 ? 18.043 2.064 6.200 1.00 0.00 27 ALA A O 19
ATOM 10832 N N . ASN A 1 28 ? 18.151 0.107 5.084 1.00 0.00 28 ASN A N 19
ATOM 10833 C CA . ASN A 1 28 ? 18.775 0.588 3.845 1.00 0.00 28 ASN A CA 19
ATOM 10834 C C . ASN A 1 28 ? 17.864 1.516 3.017 1.00 0.00 28 ASN A C 19
ATOM 10835 O O . ASN A 1 28 ? 18.311 2.102 2.030 1.00 0.00 28 ASN A O 19
ATOM 10846 N N . ILE A 1 29 ? 16.584 1.629 3.382 1.00 0.00 29 ILE A N 19
ATOM 10847 C CA . ILE A 1 29 ? 15.560 2.347 2.624 1.00 0.00 29 ILE A CA 19
ATOM 10848 C C . ILE A 1 29 ? 15.904 3.835 2.461 1.00 0.00 29 ILE A C 19
ATOM 10849 O O . ILE A 1 29 ? 16.654 4.400 3.263 1.00 0.00 29 ILE A O 19
ATOM 10865 N N . ARG A 1 30 ? 15.336 4.478 1.432 1.00 0.00 30 ARG A N 19
ATOM 10866 C CA . ARG A 1 30 ? 15.492 5.917 1.224 1.00 0.00 30 ARG A CA 19
ATOM 10867 C C . ARG A 1 30 ? 14.283 6.649 1.786 1.00 0.00 30 ARG A C 19
ATOM 10868 O O . ARG A 1 30 ? 13.200 6.086 1.936 1.00 0.00 30 ARG A O 19
ATOM 10889 N N . VAL A 1 31 ? 14.478 7.934 2.039 1.00 0.00 31 VAL A N 19
ATOM 10890 C CA . VAL A 1 31 ? 13.434 8.881 2.401 1.00 0.00 31 VAL A CA 19
ATOM 10891 C C . VAL A 1 31 ? 13.725 10.180 1.660 1.00 0.00 31 VAL A C 19
ATOM 10892 O O . VAL A 1 31 ? 14.868 10.462 1.287 1.00 0.00 31 VAL A O 19
ATOM 10905 N N . THR A 1 32 ? 12.687 10.972 1.430 1.00 0.00 32 THR A N 19
ATOM 10906 C CA . THR A 1 32 ? 12.796 12.333 0.914 1.00 0.00 32 THR A CA 19
ATOM 10907 C C . THR A 1 32 ? 11.616 13.114 1.495 1.00 0.00 32 THR A C 19
ATOM 10908 O O . THR A 1 32 ? 10.530 12.559 1.681 1.00 0.00 32 THR A O 19
ATOM 10919 N N . PHE A 1 33 ? 11.839 14.389 1.807 1.00 0.00 33 PHE A N 19
ATOM 10920 C CA . PHE A 1 33 ? 10.912 15.217 2.564 1.00 0.00 33 PHE A CA 19
ATOM 10921 C C . PHE A 1 33 ? 10.718 16.521 1.789 1.00 0.00 33 PHE A C 19
ATOM 10922 O O . PHE A 1 33 ? 11.640 17.336 1.709 1.00 0.00 33 PHE A O 19
ATOM 10939 N N . TRP A 1 34 ? 9.550 16.698 1.166 1.00 0.00 34 TRP A N 19
ATOM 10940 C CA . TRP A 1 34 ? 9.256 17.897 0.384 1.00 0.00 34 TRP A CA 19
ATOM 10941 C C . TRP A 1 34 ? 8.755 19.014 1.296 1.00 0.00 34 TRP A C 19
ATOM 10942 O O . TRP A 1 34 ? 8.084 18.751 2.294 1.00 0.00 34 TRP A O 19
ATOM 10963 N N . GLY A 1 35 ? 8.997 20.266 0.905 1.00 0.00 35 GLY A N 19
ATOM 10964 C CA . GLY A 1 35 ? 8.417 21.450 1.531 1.00 0.00 35 GLY A CA 19
ATOM 10965 C C . GLY A 1 35 ? 7.016 21.702 0.966 1.00 0.00 35 GLY A C 19
ATOM 10966 O O . GLY A 1 35 ? 6.714 22.817 0.538 1.00 0.00 35 GLY A O 19
ATOM 10970 N N . ASP A 1 36 ? 6.208 20.642 0.865 1.00 0.00 36 ASP A N 19
ATOM 10971 C CA . ASP A 1 36 ? 4.885 20.650 0.243 1.00 0.00 36 ASP A CA 19
ATOM 10972 C C . ASP A 1 36 ? 3.966 21.675 0.906 1.00 0.00 36 ASP A C 19
ATOM 10973 O O . ASP A 1 36 ? 3.902 21.714 2.153 1.00 0.00 36 ASP A O 19
ATOM 10983 N N . GLY A 1 1 ? 16.847 -8.243 0.907 1.00 0.00 1 GLY A N 20
ATOM 10984 C CA . GLY A 1 1 ? 18.067 -9.071 0.993 1.00 0.00 1 GLY A CA 20
ATOM 10985 C C . GLY A 1 1 ? 19.006 -8.557 2.078 1.00 0.00 1 GLY A C 20
ATOM 10986 O O . GLY A 1 1 ? 18.616 -8.443 3.244 1.00 0.00 1 GLY A O 20
ATOM 10992 N N . SER A 1 2 ? 20.251 -8.230 1.710 1.00 0.00 2 SER A N 20
ATOM 10993 C CA . SER A 1 2 ? 21.231 -7.591 2.591 1.00 0.00 2 SER A CA 20
ATOM 10994 C C . SER A 1 2 ? 20.781 -6.185 3.028 1.00 0.00 2 SER A C 20
ATOM 10995 O O . SER A 1 2 ? 21.185 -5.702 4.088 1.00 0.00 2 SER A O 20
ATOM 11003 N N . GLY A 1 3 ? 19.907 -5.552 2.242 1.00 0.00 3 GLY A N 20
ATOM 11004 C CA . GLY A 1 3 ? 19.197 -4.324 2.554 1.00 0.00 3 GLY A CA 20
ATOM 11005 C C . GLY A 1 3 ? 17.880 -4.316 1.781 1.00 0.00 3 GLY A C 20
ATOM 11006 O O . GLY A 1 3 ? 17.531 -5.303 1.122 1.00 0.00 3 GLY A O 20
ATOM 11010 N N . GLN A 1 4 ? 17.142 -3.212 1.875 1.00 0.00 4 GLN A N 20
ATOM 11011 C CA . GLN A 1 4 ? 15.840 -3.011 1.256 1.00 0.00 4 GLN A CA 20
ATOM 11012 C C . GLN A 1 4 ? 15.714 -1.523 0.934 1.00 0.00 4 GLN A C 20
ATOM 11013 O O . GLN A 1 4 ? 16.141 -0.690 1.735 1.00 0.00 4 GLN A O 20
ATOM 11027 N N . VAL A 1 5 ? 15.134 -1.173 -0.216 1.00 0.00 5 VAL A N 20
ATOM 11028 C CA . VAL A 1 5 ? 15.024 0.217 -0.653 1.00 0.00 5 VAL A CA 20
ATOM 11029 C C . VAL A 1 5 ? 13.612 0.442 -1.195 1.00 0.00 5 VAL A C 20
ATOM 11030 O O . VAL A 1 5 ? 13.073 -0.378 -1.942 1.00 0.00 5 VAL A O 20
ATOM 11043 N N . ARG A 1 6 ? 13.029 1.572 -0.804 1.00 0.00 6 ARG A N 20
ATOM 11044 C CA . ARG A 1 6 ? 11.754 2.113 -1.252 1.00 0.00 6 ARG A CA 20
ATOM 11045 C C . ARG A 1 6 ? 11.900 3.622 -1.089 1.00 0.00 6 ARG A C 20
ATOM 11046 O O . ARG A 1 6 ? 12.566 4.052 -0.145 1.00 0.00 6 ARG A O 20
ATOM 11067 N N . THR A 1 7 ? 11.299 4.412 -1.972 1.00 0.00 7 THR A N 20
ATOM 11068 C CA . THR A 1 7 ? 11.285 5.866 -1.860 1.00 0.00 7 THR A CA 20
ATOM 11069 C C . THR A 1 7 ? 9.909 6.295 -1.344 1.00 0.00 7 THR A C 20
ATOM 11070 O O . THR A 1 7 ? 8.893 5.672 -1.666 1.00 0.00 7 THR A O 20
ATOM 11081 N N . ILE A 1 8 ? 9.886 7.355 -0.537 1.00 0.00 8 ILE A N 20
ATOM 11082 C CA . ILE A 1 8 ? 8.669 7.907 0.064 1.00 0.00 8 ILE A CA 20
ATOM 11083 C C . ILE A 1 8 ? 8.241 9.163 -0.718 1.00 0.00 8 ILE A C 20
ATOM 11084 O O . ILE A 1 8 ? 8.979 9.634 -1.587 1.00 0.00 8 ILE A O 20
ATOM 11100 N N . TRP A 1 9 ? 7.086 9.744 -0.377 1.00 0.00 9 TRP A N 20
ATOM 11101 C CA . TRP A 1 9 ? 6.648 11.043 -0.893 1.00 0.00 9 TRP A CA 20
ATOM 11102 C C . TRP A 1 9 ? 5.862 11.778 0.204 1.00 0.00 9 TRP A C 20
ATOM 11103 O O . TRP A 1 9 ? 4.739 12.238 -0.003 1.00 0.00 9 TRP A O 20
ATOM 11124 N N . VAL A 1 10 ? 6.406 11.798 1.425 1.00 0.00 10 VAL A N 20
ATOM 11125 C CA . VAL A 1 10 ? 5.723 12.387 2.573 1.00 0.00 10 VAL A CA 20
ATOM 11126 C C . VAL A 1 10 ? 5.909 13.910 2.540 1.00 0.00 10 VAL A C 20
ATOM 11127 O O . VAL A 1 10 ? 6.973 14.414 2.163 1.00 0.00 10 VAL A O 20
ATOM 11140 N N . GLY A 1 11 ? 4.890 14.641 2.996 1.00 0.00 11 GLY A N 20
ATOM 11141 C CA . GLY A 1 11 ? 4.878 16.100 3.063 1.00 0.00 11 GLY A CA 20
ATOM 11142 C C . GLY A 1 11 ? 5.502 16.630 4.358 1.00 0.00 11 GLY A C 20
ATOM 11143 O O . GLY A 1 11 ? 5.005 17.611 4.912 1.00 0.00 11 GLY A O 20
ATOM 11147 N N . GLY A 1 12 ? 6.546 15.959 4.864 1.00 0.00 12 GLY A N 20
ATOM 11148 C CA . GLY A 1 12 ? 7.334 16.406 6.010 1.00 0.00 12 GLY A CA 20
ATOM 11149 C C . GLY A 1 12 ? 6.489 16.654 7.261 1.00 0.00 12 GLY A C 20
ATOM 11150 O O . GLY A 1 12 ? 6.682 17.667 7.935 1.00 0.00 12 GLY A O 20
ATOM 11154 N N . THR A 1 13 ? 5.526 15.775 7.553 1.00 0.00 13 THR A N 20
ATOM 11155 C CA . THR A 1 13 ? 4.686 15.868 8.738 1.00 0.00 13 THR A CA 20
ATOM 11156 C C . THR A 1 13 ? 5.597 15.767 9.974 1.00 0.00 13 THR A C 20
ATOM 11157 O O . THR A 1 13 ? 6.482 14.907 9.974 1.00 0.00 13 THR A O 20
ATOM 11168 N N . PRO A 1 14 ? 5.403 16.580 11.032 1.00 0.00 14 PRO A N 20
ATOM 11169 C CA . PRO A 1 14 ? 6.265 16.582 12.214 1.00 0.00 14 PRO A CA 20
ATOM 11170 C C . PRO A 1 14 ? 6.507 15.212 12.855 1.00 0.00 14 PRO A C 20
ATOM 11171 O O . PRO A 1 14 ? 7.545 15.021 13.488 1.00 0.00 14 PRO A O 20
ATOM 11182 N N . GLU A 1 15 ? 5.575 14.265 12.710 1.00 0.00 15 GLU A N 20
ATOM 11183 C CA . GLU A 1 15 ? 5.685 12.938 13.302 1.00 0.00 15 GLU A CA 20
ATOM 11184 C C . GLU A 1 15 ? 6.299 11.950 12.312 1.00 0.00 15 GLU A C 20
ATOM 11185 O O . GLU A 1 15 ? 7.016 11.036 12.715 1.00 0.00 15 GLU A O 20
ATOM 11197 N N . GLU A 1 16 ? 6.098 12.149 11.007 1.00 0.00 16 GLU A N 20
ATOM 11198 C CA . GLU A 1 16 ? 6.721 11.310 9.984 1.00 0.00 16 GLU A CA 20
ATOM 11199 C C . GLU A 1 16 ? 8.214 11.633 9.923 1.00 0.00 16 GLU A C 20
ATOM 11200 O O . GLU A 1 16 ? 9.034 10.729 9.777 1.00 0.00 16 GLU A O 20
ATOM 11212 N N . LEU A 1 17 ? 8.578 12.897 10.168 1.00 0.00 17 LEU A N 20
ATOM 11213 C CA . LEU A 1 17 ? 9.956 13.343 10.366 1.00 0.00 17 LEU A CA 20
ATOM 11214 C C . LEU A 1 17 ? 10.611 12.697 11.599 1.00 0.00 17 LEU A C 20
ATOM 11215 O O . LEU A 1 17 ? 11.806 12.900 11.813 1.00 0.00 17 LEU A O 20
ATOM 11231 N N . LYS A 1 18 ? 9.873 11.913 12.399 1.00 0.00 18 LYS A N 20
ATOM 11232 C CA . LYS A 1 18 ? 10.444 11.097 13.474 1.00 0.00 18 LYS A CA 20
ATOM 11233 C C . LYS A 1 18 ? 10.360 9.629 13.078 1.00 0.00 18 LYS A C 20
ATOM 11234 O O . LYS A 1 18 ? 11.387 8.961 13.002 1.00 0.00 18 LYS A O 20
ATOM 11253 N N . LYS A 1 19 ? 9.161 9.130 12.766 1.00 0.00 19 LYS A N 20
ATOM 11254 C CA . LYS A 1 19 ? 8.932 7.712 12.488 1.00 0.00 19 LYS A CA 20
ATOM 11255 C C . LYS A 1 19 ? 9.725 7.257 11.269 1.00 0.00 19 LYS A C 20
ATOM 11256 O O . LYS A 1 19 ? 10.426 6.249 11.330 1.00 0.00 19 LYS A O 20
ATOM 11275 N N . LEU A 1 20 ? 9.635 7.990 10.157 1.00 0.00 20 LEU A N 20
ATOM 11276 C CA . LEU A 1 20 ? 10.311 7.599 8.926 1.00 0.00 20 LEU A CA 20
ATOM 11277 C C . LEU A 1 20 ? 11.801 7.906 9.030 1.00 0.00 20 LEU A C 20
ATOM 11278 O O . LEU A 1 20 ? 12.602 7.189 8.444 1.00 0.00 20 LEU A O 20
ATOM 11294 N N . LYS A 1 21 ? 12.204 8.924 9.799 1.00 0.00 21 LYS A N 20
ATOM 11295 C CA . LYS A 1 21 ? 13.621 9.157 10.076 1.00 0.00 21 LYS A CA 20
ATOM 11296 C C . LYS A 1 21 ? 14.216 7.980 10.853 1.00 0.00 21 LYS A C 20
ATOM 11297 O O . LYS A 1 21 ? 15.331 7.563 10.552 1.00 0.00 21 LYS A O 20
ATOM 11316 N N . GLU A 1 22 ? 13.480 7.407 11.808 1.00 0.00 22 GLU A N 20
ATOM 11317 C CA . GLU A 1 22 ? 13.902 6.195 12.500 1.00 0.00 22 GLU A CA 20
ATOM 11318 C C . GLU A 1 22 ? 13.960 5.036 11.497 1.00 0.00 22 GLU A C 20
ATOM 11319 O O . GLU A 1 22 ? 14.948 4.311 11.461 1.00 0.00 22 GLU A O 20
ATOM 11331 N N . GLU A 1 23 ? 12.957 4.893 10.625 1.00 0.00 23 GLU A N 20
ATOM 11332 C CA . GLU A 1 23 ? 12.944 3.889 9.562 1.00 0.00 23 GLU A CA 20
ATOM 11333 C C . GLU A 1 23 ? 14.177 4.027 8.655 1.00 0.00 23 GLU A C 20
ATOM 11334 O O . GLU A 1 23 ? 14.757 3.016 8.274 1.00 0.00 23 GLU A O 20
ATOM 11346 N N . ALA A 1 24 ? 14.639 5.251 8.376 1.00 0.00 24 ALA A N 20
ATOM 11347 C CA . ALA A 1 24 ? 15.833 5.525 7.577 1.00 0.00 24 ALA A CA 20
ATOM 11348 C C . ALA A 1 24 ? 17.135 5.053 8.244 1.00 0.00 24 ALA A C 20
ATOM 11349 O O . ALA A 1 24 ? 18.176 5.011 7.583 1.00 0.00 24 ALA A O 20
ATOM 11356 N N . LYS A 1 25 ? 17.103 4.727 9.541 1.00 0.00 25 LYS A N 20
ATOM 11357 C CA . LYS A 1 25 ? 18.218 4.116 10.263 1.00 0.00 25 LYS A CA 20
ATOM 11358 C C . LYS A 1 25 ? 17.935 2.631 10.496 1.00 0.00 25 LYS A C 20
ATOM 11359 O O . LYS A 1 25 ? 18.870 1.829 10.471 1.00 0.00 25 LYS A O 20
ATOM 11378 N N . LYS A 1 26 ? 16.671 2.243 10.701 1.00 0.00 26 LYS A N 20
ATOM 11379 C CA . LYS A 1 26 ? 16.280 0.848 10.907 1.00 0.00 26 LYS A CA 20
ATOM 11380 C C . LYS A 1 26 ? 16.506 0.034 9.632 1.00 0.00 26 LYS A C 20
ATOM 11381 O O . LYS A 1 26 ? 16.921 -1.123 9.705 1.00 0.00 26 LYS A O 20
ATOM 11400 N N . ALA A 1 27 ? 16.243 0.641 8.477 1.00 0.00 27 ALA A N 20
ATOM 11401 C CA . ALA A 1 27 ? 16.299 0.043 7.156 1.00 0.00 27 ALA A CA 20
ATOM 11402 C C . ALA A 1 27 ? 16.999 1.019 6.206 1.00 0.00 27 ALA A C 20
ATOM 11403 O O . ALA A 1 27 ? 17.133 2.209 6.495 1.00 0.00 27 ALA A O 20
ATOM 11410 N N . ASN A 1 28 ? 17.441 0.516 5.054 1.00 0.00 28 ASN A N 20
ATOM 11411 C CA . ASN A 1 28 ? 18.234 1.274 4.077 1.00 0.00 28 ASN A CA 20
ATOM 11412 C C . ASN A 1 28 ? 17.366 2.155 3.160 1.00 0.00 28 ASN A C 20
ATOM 11413 O O . ASN A 1 28 ? 17.863 2.715 2.181 1.00 0.00 28 ASN A O 20
ATOM 11424 N N . ILE A 1 29 ? 16.061 2.235 3.430 1.00 0.00 29 ILE A N 20
ATOM 11425 C CA . ILE A 1 29 ? 15.079 2.885 2.573 1.00 0.00 29 ILE A CA 20
ATOM 11426 C C . ILE A 1 29 ? 15.382 4.380 2.346 1.00 0.00 29 ILE A C 20
ATOM 11427 O O . ILE A 1 29 ? 16.074 5.031 3.134 1.00 0.00 29 ILE A O 20
ATOM 11443 N N . ARG A 1 30 ? 14.874 4.927 1.236 1.00 0.00 30 ARG A N 20
ATOM 11444 C CA . ARG A 1 30 ? 15.218 6.251 0.727 1.00 0.00 30 ARG A CA 20
ATOM 11445 C C . ARG A 1 30 ? 14.154 7.256 1.134 1.00 0.00 30 ARG A C 20
ATOM 11446 O O . ARG A 1 30 ? 13.245 7.584 0.366 1.00 0.00 30 ARG A O 20
ATOM 11467 N N . VAL A 1 31 ? 14.253 7.735 2.369 1.00 0.00 31 VAL A N 20
ATOM 11468 C CA . VAL A 1 31 ? 13.428 8.856 2.792 1.00 0.00 31 VAL A CA 20
ATOM 11469 C C . VAL A 1 31 ? 13.783 10.092 1.955 1.00 0.00 31 VAL A C 20
ATOM 11470 O O . VAL A 1 31 ? 14.955 10.357 1.680 1.00 0.00 31 VAL A O 20
ATOM 11483 N N . THR A 1 32 ? 12.755 10.845 1.572 1.00 0.00 32 THR A N 20
ATOM 11484 C CA . THR A 1 32 ? 12.838 12.126 0.887 1.00 0.00 32 THR A CA 20
ATOM 11485 C C . THR A 1 32 ? 11.644 12.916 1.427 1.00 0.00 32 THR A C 20
ATOM 11486 O O . THR A 1 32 ? 10.509 12.439 1.353 1.00 0.00 32 THR A O 20
ATOM 11497 N N . PHE A 1 33 ? 11.892 14.080 2.024 1.00 0.00 33 PHE A N 20
ATOM 11498 C CA . PHE A 1 33 ? 10.883 14.822 2.771 1.00 0.00 33 PHE A CA 20
ATOM 11499 C C . PHE A 1 33 ? 10.572 16.111 2.012 1.00 0.00 33 PHE A C 20
ATOM 11500 O O . PHE A 1 33 ? 11.437 16.985 1.900 1.00 0.00 33 PHE A O 20
ATOM 11517 N N . TRP A 1 34 ? 9.360 16.227 1.461 1.00 0.00 34 TRP A N 20
ATOM 11518 C CA . TRP A 1 34 ? 8.908 17.457 0.819 1.00 0.00 34 TRP A CA 20
ATOM 11519 C C . TRP A 1 34 ? 8.379 18.421 1.879 1.00 0.00 34 TRP A C 20
ATOM 11520 O O . TRP A 1 34 ? 7.787 17.991 2.870 1.00 0.00 34 TRP A O 20
ATOM 11541 N N . GLY A 1 35 ? 8.557 19.726 1.653 1.00 0.00 35 GLY A N 20
ATOM 11542 C CA . GLY A 1 35 ? 7.911 20.748 2.468 1.00 0.00 35 GLY A CA 20
ATOM 11543 C C . GLY A 1 35 ? 6.412 20.767 2.163 1.00 0.00 35 GLY A C 20
ATOM 11544 O O . GLY A 1 35 ? 5.589 20.834 3.079 1.00 0.00 35 GLY A O 20
ATOM 11548 N N . ASP A 1 36 ? 6.057 20.642 0.881 1.00 0.00 36 ASP A N 20
ATOM 11549 C CA . ASP A 1 36 ? 4.710 20.429 0.362 1.00 0.00 36 ASP A CA 20
ATOM 11550 C C . ASP A 1 36 ? 4.836 19.876 -1.053 1.00 0.00 36 ASP A C 20
ATOM 11551 O O . ASP A 1 36 ? 4.040 18.991 -1.421 1.00 0.00 36 ASP A O 20
#

Radius of gyration: 9.85 Å; Cα contacts (8 Å, |Δi|>4): 42; chains: 1; bounding box: 14×27×21 Å

Foldseek 3Di:
DVFDEDEDEELQDVVCVPVVVVVVVVGVYHYDHHVD